Protein AF-A0A7Y5RTY5-F1 (afdb_monomer_lite)

Structure (mmCIF, N/CA/C/O backbone):
data_AF-A0A7Y5RTY5-F1
#
_entry.id   AF-A0A7Y5RTY5-F1
#
loop_
_atom_site.group_PDB
_atom_site.id
_atom_site.type_symbol
_atom_site.label_atom_id
_atom_site.label_alt_id
_atom_site.label_comp_id
_atom_site.label_asym_id
_atom_site.label_entity_id
_atom_site.label_seq_id
_atom_site.pdbx_PDB_ins_code
_atom_site.Cartn_x
_atom_site.Cartn_y
_atom_site.Cartn_z
_atom_site.occupancy
_atom_site.B_iso_or_equiv
_atom_site.auth_seq_id
_atom_site.auth_comp_id
_atom_site.auth_asym_id
_atom_site.auth_atom_id
_atom_site.pdbx_PDB_model_num
ATOM 1 N N . MET A 1 1 ? 2.318 -27.420 -26.477 1.00 44.78 1 MET A N 1
ATOM 2 C CA . MET A 1 1 ? 2.911 -27.226 -25.139 1.00 44.78 1 MET A CA 1
ATOM 3 C C . MET A 1 1 ? 2.394 -25.884 -24.658 1.00 44.78 1 MET A C 1
ATOM 5 O O . MET A 1 1 ? 2.564 -24.924 -25.398 1.00 44.78 1 MET A O 1
ATOM 9 N N . PHE A 1 2 ? 1.644 -25.824 -23.556 1.00 55.25 2 PHE A N 1
ATOM 10 C CA . PHE A 1 2 ? 1.207 -24.534 -23.017 1.00 55.25 2 PHE A CA 1
ATOM 11 C C . PHE A 1 2 ? 2.446 -23.795 -22.511 1.00 55.25 2 PHE A C 1
ATOM 13 O O . PHE A 1 2 ? 3.231 -24.351 -21.746 1.00 55.25 2 PHE A O 1
ATOM 20 N N . THR A 1 3 ? 2.670 -22.588 -23.017 1.00 72.44 3 THR A N 1
ATOM 21 C CA . THR A 1 3 ? 3.812 -21.767 -22.627 1.00 72.44 3 THR A CA 1
ATOM 22 C C . THR A 1 3 ? 3.501 -21.125 -21.278 1.00 72.44 3 THR A C 1
ATOM 24 O O . THR A 1 3 ? 2.657 -20.235 -21.211 1.00 72.44 3 THR A O 1
ATOM 27 N N . HIS A 1 4 ? 4.145 -21.585 -20.205 1.00 89.00 4 HIS A N 1
ATOM 28 C CA . HIS A 1 4 ? 3.947 -21.044 -18.859 1.00 89.00 4 HIS A CA 1
ATOM 29 C C . HIS A 1 4 ? 5.049 -20.031 -18.536 1.00 89.00 4 HIS A C 1
ATOM 31 O O . HIS A 1 4 ? 6.220 -20.386 -18.436 1.00 89.00 4 HIS A O 1
ATOM 37 N N . TYR A 1 5 ? 4.666 -18.763 -18.393 1.00 97.06 5 TYR A N 1
ATOM 38 C CA . TYR A 1 5 ? 5.545 -17.681 -17.952 1.00 97.06 5 TYR A CA 1
ATOM 39 C C . TYR A 1 5 ? 4.865 -16.900 -16.829 1.00 97.06 5 TYR A C 1
ATOM 41 O O . TYR A 1 5 ? 3.690 -16.541 -16.954 1.00 97.06 5 TYR A O 1
ATOM 49 N N . ALA A 1 6 ? 5.603 -16.628 -15.756 1.00 97.94 6 ALA A N 1
ATOM 50 C CA . ALA A 1 6 ? 5.190 -15.714 -14.699 1.00 97.94 6 ALA A CA 1
ATOM 51 C C . ALA A 1 6 ? 6.071 -14.460 -14.720 1.00 97.94 6 ALA A C 1
ATOM 53 O O . ALA A 1 6 ? 7.298 -14.563 -14.721 1.00 97.94 6 ALA A O 1
ATOM 54 N N . GLU A 1 7 ? 5.459 -13.275 -14.697 1.00 98.44 7 GLU A N 1
ATOM 55 C CA . GLU A 1 7 ? 6.220 -12.031 -14.551 1.00 98.44 7 GLU A CA 1
ATOM 56 C C . GLU A 1 7 ? 6.544 -11.811 -13.074 1.00 98.44 7 GLU A C 1
ATOM 58 O O . GLU A 1 7 ? 5.652 -11.576 -12.257 1.00 98.44 7 GLU A O 1
ATOM 63 N N . LEU A 1 8 ? 7.831 -11.880 -12.737 1.00 98.50 8 LEU A N 1
ATOM 64 C CA . LEU A 1 8 ? 8.312 -11.789 -11.362 1.00 98.50 8 LEU A CA 1
ATOM 65 C C . LEU A 1 8 ? 8.709 -10.366 -10.945 1.00 98.50 8 LEU A C 1
ATOM 67 O O . LEU A 1 8 ? 8.989 -10.138 -9.772 1.00 98.50 8 LEU A O 1
ATOM 71 N N . GLN A 1 9 ? 8.750 -9.396 -11.858 1.00 97.75 9 GLN A N 1
ATOM 72 C CA . GLN A 1 9 ? 9.232 -8.048 -11.568 1.00 97.75 9 GLN A CA 1
ATOM 73 C C . GLN A 1 9 ? 8.266 -7.003 -12.119 1.00 97.75 9 GLN A C 1
ATOM 75 O O . GLN A 1 9 ? 8.409 -6.541 -13.251 1.00 97.75 9 GLN A O 1
ATOM 80 N N . CYS A 1 10 ? 7.305 -6.587 -11.294 1.00 98.00 10 CYS A N 1
ATOM 81 C CA . CYS A 1 10 ? 6.310 -5.591 -11.668 1.00 98.00 10 CYS A CA 1
ATOM 82 C C . CYS A 1 10 ? 6.234 -4.439 -10.664 1.00 98.00 10 CYS A C 1
ATOM 84 O O . CYS A 1 10 ? 6.094 -4.641 -9.459 1.00 98.00 10 CYS A O 1
ATOM 86 N N . THR A 1 11 ? 6.286 -3.214 -11.182 1.00 98.00 11 THR A N 1
ATOM 87 C CA . THR A 1 11 ? 6.199 -1.967 -10.416 1.00 98.00 11 THR A CA 1
ATOM 88 C C . THR A 1 11 ? 4.844 -1.309 -10.658 1.00 98.00 11 THR A C 1
ATOM 90 O O . THR A 1 11 ? 4.515 -0.963 -11.796 1.00 98.00 11 THR A O 1
ATOM 93 N N . THR A 1 12 ? 4.068 -1.092 -9.598 1.00 98.56 12 THR A N 1
ATOM 94 C CA . THR A 1 12 ? 2.788 -0.376 -9.653 1.00 98.56 12 THR A CA 1
ATOM 95 C C . THR A 1 12 ? 2.991 1.119 -9.401 1.00 98.56 12 THR A C 1
ATOM 97 O O . THR A 1 12 ? 4.086 1.588 -9.074 1.00 98.56 12 THR A O 1
ATOM 100 N N . ASN A 1 13 ? 1.925 1.907 -9.535 1.00 97.12 13 ASN A N 1
ATOM 101 C CA . ASN A 1 13 ? 1.945 3.324 -9.181 1.00 97.12 13 ASN A CA 1
ATOM 102 C C . ASN A 1 13 ? 2.075 3.597 -7.667 1.00 97.12 13 ASN A C 1
ATOM 104 O O . ASN A 1 13 ? 2.242 4.759 -7.302 1.00 97.12 13 ASN A O 1
ATOM 108 N N . TYR A 1 14 ? 2.093 2.571 -6.805 1.00 96.06 14 TYR A N 1
ATOM 109 C CA . TYR A 1 14 ? 2.450 2.695 -5.384 1.00 96.06 14 TYR A CA 1
ATOM 110 C C . TYR A 1 14 ? 3.956 2.817 -5.148 1.00 96.06 14 TYR A C 1
ATOM 112 O O . TYR A 1 14 ? 4.378 3.371 -4.132 1.00 96.06 14 TYR A O 1
ATOM 120 N N . SER A 1 15 ? 4.771 2.435 -6.131 1.00 94.44 15 SER A N 1
ATOM 121 C CA . SER A 1 15 ? 6.098 3.023 -6.299 1.00 94.44 15 SER A CA 1
ATOM 122 C C . SER A 1 15 ? 5.932 4.410 -6.925 1.00 94.44 15 SER A C 1
ATOM 124 O O . SER A 1 15 ? 5.949 4.563 -8.154 1.00 94.44 15 SER A O 1
ATOM 126 N N . TYR A 1 16 ? 5.700 5.421 -6.082 1.00 93.19 16 TYR A N 1
ATOM 127 C CA . TYR A 1 16 ? 5.293 6.759 -6.521 1.00 93.19 16 TYR A CA 1
ATOM 128 C C . TYR A 1 16 ? 6.204 7.328 -7.613 1.00 93.19 16 TYR A C 1
ATOM 130 O O . TYR A 1 16 ? 7.428 7.344 -7.492 1.00 93.19 16 TYR A O 1
ATOM 138 N N . LEU A 1 17 ? 5.582 7.810 -8.696 1.00 93.12 17 LEU A N 1
ATOM 139 C CA . LEU A 1 17 ? 6.254 8.356 -9.885 1.00 93.12 17 LEU A CA 1
ATOM 140 C C . LEU A 1 17 ? 7.250 7.387 -10.566 1.00 93.12 17 LEU A C 1
ATOM 142 O O . LEU A 1 17 ? 8.129 7.817 -11.324 1.00 93.12 17 LEU A O 1
ATOM 146 N N . ARG A 1 18 ? 7.143 6.077 -10.307 1.00 93.88 18 ARG A N 1
ATOM 147 C CA . ARG A 1 18 ? 7.971 5.041 -10.942 1.00 93.88 18 ARG A CA 1
ATOM 148 C C . ARG A 1 18 ? 7.166 4.037 -11.747 1.00 93.88 18 ARG A C 1
ATOM 150 O O . ARG A 1 18 ? 7.628 3.687 -12.830 1.00 93.88 18 ARG A O 1
ATOM 157 N N . GLY A 1 19 ? 6.032 3.559 -11.241 1.00 95.94 19 GLY A N 1
ATOM 158 C CA . GLY A 1 19 ? 5.096 2.742 -12.014 1.00 95.94 19 GLY A CA 1
ATOM 159 C C . GLY A 1 19 ? 3.992 3.601 -12.622 1.00 95.94 19 GLY A C 1
ATOM 160 O O . GLY A 1 19 ? 3.439 4.482 -11.966 1.00 95.94 19 GLY A O 1
ATOM 161 N N . ALA A 1 20 ? 3.666 3.348 -13.885 1.00 97.75 20 ALA A N 1
ATOM 162 C CA . ALA A 1 20 ? 2.645 4.071 -14.635 1.00 97.75 20 ALA A CA 1
ATOM 163 C C . ALA A 1 20 ? 1.325 3.296 -14.744 1.00 97.75 20 ALA A C 1
ATOM 165 O O . ALA A 1 20 ? 0.531 3.555 -15.645 1.00 97.75 20 ALA A O 1
ATOM 166 N N . SER A 1 21 ? 1.076 2.309 -13.887 1.00 98.38 21 SER A N 1
ATOM 167 C CA . SER A 1 21 ? -0.180 1.554 -13.895 1.00 98.38 21 SER A CA 1
ATOM 168 C C . SER A 1 21 ? -0.661 1.250 -12.494 1.00 98.38 21 SER A C 1
ATOM 170 O O . SER A 1 21 ? 0.141 1.022 -11.587 1.00 98.38 21 SER A O 1
ATOM 172 N N . HIS A 1 22 ? -1.978 1.250 -12.344 1.00 98.44 22 HIS A N 1
ATOM 173 C CA . HIS A 1 22 ? -2.614 0.778 -11.128 1.00 98.44 22 HIS A CA 1
ATOM 174 C C . HIS A 1 22 ? -2.388 -0.735 -10.964 1.00 98.44 22 HIS A C 1
ATOM 176 O O . HIS A 1 22 ? -2.290 -1.444 -11.976 1.00 98.44 22 HIS A O 1
ATOM 182 N N . PRO A 1 23 ? -2.324 -1.244 -9.721 1.00 98.31 23 PRO A N 1
ATOM 183 C CA . PRO A 1 23 ? -2.245 -2.679 -9.457 1.00 98.31 23 PRO A CA 1
ATOM 184 C C . PRO A 1 23 ? -3.307 -3.492 -10.220 1.00 98.31 23 PRO A C 1
ATOM 186 O O . PRO A 1 23 ? -3.001 -4.509 -10.839 1.00 98.31 23 PRO A O 1
ATOM 189 N N . GLU A 1 24 ? -4.539 -2.989 -10.266 1.00 98.19 24 GLU A N 1
ATOM 190 C CA . GLU A 1 24 ? -5.687 -3.621 -10.914 1.00 98.19 24 GLU A CA 1
ATOM 191 C C . GLU A 1 24 ? -5.531 -3.697 -12.440 1.00 98.19 24 GLU A C 1
ATOM 193 O O . GLU A 1 24 ? -5.947 -4.677 -13.056 1.00 98.19 24 GLU A O 1
ATOM 198 N N . GLU A 1 25 ? -4.925 -2.684 -13.072 1.00 98.50 25 GLU A N 1
ATOM 199 C CA . GLU A 1 25 ? -4.656 -2.696 -14.519 1.00 98.50 25 GLU A CA 1
ATOM 200 C C . GLU A 1 25 ? -3.629 -3.771 -14.882 1.00 98.50 25 GLU A C 1
ATOM 202 O O . GLU A 1 25 ? -3.790 -4.473 -15.879 1.00 98.50 25 GLU A O 1
ATOM 207 N N . LEU A 1 26 ? -2.580 -3.907 -14.064 1.00 98.81 26 LEU A N 1
ATOM 208 C CA . LEU A 1 26 ? -1.523 -4.897 -14.264 1.00 98.81 26 LEU A CA 1
ATOM 209 C C . LEU A 1 26 ? -2.067 -6.317 -14.128 1.00 98.81 26 LEU A C 1
ATOM 211 O O . LEU A 1 26 ? -1.818 -7.154 -14.990 1.00 98.81 26 LEU A O 1
ATOM 215 N N . VAL A 1 27 ? -2.866 -6.570 -13.093 1.00 98.81 27 VAL A N 1
ATOM 216 C CA . VAL A 1 27 ? -3.494 -7.876 -12.878 1.00 98.81 27 VAL A CA 1
ATOM 217 C C . VAL A 1 27 ? -4.456 -8.232 -14.011 1.00 98.81 27 VAL A C 1
ATOM 219 O O . VAL A 1 27 ? -4.363 -9.325 -14.570 1.00 98.81 27 VAL A O 1
ATOM 222 N N . LYS A 1 28 ? -5.341 -7.306 -14.407 1.00 98.56 28 LYS A N 1
ATOM 223 C CA . LYS A 1 28 ? -6.285 -7.534 -15.514 1.00 98.56 28 LYS A CA 1
ATOM 224 C C . LYS A 1 28 ? -5.556 -7.840 -16.818 1.00 98.56 28 LYS A C 1
ATOM 226 O O . LYS A 1 28 ? -5.930 -8.776 -17.518 1.00 98.56 28 LYS A O 1
ATOM 231 N N . GLN A 1 29 ? -4.501 -7.090 -17.125 1.00 98.62 29 GLN A N 1
ATOM 232 C CA . GLN A 1 29 ? -3.696 -7.326 -18.318 1.00 98.62 29 GLN A CA 1
ATOM 233 C C . GLN A 1 29 ? -2.956 -8.668 -18.253 1.00 98.62 29 GLN A C 1
ATOM 235 O O . GLN A 1 29 ? -2.940 -9.397 -19.240 1.00 98.62 29 GLN A O 1
ATOM 240 N N . ALA A 1 30 ? -2.365 -9.022 -17.110 1.00 98.50 30 ALA A N 1
ATOM 241 C CA . ALA A 1 30 ? -1.678 -10.300 -16.932 1.00 98.50 30 ALA A CA 1
ATOM 242 C C . ALA A 1 30 ? -2.627 -11.492 -17.140 1.00 98.50 30 ALA A C 1
ATOM 244 O O . ALA A 1 30 ? -2.275 -12.441 -17.841 1.00 98.50 30 ALA A O 1
ATOM 245 N N . ALA A 1 31 ? -3.851 -11.407 -16.609 1.00 98.00 31 ALA A N 1
ATOM 246 C CA . ALA A 1 31 ? -4.890 -12.409 -16.830 1.00 98.00 31 ALA A CA 1
ATOM 247 C C . ALA A 1 31 ? -5.310 -12.490 -18.310 1.00 98.00 31 ALA A C 1
ATOM 249 O O . ALA A 1 31 ? -5.402 -13.582 -18.864 1.00 98.00 31 ALA A O 1
ATOM 250 N N . GLN A 1 32 ? -5.496 -11.347 -18.983 1.00 97.56 32 GLN A N 1
ATOM 251 C CA . GLN A 1 32 ? -5.824 -11.299 -20.417 1.00 97.56 32 GLN A CA 1
ATOM 252 C C . GLN A 1 32 ? -4.727 -11.896 -21.308 1.00 97.56 32 GLN A C 1
ATOM 254 O O . GLN A 1 32 ? -5.033 -12.505 -22.330 1.00 97.56 32 GLN A O 1
ATOM 259 N N . LEU A 1 33 ? -3.459 -11.736 -20.926 1.00 97.19 33 LEU A N 1
ATOM 260 C CA . LEU A 1 33 ? -2.312 -12.327 -21.622 1.00 97.19 33 LEU A CA 1
ATOM 261 C C . LEU A 1 33 ? -2.115 -13.819 -21.305 1.00 97.19 33 LEU A C 1
ATOM 263 O O . LEU A 1 33 ? -1.238 -14.446 -21.898 1.00 97.19 33 LEU A O 1
ATOM 267 N N . GLY A 1 34 ? -2.894 -14.387 -20.378 1.00 95.94 34 GLY A N 1
ATOM 268 C CA . GLY A 1 34 ? -2.775 -15.785 -19.964 1.00 95.94 34 GLY A CA 1
ATOM 269 C C . GLY A 1 34 ? -1.476 -16.093 -19.216 1.00 95.94 34 GLY A C 1
ATOM 270 O O . GLY A 1 34 ? -0.946 -17.196 -19.349 1.00 95.94 34 GLY A O 1
ATOM 271 N N . LEU A 1 35 ? -0.933 -15.126 -18.466 1.00 97.81 35 LEU A N 1
ATOM 272 C CA . LEU A 1 35 ? 0.264 -15.353 -17.654 1.00 97.81 35 LEU A CA 1
ATOM 273 C C . LEU A 1 35 ? -0.005 -16.374 -16.545 1.00 97.81 35 LEU A C 1
ATOM 275 O O . LEU A 1 35 ? -1.096 -16.425 -15.980 1.00 97.81 35 LEU A O 1
ATOM 279 N N . TYR A 1 36 ? 1.015 -17.163 -16.204 1.00 97.56 36 TYR A N 1
ATOM 280 C CA . TYR A 1 36 ? 0.923 -18.176 -15.150 1.00 97.56 36 TYR A CA 1
ATOM 281 C C . TYR A 1 36 ? 0.720 -17.542 -13.767 1.00 97.56 36 TYR A C 1
ATOM 283 O O . TYR A 1 36 ? -0.073 -18.022 -12.959 1.00 97.56 36 TYR A O 1
ATOM 291 N N . ALA A 1 37 ? 1.431 -16.445 -13.510 1.00 98.25 37 ALA A N 1
ATOM 292 C CA . ALA A 1 37 ? 1.297 -15.629 -12.313 1.00 98.25 37 ALA A CA 1
ATOM 293 C C . ALA A 1 37 ? 1.862 -14.223 -12.552 1.00 98.25 37 ALA A C 1
ATOM 295 O O . ALA A 1 37 ? 2.575 -13.974 -13.531 1.00 98.25 37 ALA A O 1
ATOM 296 N N . LEU A 1 38 ? 1.568 -13.317 -11.624 1.00 98.69 38 LEU A N 1
ATOM 297 C CA . LEU A 1 38 ? 2.147 -11.978 -11.561 1.00 98.69 38 LEU A CA 1
ATOM 298 C C . LEU A 1 38 ? 2.717 -11.738 -10.162 1.00 98.69 38 LEU A C 1
ATOM 300 O O . LEU A 1 38 ? 2.055 -12.032 -9.172 1.00 98.69 38 LEU A O 1
ATOM 304 N N . ALA A 1 39 ? 3.911 -11.165 -10.063 1.00 98.69 39 ALA A N 1
ATOM 305 C CA . ALA A 1 39 ? 4.446 -10.669 -8.803 1.00 98.69 39 ALA A CA 1
ATOM 306 C C . ALA A 1 39 ? 4.406 -9.145 -8.751 1.00 98.69 39 ALA A C 1
ATOM 308 O O . ALA A 1 39 ? 4.862 -8.481 -9.680 1.00 98.69 39 ALA A O 1
ATOM 309 N N . ILE A 1 40 ? 3.923 -8.586 -7.642 1.00 98.62 40 ILE A N 1
ATOM 310 C CA . ILE A 1 40 ? 4.069 -7.156 -7.359 1.00 98.62 40 ILE A CA 1
ATOM 311 C C . ILE A 1 40 ? 5.335 -6.959 -6.538 1.00 98.62 40 ILE A C 1
ATOM 313 O O . ILE A 1 40 ? 5.490 -7.567 -5.484 1.00 98.62 40 ILE A O 1
ATOM 317 N N . THR A 1 41 ? 6.241 -6.120 -7.033 1.00 98.06 41 THR A N 1
ATOM 318 C CA . THR A 1 41 ? 7.552 -5.845 -6.436 1.00 98.06 41 THR A CA 1
ATOM 319 C C . THR A 1 41 ? 7.795 -4.340 -6.377 1.00 98.06 41 THR A C 1
ATOM 321 O O . THR A 1 41 ? 8.745 -3.822 -6.972 1.00 98.06 41 THR A O 1
ATOM 324 N N . ASP A 1 42 ? 6.902 -3.624 -5.696 1.00 97.75 42 ASP A N 1
ATOM 325 C CA . ASP A 1 42 ? 7.048 -2.186 -5.494 1.00 97.75 42 ASP A CA 1
ATOM 326 C C . ASP A 1 42 ? 8.311 -1.846 -4.677 1.00 97.75 42 ASP A C 1
ATOM 328 O O . ASP A 1 42 ? 8.799 -2.643 -3.873 1.00 97.75 42 ASP A O 1
ATOM 332 N N . GLU A 1 43 ? 8.880 -0.663 -4.919 1.00 94.88 43 GLU A N 1
ATOM 333 C CA . GLU A 1 43 ? 10.153 -0.221 -4.341 1.00 94.88 43 GLU A CA 1
ATOM 334 C C . GLU A 1 43 ? 9.992 0.121 -2.858 1.00 94.88 43 GLU A C 1
ATOM 336 O O . GLU A 1 43 ? 9.378 1.126 -2.495 1.00 94.88 43 GLU A O 1
ATOM 341 N N . ASN A 1 44 ? 10.577 -0.715 -1.997 1.00 94.62 44 ASN A N 1
ATOM 342 C CA . ASN A 1 44 ? 10.579 -0.574 -0.542 1.00 94.62 44 ASN A CA 1
ATOM 343 C C . ASN A 1 44 ? 9.175 -0.337 0.051 1.00 94.62 44 ASN A C 1
ATOM 345 O O . ASN A 1 44 ? 9.008 0.461 0.977 1.00 94.62 44 ASN A O 1
ATOM 349 N N . THR A 1 45 ? 8.133 -0.969 -0.489 1.00 95.44 45 THR A N 1
ATOM 350 C CA . THR A 1 45 ? 6.757 -0.824 0.008 1.00 95.44 45 THR A CA 1
ATOM 351 C C . THR A 1 45 ? 5.912 -2.038 -0.351 1.00 95.44 45 THR A C 1
ATOM 353 O O . THR A 1 45 ? 6.160 -2.705 -1.350 1.00 95.44 45 THR A O 1
ATOM 356 N N . LEU A 1 46 ? 4.891 -2.291 0.463 1.00 97.19 46 LEU A N 1
ATOM 357 C CA . LEU A 1 46 ? 3.800 -3.223 0.189 1.00 97.19 46 LEU A CA 1
ATOM 358 C C . LEU A 1 46 ? 2.478 -2.459 -0.011 1.00 97.19 46 LEU A C 1
ATOM 360 O O . LEU A 1 46 ? 1.401 -2.985 0.245 1.00 97.19 46 LEU A O 1
ATOM 364 N N . GLY A 1 47 ? 2.535 -1.194 -0.440 1.00 95.12 47 GLY A N 1
ATOM 365 C CA . GLY A 1 47 ? 1.350 -0.343 -0.569 1.00 95.12 47 GLY A CA 1
ATOM 366 C C . GLY A 1 47 ? 0.369 -0.796 -1.656 1.00 95.12 47 GLY A C 1
ATOM 367 O O . GLY A 1 47 ? -0.833 -0.724 -1.449 1.00 95.12 47 GLY A O 1
ATOM 368 N N . GLY A 1 48 ? 0.862 -1.292 -2.797 1.00 95.75 48 GLY A N 1
ATOM 369 C CA . GLY A 1 48 ? 0.012 -1.670 -3.936 1.00 95.75 48 GLY A CA 1
ATOM 370 C C . GLY A 1 48 ? -0.551 -3.093 -3.888 1.00 95.75 48 GLY A C 1
ATOM 371 O O . GLY A 1 48 ? -1.341 -3.470 -4.754 1.00 95.75 48 GLY A O 1
ATOM 372 N N . VAL A 1 49 ? -0.142 -3.908 -2.908 1.00 97.94 49 VAL A N 1
ATOM 373 C CA . VAL A 1 49 ? -0.370 -5.363 -2.946 1.00 97.94 49 VAL A CA 1
ATOM 374 C C . VAL A 1 49 ? -1.809 -5.761 -2.631 1.00 97.94 49 VAL A C 1
ATOM 376 O O . VAL A 1 49 ? -2.285 -6.744 -3.186 1.00 97.94 49 VAL A O 1
ATOM 379 N N . VAL A 1 50 ? -2.525 -4.997 -1.799 1.00 97.44 50 VAL A N 1
ATOM 380 C CA . VAL A 1 50 ? -3.918 -5.311 -1.431 1.00 97.44 50 VAL A CA 1
ATOM 381 C C . VAL A 1 50 ? -4.842 -5.159 -2.632 1.00 97.44 50 VAL A C 1
ATOM 383 O O . VAL A 1 50 ? -5.611 -6.059 -2.954 1.00 97.44 50 VAL A O 1
ATOM 386 N N . ARG A 1 51 ? -4.699 -4.056 -3.367 1.00 97.44 51 ARG A N 1
ATOM 387 C CA . ARG A 1 51 ? -5.469 -3.801 -4.589 1.00 97.44 51 ARG A CA 1
ATOM 388 C C . ARG A 1 51 ? -5.154 -4.802 -5.691 1.00 97.44 51 ARG A C 1
ATOM 390 O O . ARG A 1 51 ? -6.063 -5.266 -6.376 1.00 97.44 51 ARG A O 1
ATOM 397 N N . ALA A 1 52 ? -3.880 -5.182 -5.829 1.00 98.44 52 ALA A N 1
ATOM 398 C CA . ALA A 1 52 ? -3.497 -6.278 -6.713 1.00 98.44 52 ALA A CA 1
ATOM 399 C C . ALA A 1 52 ? -4.172 -7.590 -6.298 1.00 98.44 52 ALA A C 1
ATOM 401 O O . ALA A 1 52 ? -4.695 -8.296 -7.151 1.00 98.44 52 ALA A O 1
ATOM 402 N N . HIS A 1 53 ? -4.178 -7.907 -5.001 1.00 98.31 53 HIS A N 1
ATOM 403 C CA . HIS A 1 53 ? -4.752 -9.138 -4.458 1.00 98.31 53 HIS A CA 1
ATOM 404 C C . HIS A 1 53 ? -6.251 -9.235 -4.711 1.00 98.31 53 HIS A C 1
ATOM 406 O O . HIS A 1 53 ? -6.702 -10.238 -5.259 1.00 98.31 53 HIS A O 1
ATOM 412 N N . SER A 1 54 ? -7.009 -8.177 -4.415 1.00 97.19 54 SER A N 1
ATOM 413 C CA . SER A 1 54 ? -8.444 -8.130 -4.710 1.00 97.19 54 SER A CA 1
ATOM 414 C C . SER A 1 54 ? -8.716 -8.345 -6.202 1.00 97.19 54 SER A C 1
ATOM 416 O O . SER A 1 54 ? -9.486 -9.230 -6.567 1.00 97.19 54 SER A O 1
ATOM 418 N N . ALA A 1 55 ? -8.003 -7.629 -7.081 1.00 98.25 55 ALA A N 1
ATOM 419 C CA . ALA A 1 55 ? -8.147 -7.809 -8.526 1.00 98.25 55 ALA A CA 1
ATOM 420 C C . ALA A 1 55 ? -7.722 -9.211 -9.005 1.00 98.25 55 ALA A C 1
ATOM 422 O O . ALA A 1 55 ? -8.273 -9.724 -9.978 1.00 98.25 55 ALA A O 1
ATOM 423 N N . ALA A 1 56 ? -6.733 -9.828 -8.354 1.00 98.19 56 ALA A N 1
ATOM 424 C CA . ALA A 1 56 ? -6.207 -11.137 -8.735 1.00 98.19 56 ALA A CA 1
ATOM 425 C C . ALA A 1 56 ? -7.182 -12.251 -8.364 1.00 98.19 56 ALA A C 1
ATOM 427 O O . ALA A 1 56 ? -7.371 -13.174 -9.155 1.00 98.19 56 ALA A O 1
ATOM 428 N N . LYS A 1 57 ? -7.863 -12.117 -7.219 1.00 96.69 57 LYS A N 1
ATOM 429 C CA . LYS A 1 57 ? -8.969 -12.997 -6.826 1.00 96.69 57 LYS A CA 1
ATOM 430 C C . LYS A 1 57 ? -10.108 -12.938 -7.835 1.00 96.69 57 LYS A C 1
ATOM 432 O O . LYS A 1 57 ? -10.534 -13.989 -8.305 1.00 96.69 57 LYS A O 1
ATOM 437 N N . ASP A 1 58 ? -10.527 -11.736 -8.227 1.00 96.94 58 ASP A N 1
ATOM 438 C CA . ASP A 1 58 ? -11.593 -11.552 -9.220 1.00 96.94 58 ASP A CA 1
ATOM 439 C C . ASP A 1 58 ? -11.221 -12.143 -10.589 1.00 96.94 58 ASP A C 1
ATOM 441 O O . ASP A 1 58 ? -12.066 -12.701 -11.288 1.00 96.94 58 ASP A O 1
ATOM 445 N N . ALA A 1 59 ? -9.948 -12.035 -10.977 1.00 97.38 59 ALA A N 1
ATOM 446 C CA . ALA A 1 59 ? -9.441 -12.539 -12.250 1.00 97.38 59 ALA A CA 1
ATOM 447 C C . ALA A 1 59 ? -9.028 -14.025 -12.225 1.00 97.38 59 ALA A C 1
ATOM 449 O O . ALA A 1 59 ? -8.708 -14.575 -13.279 1.00 97.38 59 ALA A O 1
ATOM 450 N N . GLY A 1 60 ? -8.984 -14.671 -11.054 1.00 96.81 60 GLY A N 1
ATOM 451 C CA . GLY A 1 60 ? -8.446 -16.027 -10.894 1.00 96.81 60 GLY A CA 1
ATOM 452 C C . GLY A 1 60 ? -6.946 -16.151 -11.206 1.00 96.81 60 GLY A C 1
ATOM 453 O O . GLY A 1 60 ? -6.483 -17.234 -11.561 1.00 96.81 60 GLY A O 1
ATOM 454 N N . LEU A 1 61 ? -6.183 -15.057 -11.106 1.00 97.81 61 LEU A N 1
ATOM 455 C CA . LEU A 1 61 ? -4.745 -15.024 -11.384 1.00 97.81 61 LEU A CA 1
ATOM 456 C C . LEU A 1 61 ? -3.949 -15.283 -10.101 1.00 97.81 61 LEU A C 1
ATOM 458 O O . LEU A 1 61 ? -4.203 -14.664 -9.069 1.00 97.81 61 LEU A O 1
ATOM 462 N N . LYS A 1 62 ? -2.924 -16.139 -10.164 1.00 97.94 62 LYS A N 1
ATOM 463 C CA . LYS A 1 62 ? -2.002 -16.307 -9.036 1.00 97.94 62 LYS A CA 1
ATOM 464 C C . LYS A 1 62 ? -1.141 -15.053 -8.863 1.00 97.94 62 LYS A C 1
ATOM 466 O O . LYS A 1 62 ? -0.426 -14.648 -9.780 1.00 97.94 62 LYS A O 1
ATOM 471 N N . LEU A 1 63 ? -1.187 -14.470 -7.668 1.00 98.56 63 LEU A N 1
ATOM 472 C CA . LEU A 1 63 ? -0.404 -13.296 -7.298 1.00 98.56 63 LEU A CA 1
ATOM 473 C C . LEU A 1 63 ? 0.719 -13.682 -6.332 1.00 98.56 63 LEU A C 1
ATOM 475 O O . LEU A 1 63 ? 0.474 -14.352 -5.331 1.00 98.56 63 LEU A O 1
ATOM 479 N N . LEU A 1 64 ? 1.941 -13.232 -6.604 1.00 98.62 64 LEU A N 1
ATOM 480 C CA . LEU A 1 64 ? 3.051 -13.292 -5.659 1.00 98.62 64 LEU A CA 1
ATOM 481 C C . LEU A 1 64 ? 3.190 -11.943 -4.956 1.00 98.62 64 LEU A C 1
ATOM 483 O O . LEU A 1 64 ? 3.296 -10.896 -5.600 1.00 98.62 64 LEU A O 1
ATOM 487 N N . ILE A 1 65 ? 3.251 -11.984 -3.628 1.00 98.38 65 ILE A N 1
ATOM 488 C CA . ILE A 1 65 ? 3.482 -10.799 -2.804 1.00 98.38 65 ILE A CA 1
ATOM 489 C C . ILE A 1 65 ? 4.985 -10.633 -2.589 1.00 98.38 65 ILE A C 1
ATOM 491 O O . ILE A 1 65 ? 5.638 -11.496 -1.994 1.00 98.38 65 ILE A O 1
ATOM 495 N N . GLY A 1 66 ? 5.530 -9.520 -3.070 1.00 98.00 66 GLY A N 1
ATOM 496 C CA . GLY A 1 66 ? 6.940 -9.200 -2.932 1.00 98.00 66 GLY A CA 1
ATOM 497 C C . GLY A 1 66 ? 7.214 -7.705 -2.840 1.00 98.00 66 GLY A C 1
ATOM 498 O O . GLY A 1 66 ? 6.308 -6.875 -2.802 1.00 98.00 66 GLY A O 1
ATOM 499 N N . ALA A 1 67 ? 8.496 -7.366 -2.785 1.00 98.31 67 ALA A N 1
ATOM 500 C CA . ALA A 1 67 ? 8.976 -5.991 -2.839 1.00 98.31 67 ALA A CA 1
ATOM 501 C C . ALA A 1 67 ? 10.364 -5.945 -3.479 1.00 98.31 67 ALA A C 1
ATOM 503 O O . ALA A 1 67 ? 11.156 -6.879 -3.344 1.00 98.31 67 ALA A O 1
ATOM 504 N N . ARG A 1 68 ? 10.674 -4.834 -4.146 1.00 97.69 68 ARG A N 1
ATOM 505 C CA . ARG A 1 68 ? 12.041 -4.512 -4.555 1.00 97.69 68 ARG A CA 1
ATOM 506 C C . ARG A 1 68 ? 12.721 -3.765 -3.419 1.00 97.69 68 ARG A C 1
ATOM 508 O O . ARG A 1 68 ? 12.325 -2.645 -3.104 1.00 97.69 68 ARG A O 1
ATOM 515 N N . ILE A 1 69 ? 13.760 -4.356 -2.846 1.00 96.50 69 ILE A N 1
ATOM 516 C CA . ILE A 1 69 ? 14.612 -3.710 -1.853 1.00 96.50 69 ILE A CA 1
ATOM 517 C C . ILE A 1 69 ? 15.825 -3.098 -2.547 1.00 96.50 69 ILE A C 1
ATOM 519 O O . ILE A 1 69 ? 16.507 -3.772 -3.318 1.00 96.50 69 ILE A O 1
ATOM 523 N N . THR A 1 70 ? 16.093 -1.822 -2.271 1.00 91.75 70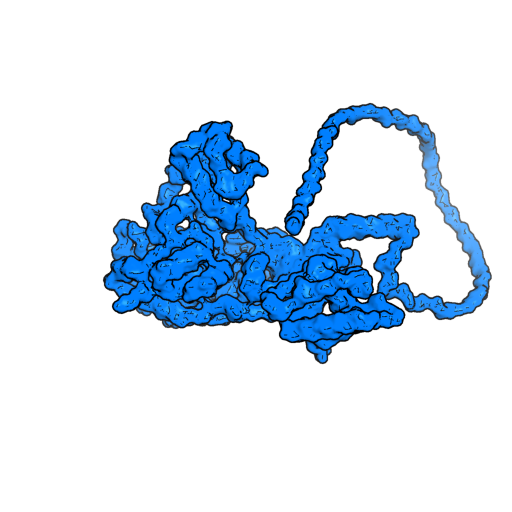 THR A N 1
ATOM 524 C CA . THR A 1 70 ? 17.225 -1.073 -2.844 1.00 91.75 70 THR A CA 1
ATOM 525 C C . THR A 1 70 ? 18.251 -0.767 -1.745 1.00 91.75 70 THR A C 1
ATOM 527 O O . THR A 1 70 ? 18.198 0.315 -1.145 1.00 91.75 70 THR A O 1
ATOM 530 N N . PRO A 1 71 ? 19.144 -1.713 -1.402 1.00 90.62 71 PRO A N 1
ATOM 531 C CA . PRO A 1 71 ? 20.084 -1.511 -0.312 1.00 90.62 71 PRO A CA 1
ATOM 532 C C . PRO A 1 71 ? 21.146 -0.455 -0.657 1.00 90.62 71 PRO A C 1
ATOM 534 O O . PRO A 1 71 ? 21.543 -0.279 -1.811 1.00 90.62 71 PRO A O 1
ATOM 537 N N . VAL A 1 72 ? 21.645 0.247 0.360 1.00 88.62 72 VAL A N 1
ATOM 538 C CA . VAL A 1 72 ? 22.627 1.338 0.212 1.00 88.62 72 VAL A CA 1
ATOM 539 C C . VAL A 1 72 ? 24.032 0.846 -0.158 1.00 88.62 72 VAL A C 1
ATOM 541 O O . VAL A 1 72 ? 24.871 1.615 -0.624 1.00 88.62 72 VAL A O 1
ATOM 544 N N . ASP A 1 73 ? 24.297 -0.446 -0.008 1.00 89.25 73 ASP A N 1
ATOM 545 C CA . ASP A 1 73 ? 25.604 -1.111 -0.079 1.00 89.25 73 ASP A CA 1
ATOM 546 C C . ASP A 1 73 ? 25.609 -2.349 -1.001 1.00 89.25 73 ASP A C 1
ATOM 548 O O . ASP A 1 73 ? 26.623 -3.029 -1.107 1.00 89.25 73 ASP A O 1
ATOM 552 N N . GLY A 1 74 ? 24.520 -2.603 -1.738 1.00 89.38 74 GLY A N 1
ATOM 553 C CA . GLY A 1 74 ? 24.440 -3.698 -2.710 1.00 89.38 74 GLY A CA 1
ATOM 554 C C . GLY A 1 74 ? 23.576 -3.398 -3.942 1.00 89.38 74 GLY A C 1
ATOM 555 O O . GLY A 1 74 ? 23.097 -2.268 -4.102 1.00 89.38 74 GLY A O 1
ATOM 556 N N . PRO A 1 75 ? 23.400 -4.397 -4.830 1.00 92.00 75 PRO A N 1
ATOM 557 C CA . PRO A 1 75 ? 22.420 -4.348 -5.915 1.00 92.00 75 PRO A CA 1
ATOM 558 C C . PRO A 1 75 ? 20.982 -4.432 -5.383 1.00 92.00 75 PRO A C 1
ATOM 560 O O . PRO A 1 75 ? 20.751 -4.902 -4.270 1.00 92.00 75 PRO A O 1
ATOM 563 N N . ASP A 1 76 ? 20.009 -4.039 -6.210 1.00 94.25 76 ASP A N 1
ATOM 564 C CA . ASP A 1 76 ? 18.590 -4.264 -5.910 1.00 94.25 76 ASP A CA 1
ATOM 565 C C . ASP A 1 76 ? 18.305 -5.763 -5.741 1.00 94.25 76 ASP A C 1
ATOM 567 O O . ASP A 1 76 ? 18.819 -6.598 -6.497 1.00 94.25 76 ASP A O 1
ATOM 571 N N . VAL A 1 77 ? 17.421 -6.092 -4.801 1.00 97.44 77 VAL A N 1
ATOM 572 C CA . VAL A 1 77 ? 16.962 -7.460 -4.543 1.00 97.44 77 VAL A CA 1
ATOM 573 C C . VAL A 1 77 ? 15.439 -7.488 -4.546 1.00 97.44 77 VAL A C 1
ATOM 575 O O . VAL A 1 77 ? 14.797 -6.788 -3.766 1.00 97.44 77 VAL A O 1
ATOM 578 N N . LEU A 1 78 ? 14.844 -8.296 -5.418 1.00 98.44 78 LEU A N 1
ATOM 579 C CA . LEU A 1 78 ? 13.417 -8.603 -5.381 1.00 98.44 78 LEU A CA 1
ATOM 580 C C . LEU A 1 78 ? 13.207 -9.734 -4.377 1.00 98.44 78 LEU A C 1
ATOM 582 O O . LEU A 1 78 ? 13.827 -10.788 -4.510 1.00 98.44 78 LEU A O 1
ATOM 586 N N . LEU A 1 79 ? 12.360 -9.515 -3.376 1.00 98.75 79 LEU A N 1
ATOM 587 C CA . LEU A 1 79 ? 12.048 -10.497 -2.340 1.00 98.75 79 LEU A CA 1
ATOM 588 C C . LEU A 1 79 ? 10.593 -10.938 -2.460 1.00 98.75 79 LEU A C 1
ATOM 590 O O . LEU A 1 79 ? 9.714 -10.090 -2.600 1.00 98.75 79 LEU A O 1
ATOM 594 N N . TYR A 1 80 ? 10.342 -12.242 -2.348 1.00 98.75 80 TYR A N 1
ATOM 595 C CA . TYR A 1 80 ? 9.003 -12.834 -2.431 1.00 98.75 80 TYR A CA 1
ATOM 596 C C . TYR A 1 80 ? 8.678 -13.624 -1.170 1.00 98.75 80 TYR A C 1
ATOM 598 O O . TYR A 1 80 ? 9.484 -14.436 -0.702 1.00 98.75 80 TYR A O 1
ATOM 606 N N . ALA A 1 81 ? 7.474 -13.411 -0.644 1.00 98.25 81 ALA A N 1
ATOM 607 C CA . ALA A 1 81 ? 6.959 -14.165 0.486 1.00 98.25 81 ALA A CA 1
ATOM 608 C C . ALA A 1 81 ? 6.518 -15.566 0.043 1.00 98.25 81 ALA A C 1
ATOM 610 O O . ALA A 1 81 ? 5.603 -15.715 -0.766 1.00 98.25 81 ALA A O 1
ATOM 611 N N . THR A 1 82 ? 7.140 -16.607 0.600 1.00 98.31 82 THR A N 1
ATOM 612 C CA . THR A 1 82 ? 6.740 -17.993 0.310 1.00 98.31 82 THR A CA 1
ATOM 613 C C . THR A 1 82 ? 5.601 -18.481 1.194 1.00 98.31 82 THR A C 1
ATOM 615 O O . THR A 1 82 ? 4.798 -19.304 0.759 1.00 98.31 82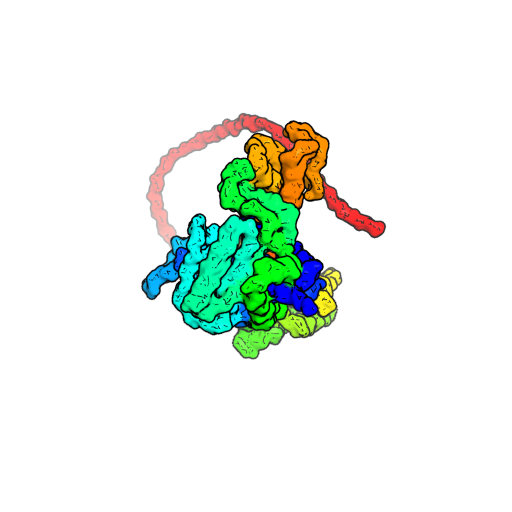 THR A O 1
ATOM 618 N N . ASN A 1 83 ? 5.517 -17.951 2.414 1.00 97.94 83 ASN A N 1
ATOM 619 C CA . ASN A 1 83 ? 4.525 -18.273 3.431 1.00 97.94 83 ASN A CA 1
ATOM 620 C C . ASN A 1 83 ? 4.256 -17.047 4.332 1.00 97.94 83 ASN A C 1
ATOM 622 O O . ASN A 1 83 ? 4.921 -16.010 4.219 1.00 97.94 83 ASN A O 1
ATOM 626 N N . ARG A 1 84 ? 3.305 -17.175 5.265 1.00 96.56 84 ARG A N 1
ATOM 627 C CA . ARG A 1 84 ? 2.920 -16.110 6.205 1.00 96.56 84 ARG A CA 1
ATOM 628 C C . ARG A 1 84 ? 4.070 -15.566 7.063 1.00 96.56 84 ARG A C 1
ATOM 630 O O . ARG A 1 84 ? 4.096 -14.362 7.334 1.00 96.56 84 ARG A O 1
ATOM 637 N N . ALA A 1 85 ? 5.000 -16.416 7.502 1.00 97.06 85 ALA A N 1
ATOM 638 C CA . ALA A 1 85 ? 6.145 -15.990 8.308 1.00 97.06 85 ALA A CA 1
ATOM 639 C C . ALA A 1 85 ? 7.143 -15.184 7.463 1.00 97.06 85 ALA A C 1
ATOM 641 O O . ALA A 1 85 ? 7.577 -14.112 7.881 1.00 97.06 85 ALA A O 1
ATOM 642 N N . ALA A 1 86 ? 7.432 -15.647 6.244 1.00 98.12 86 ALA A N 1
ATOM 643 C CA . ALA A 1 86 ? 8.266 -14.940 5.275 1.00 98.12 86 ALA A CA 1
ATOM 644 C C . ALA A 1 86 ? 7.687 -13.552 4.944 1.00 98.12 86 ALA A C 1
ATOM 646 O O . ALA A 1 86 ? 8.410 -12.558 4.965 1.00 98.12 86 ALA A O 1
ATOM 647 N N . TYR A 1 87 ? 6.367 -13.454 4.734 1.00 98.38 87 TYR A N 1
ATOM 648 C CA . TYR A 1 87 ? 5.687 -12.165 4.568 1.00 98.38 87 TYR A CA 1
ATOM 649 C C . TYR A 1 87 ? 5.910 -11.234 5.768 1.00 98.38 87 TYR A C 1
ATOM 651 O O . TYR A 1 87 ? 6.276 -10.074 5.589 1.00 98.38 87 TYR A O 1
ATOM 659 N N . GLY A 1 88 ? 5.746 -11.748 6.993 1.00 97.38 88 GLY A N 1
ATOM 660 C CA . GLY A 1 88 ? 5.984 -10.972 8.211 1.00 97.38 88 GLY A CA 1
ATOM 661 C C . GLY A 1 88 ? 7.418 -10.437 8.294 1.00 97.38 88 GLY A C 1
ATOM 662 O O . GLY A 1 88 ? 7.620 -9.273 8.638 1.00 97.38 88 GLY A O 1
ATOM 663 N N . ARG A 1 89 ? 8.413 -11.246 7.902 1.00 97.81 89 ARG A N 1
ATOM 664 C CA . ARG A 1 89 ? 9.821 -10.822 7.819 1.00 97.81 89 ARG A CA 1
ATOM 665 C C . ARG A 1 89 ? 10.042 -9.743 6.763 1.00 97.81 89 ARG A C 1
ATOM 667 O O . ARG A 1 89 ? 10.741 -8.777 7.051 1.00 97.81 89 ARG A O 1
ATOM 674 N N . LEU A 1 90 ? 9.424 -9.863 5.586 1.00 98.38 90 LEU A N 1
ATOM 675 C CA . LEU A 1 90 ? 9.497 -8.845 4.534 1.00 98.38 90 LEU A CA 1
ATOM 676 C C . LEU A 1 90 ? 8.886 -7.513 4.991 1.00 98.38 90 LEU A C 1
ATOM 678 O O . LEU A 1 90 ? 9.503 -6.458 4.843 1.00 98.38 90 LEU A O 1
ATOM 682 N N . ALA A 1 91 ? 7.696 -7.552 5.592 1.00 97.25 91 ALA A N 1
ATOM 683 C CA . ALA A 1 91 ? 7.029 -6.359 6.104 1.00 97.25 91 ALA A CA 1
ATOM 684 C C . ALA A 1 91 ? 7.822 -5.704 7.254 1.00 97.25 91 ALA A C 1
ATOM 686 O O . ALA A 1 91 ? 7.972 -4.476 7.301 1.00 97.25 91 ALA A O 1
ATOM 687 N N . ARG A 1 92 ? 8.425 -6.519 8.130 1.00 96.12 92 ARG A N 1
ATOM 688 C CA . ARG A 1 92 ? 9.337 -6.066 9.186 1.00 96.12 92 ARG A CA 1
ATOM 689 C C . ARG A 1 92 ? 10.617 -5.447 8.623 1.00 96.12 92 ARG A C 1
ATOM 691 O O . ARG A 1 92 ? 11.009 -4.385 9.096 1.00 96.12 92 ARG A O 1
ATOM 698 N N . LEU A 1 93 ? 11.237 -6.055 7.612 1.00 96.19 93 LEU A N 1
ATOM 699 C CA . LEU A 1 93 ? 12.418 -5.515 6.934 1.00 96.19 93 LEU A CA 1
ATOM 700 C C . LEU A 1 93 ? 12.133 -4.110 6.386 1.00 96.19 93 LEU A C 1
ATOM 702 O O . LEU A 1 93 ? 12.857 -3.165 6.687 1.00 96.19 93 LEU A O 1
ATOM 706 N N . ILE A 1 94 ? 11.027 -3.942 5.658 1.00 95.62 94 ILE A N 1
ATOM 707 C CA . ILE A 1 94 ? 10.618 -2.631 5.131 1.00 95.62 94 ILE A CA 1
ATOM 708 C C . ILE A 1 94 ? 10.343 -1.648 6.278 1.00 95.62 94 ILE A C 1
ATOM 710 O O . ILE A 1 94 ? 10.763 -0.493 6.212 1.00 95.62 94 ILE A O 1
ATOM 714 N N . THR A 1 95 ? 9.690 -2.105 7.352 1.00 93.50 95 THR A N 1
ATOM 715 C CA . THR A 1 95 ? 9.466 -1.297 8.561 1.00 93.50 95 THR A CA 1
ATOM 716 C C . THR A 1 95 ? 10.778 -0.798 9.154 1.00 93.50 95 THR A C 1
ATOM 718 O O . THR A 1 95 ? 10.870 0.385 9.464 1.00 93.50 95 THR A O 1
ATOM 721 N N . ILE A 1 96 ? 11.801 -1.651 9.287 1.00 91.12 96 ILE A N 1
ATOM 722 C CA . ILE A 1 96 ? 13.127 -1.265 9.798 1.00 91.12 96 ILE A CA 1
ATOM 723 C C . ILE A 1 96 ? 13.704 -0.141 8.945 1.00 91.12 96 ILE A C 1
ATOM 725 O O . ILE A 1 96 ? 14.048 0.911 9.485 1.00 91.12 96 ILE A O 1
ATOM 729 N N . GLY A 1 97 ? 13.691 -0.316 7.622 1.00 90.19 97 GLY A N 1
ATOM 730 C CA . GLY A 1 97 ? 14.222 0.682 6.702 1.00 90.19 97 GLY A CA 1
ATOM 731 C C . GLY A 1 97 ? 13.482 2.020 6.731 1.00 90.19 97 GLY A C 1
ATOM 732 O O . GLY A 1 97 ? 14.070 3.040 6.376 1.00 90.19 97 GLY A O 1
ATOM 733 N N . LYS A 1 98 ? 12.208 2.037 7.150 1.00 87.19 98 LYS A N 1
ATOM 734 C CA . LYS A 1 98 ? 11.369 3.247 7.275 1.00 87.19 98 LYS A CA 1
ATOM 735 C C . LYS A 1 98 ? 11.325 3.843 8.680 1.00 87.19 98 LYS A C 1
ATOM 737 O O . LYS A 1 98 ? 10.981 5.013 8.845 1.00 87.19 98 LYS A O 1
ATOM 742 N N . SER A 1 99 ? 11.618 3.044 9.701 1.00 76.00 99 SER A N 1
ATOM 743 C CA . SER A 1 99 ? 11.382 3.407 11.101 1.00 76.00 99 SER A CA 1
ATOM 744 C C . SER A 1 99 ? 12.647 3.837 11.832 1.00 76.00 99 SER A C 1
ATOM 746 O O . SER A 1 99 ? 12.525 4.617 12.775 1.00 76.00 99 SER A O 1
ATOM 748 N N . ASN A 1 100 ? 13.835 3.403 11.390 1.00 56.31 100 ASN A N 1
ATOM 749 C CA . ASN A 1 100 ? 15.102 3.682 12.063 1.00 56.31 100 ASN A CA 1
ATOM 750 C C . ASN A 1 100 ? 16.208 4.023 11.064 1.00 56.31 100 ASN A C 1
ATOM 752 O O . ASN A 1 100 ? 16.405 3.308 10.084 1.00 56.31 100 ASN A O 1
ATOM 756 N N . ALA A 1 101 ? 16.984 5.073 11.358 1.00 44.62 101 ALA A N 1
ATOM 757 C CA . ALA A 1 101 ? 18.350 5.149 10.864 1.00 44.62 101 ALA A CA 1
ATOM 758 C C . ALA A 1 101 ? 19.052 3.816 11.158 1.00 44.62 101 ALA A C 1
ATOM 760 O O . ALA A 1 101 ? 18.808 3.202 12.199 1.00 44.62 101 ALA A O 1
ATOM 761 N N . ILE A 1 102 ? 19.900 3.393 10.219 1.00 41.25 102 ILE A N 1
ATOM 762 C CA . ILE A 1 102 ? 21.023 2.468 10.416 1.00 41.25 102 ILE A CA 1
ATOM 763 C C . ILE A 1 102 ? 21.388 2.432 11.902 1.00 41.25 102 ILE A C 1
ATOM 765 O O . ILE A 1 102 ? 21.636 3.500 12.462 1.00 41.25 102 ILE A O 1
ATOM 769 N N . GLN A 1 103 ? 21.369 1.249 12.529 1.00 35.28 103 GLN A N 1
ATOM 770 C CA . GLN A 1 103 ? 21.716 1.073 13.944 1.00 35.28 103 GLN A CA 1
ATOM 771 C C . GLN A 1 103 ? 22.830 2.053 14.359 1.00 35.28 103 GLN A C 1
ATOM 773 O O . GLN A 1 103 ? 23.951 1.927 13.854 1.00 35.28 103 GLN A O 1
ATOM 778 N N . PRO A 1 104 ? 22.583 3.020 15.263 1.00 34.16 104 PRO A N 1
ATOM 779 C CA . PRO A 1 104 ? 23.696 3.648 15.945 1.00 34.16 104 PRO A CA 1
ATOM 780 C C . PRO A 1 104 ? 24.400 2.561 16.782 1.00 34.16 104 PRO A C 1
ATOM 782 O O . PRO A 1 104 ? 23.758 1.576 17.172 1.00 34.16 104 PRO A O 1
ATOM 785 N N . PRO A 1 105 ? 25.713 2.687 17.053 1.00 31.38 105 PRO A N 1
ATOM 786 C CA . PRO A 1 105 ? 26.458 1.722 17.861 1.00 31.38 105 PRO A CA 1
ATOM 787 C C . PRO A 1 105 ? 25.698 1.373 19.150 1.00 31.38 105 PRO A C 1
ATOM 789 O O . PRO A 1 105 ? 25.050 2.243 19.728 1.00 31.38 105 PRO A O 1
ATOM 792 N N . ARG A 1 106 ? 25.780 0.104 19.587 1.00 35.03 106 ARG A N 1
ATOM 793 C CA . ARG A 1 106 ? 24.979 -0.572 20.643 1.00 35.03 106 ARG A CA 1
ATOM 794 C C . ARG A 1 106 ? 25.015 0.051 22.063 1.00 35.03 106 ARG A C 1
ATOM 796 O O . ARG A 1 106 ? 24.820 -0.668 23.038 1.00 35.03 106 ARG A O 1
ATOM 803 N N . THR A 1 107 ? 25.262 1.346 22.230 1.00 34.06 107 THR A N 1
ATOM 804 C CA . THR A 1 107 ? 25.523 1.982 23.529 1.00 34.06 107 THR A CA 1
ATOM 805 C C . THR A 1 107 ? 24.661 3.202 23.863 1.00 34.06 107 THR A C 1
ATOM 807 O O . THR A 1 107 ? 24.765 3.685 24.987 1.00 34.06 107 THR A O 1
ATOM 810 N N . THR A 1 108 ? 23.757 3.676 22.996 1.00 38.12 108 THR A N 1
ATOM 811 C CA . THR A 1 108 ? 22.867 4.807 23.340 1.00 38.12 108 THR A CA 1
ATOM 812 C C . THR A 1 108 ? 21.441 4.641 22.818 1.00 38.12 108 THR A C 1
ATOM 814 O O . THR A 1 108 ? 21.229 4.196 21.694 1.00 38.12 108 THR A O 1
ATOM 817 N N . ALA A 1 109 ? 20.455 5.024 23.637 1.00 38.09 109 ALA A N 1
ATOM 818 C CA . ALA A 1 109 ? 19.054 5.099 23.230 1.00 38.09 109 ALA A CA 1
ATOM 819 C C . ALA A 1 109 ? 18.887 6.078 22.045 1.00 38.09 109 ALA A C 1
ATOM 821 O O . ALA A 1 109 ? 19.490 7.153 22.082 1.00 38.09 109 ALA A O 1
ATOM 822 N N . PRO A 1 110 ? 18.090 5.739 21.013 1.00 42.97 110 PRO A N 1
ATOM 823 C CA . PRO A 1 110 ? 17.930 6.583 19.831 1.00 42.97 110 PRO A CA 1
ATOM 824 C C . PRO A 1 110 ? 17.294 7.930 20.191 1.00 42.97 110 PRO A C 1
ATOM 826 O O . PRO A 1 110 ? 16.296 7.998 20.914 1.00 42.97 110 PRO A O 1
ATOM 829 N N . SER A 1 111 ? 17.883 9.008 19.680 1.00 43.75 111 SER A N 1
ATOM 830 C CA . SER A 1 111 ? 17.406 10.378 19.851 1.00 43.75 111 SER A CA 1
ATOM 831 C C . SER A 1 111 ? 16.412 10.753 18.744 1.00 43.75 111 SER A C 1
ATOM 833 O O . SER A 1 111 ? 16.337 10.116 17.693 1.00 43.75 111 SER A O 1
ATOM 835 N N . SER A 1 112 ? 15.641 11.827 18.932 1.00 47.09 112 SER A N 1
ATOM 836 C CA . SER A 1 112 ? 14.749 12.369 17.893 1.00 47.09 112 SER A CA 1
ATOM 837 C C . SER A 1 112 ? 15.481 12.825 16.620 1.00 47.09 112 SER A C 1
ATOM 839 O O . SER A 1 112 ? 14.829 12.984 15.588 1.00 47.09 112 SER A O 1
ATOM 841 N N . ALA A 1 113 ? 16.806 13.002 16.679 1.00 44.16 113 ALA A N 1
ATOM 842 C CA . ALA A 1 113 ? 17.657 13.353 15.545 1.00 44.16 113 ALA A CA 1
ATOM 843 C C . ALA A 1 113 ? 18.018 12.149 14.648 1.00 44.16 113 ALA A C 1
ATOM 845 O O . ALA A 1 113 ? 18.444 12.355 13.516 1.00 44.16 113 ALA A O 1
ATOM 846 N N . ASP A 1 114 ? 17.781 10.911 15.101 1.00 47.84 114 ASP A N 1
ATOM 847 C CA . ASP A 1 114 ? 18.096 9.671 14.367 1.00 47.84 114 ASP A CA 1
ATOM 848 C C . ASP A 1 114 ? 16.930 9.182 13.479 1.00 47.84 114 ASP A C 1
ATOM 850 O O . ASP A 1 114 ? 16.914 8.048 12.993 1.00 47.84 114 ASP A O 1
ATOM 854 N N . ARG A 1 115 ? 15.900 10.017 13.274 1.00 53.59 115 ARG A N 1
ATOM 855 C CA . ARG A 1 115 ? 14.713 9.658 12.484 1.00 53.59 115 ARG A CA 1
ATOM 856 C C . ARG A 1 115 ? 14.965 9.874 10.990 1.00 53.59 115 ARG A C 1
ATOM 858 O O . ARG A 1 115 ? 15.292 10.973 10.551 1.00 53.59 115 ARG A O 1
ATOM 865 N N . ILE A 1 116 ? 14.756 8.816 10.210 1.00 57.53 116 ILE A N 1
ATOM 866 C CA . ILE A 1 116 ? 14.702 8.863 8.746 1.00 57.53 116 ILE A CA 1
ATOM 867 C C . ILE A 1 116 ? 13.523 9.755 8.314 1.00 57.53 116 ILE A C 1
ATOM 869 O O . ILE A 1 116 ? 12.433 9.674 8.884 1.00 57.53 116 ILE A O 1
ATOM 873 N N . GLU A 1 117 ? 13.752 10.636 7.333 1.00 57.28 117 GLU A N 1
ATOM 874 C CA . GLU A 1 117 ? 12.716 11.534 6.811 1.00 57.28 117 GLU A CA 1
ATOM 875 C C . GLU A 1 117 ? 11.557 10.719 6.220 1.00 57.28 117 GLU A C 1
ATOM 877 O O . GLU A 1 117 ? 11.768 9.692 5.567 1.00 57.28 117 GLU A O 1
ATOM 882 N N . LYS A 1 118 ? 10.319 11.176 6.441 1.00 60.78 118 LYS A N 1
ATOM 883 C CA . LYS A 1 118 ? 9.113 10.491 5.965 1.00 60.78 118 LYS A CA 1
ATOM 884 C C . LYS A 1 118 ? 9.218 10.165 4.470 1.00 60.78 118 LYS A C 1
ATOM 886 O O . LYS A 1 118 ? 9.519 11.038 3.661 1.00 60.78 118 LYS A O 1
ATOM 891 N N . GLY A 1 119 ? 8.906 8.922 4.103 1.00 61.34 119 GLY A N 1
ATOM 892 C CA . GLY A 1 119 ? 8.956 8.461 2.715 1.00 61.34 119 GLY A CA 1
ATOM 893 C C . GLY A 1 119 ? 10.346 8.048 2.225 1.00 61.34 119 GLY A C 1
ATOM 894 O O . GLY A 1 119 ? 10.466 7.644 1.071 1.00 61.34 119 GLY A O 1
ATOM 895 N N . THR A 1 120 ? 11.380 8.099 3.072 1.00 74.25 120 THR A N 1
ATOM 896 C CA . THR A 1 120 ? 12.687 7.505 2.761 1.00 74.25 120 THR A CA 1
ATOM 897 C C . THR A 1 120 ? 12.825 6.129 3.415 1.00 74.25 120 THR A C 1
ATOM 899 O O . THR A 1 120 ? 12.303 5.881 4.500 1.00 74.25 120 THR A O 1
ATOM 902 N N . CYS A 1 121 ? 13.482 5.205 2.714 1.00 85.62 121 CYS A N 1
ATOM 903 C CA . CYS A 1 121 ? 13.774 3.861 3.199 1.00 85.62 121 CYS A CA 1
ATOM 904 C C . CYS A 1 121 ? 15.273 3.615 3.038 1.00 85.62 121 CYS A C 1
ATOM 906 O O . CYS A 1 121 ? 15.809 3.815 1.946 1.00 85.62 121 CYS A O 1
ATOM 908 N N . ARG A 1 122 ? 15.962 3.235 4.115 1.00 88.88 122 ARG A N 1
ATOM 909 C CA . ARG A 1 122 ? 17.393 2.911 4.084 1.00 88.88 122 ARG A CA 1
ATOM 910 C C . ARG A 1 122 ? 17.603 1.522 4.650 1.00 88.88 122 ARG A C 1
ATOM 912 O O . ARG A 1 122 ? 17.320 1.289 5.816 1.00 88.88 122 ARG A O 1
ATOM 919 N N . LEU A 1 123 ? 18.109 0.628 3.814 1.00 91.12 123 LEU A N 1
ATOM 920 C CA . LEU A 1 123 ? 18.405 -0.756 4.159 1.00 91.12 123 LEU A CA 1
ATOM 921 C C . LEU A 1 123 ? 19.817 -1.092 3.698 1.00 91.12 123 LEU A C 1
ATOM 923 O O . LEU A 1 123 ? 20.275 -0.558 2.689 1.00 91.12 123 LEU A O 1
ATOM 927 N N . SER A 1 124 ? 20.491 -1.958 4.437 1.00 93.19 124 SER A N 1
ATOM 928 C CA . SER A 1 124 ? 21.752 -2.586 4.046 1.00 93.19 124 SER A CA 1
ATOM 929 C C . SER A 1 124 ? 21.522 -4.009 3.537 1.00 93.19 124 SER A C 1
ATOM 931 O O . SER A 1 124 ? 20.449 -4.592 3.720 1.00 93.19 124 SER A O 1
ATOM 933 N N . VAL A 1 125 ? 22.541 -4.599 2.917 1.00 94.69 125 VAL A N 1
ATOM 934 C CA . VAL A 1 125 ? 22.551 -6.028 2.588 1.00 94.69 125 VAL A CA 1
ATOM 935 C C . VAL A 1 125 ? 22.424 -6.881 3.853 1.00 94.69 125 VAL A C 1
ATOM 937 O O . VAL A 1 125 ? 21.697 -7.874 3.838 1.00 94.69 125 VAL A O 1
ATOM 940 N N . ASP A 1 126 ? 23.050 -6.476 4.958 1.00 95.56 126 ASP A N 1
ATOM 941 C CA . ASP A 1 126 ? 22.966 -7.191 6.237 1.00 95.56 126 ASP A CA 1
ATOM 942 C C . ASP A 1 126 ? 21.536 -7.210 6.794 1.00 95.56 126 ASP A C 1
ATOM 944 O O . ASP A 1 126 ? 21.091 -8.233 7.318 1.00 95.56 126 ASP A O 1
ATOM 948 N N . ASP A 1 127 ? 20.773 -6.125 6.617 1.00 95.25 127 ASP A N 1
ATOM 949 C CA . ASP A 1 127 ? 19.359 -6.091 7.005 1.00 95.25 127 ASP A CA 1
ATOM 950 C C . ASP A 1 127 ? 18.542 -7.126 6.215 1.00 95.25 127 ASP A C 1
ATOM 952 O O . ASP A 1 127 ? 17.709 -7.830 6.798 1.00 95.25 127 ASP A O 1
ATOM 956 N N . ILE A 1 128 ? 18.801 -7.254 4.904 1.00 97.44 128 ILE A N 1
ATOM 957 C CA . ILE A 1 128 ? 18.167 -8.263 4.039 1.00 97.44 128 ILE A CA 1
ATOM 958 C C . ILE A 1 128 ? 18.532 -9.671 4.523 1.00 97.44 128 ILE A C 1
ATOM 960 O O . ILE A 1 128 ? 17.652 -10.518 4.677 1.00 97.44 128 ILE A O 1
ATOM 964 N N . VAL A 1 129 ? 19.817 -9.922 4.789 1.00 98.00 129 VAL A N 1
ATOM 965 C CA . VAL A 1 129 ? 20.322 -11.216 5.275 1.00 98.00 129 VAL A CA 1
ATOM 966 C C . VAL A 1 129 ? 19.662 -11.602 6.599 1.00 98.00 129 VAL A C 1
ATOM 968 O O . VAL A 1 129 ? 19.180 -12.729 6.733 1.00 98.00 129 VAL A O 1
ATOM 971 N N . ALA A 1 130 ? 19.554 -10.664 7.542 1.00 97.00 130 ALA A N 1
ATOM 972 C CA . ALA A 1 130 ? 18.946 -10.888 8.853 1.00 97.00 130 ALA A CA 1
ATOM 973 C C . ALA A 1 130 ? 17.451 -11.259 8.795 1.00 97.00 130 ALA A C 1
ATOM 975 O O . ALA A 1 130 ? 16.921 -11.822 9.751 1.00 97.00 130 ALA A O 1
ATOM 976 N N . HIS A 1 131 ? 16.770 -10.960 7.684 1.00 97.38 131 HIS A N 1
ATOM 977 C CA . HIS A 1 131 ? 15.343 -11.237 7.481 1.00 97.38 131 HIS A CA 1
ATOM 978 C C . HIS A 1 131 ? 15.085 -12.233 6.341 1.00 97.38 131 HIS A C 1
ATOM 980 O O . HIS A 1 131 ? 13.954 -12.345 5.876 1.00 97.38 131 HIS A O 1
ATOM 986 N N . SER A 1 132 ? 16.115 -12.957 5.896 1.00 97.81 132 SER A N 1
ATOM 987 C CA . SER A 1 132 ? 16.090 -13.785 4.682 1.00 97.81 132 SER A CA 1
ATOM 988 C C . SER A 1 132 ? 15.325 -15.106 4.798 1.00 97.81 132 SER A C 1
ATOM 990 O O . SER A 1 132 ? 15.004 -15.703 3.768 1.00 97.81 132 SER A O 1
ATOM 992 N N . ASP A 1 133 ? 15.042 -15.584 6.011 1.00 97.88 133 ASP A N 1
ATOM 993 C CA . ASP A 1 133 ? 14.418 -16.890 6.248 1.00 97.88 133 ASP A CA 1
ATOM 994 C C . ASP A 1 133 ? 13.107 -17.059 5.467 1.00 97.88 133 ASP A C 1
ATOM 996 O O . ASP A 1 133 ? 12.207 -16.217 5.524 1.00 97.88 133 ASP A O 1
ATOM 1000 N N . ASP A 1 134 ? 13.006 -18.182 4.754 1.00 96.94 134 ASP A N 1
ATOM 1001 C CA . ASP A 1 134 ? 11.894 -18.579 3.882 1.00 96.94 134 ASP A CA 1
ATOM 1002 C C . ASP A 1 134 ? 11.585 -17.648 2.696 1.00 96.94 134 ASP A C 1
ATOM 1004 O O . ASP A 1 134 ? 10.787 -18.016 1.840 1.00 96.94 134 ASP A O 1
ATOM 1008 N N . LEU A 1 135 ? 12.216 -16.482 2.562 1.00 98.62 135 LEU A N 1
ATOM 1009 C CA . LEU A 1 135 ? 12.030 -15.610 1.396 1.00 98.62 135 LEU A CA 1
ATOM 1010 C C . LEU A 1 135 ? 12.703 -16.190 0.142 1.00 98.62 135 LEU A C 1
ATOM 1012 O O . LEU A 1 135 ? 13.725 -16.862 0.223 1.00 98.62 135 LEU A O 1
ATOM 1016 N N . ILE A 1 136 ? 12.182 -15.906 -1.047 1.00 98.75 136 ILE A N 1
ATOM 1017 C CA . ILE A 1 136 ? 12.939 -16.114 -2.295 1.00 98.75 136 ILE A CA 1
ATOM 1018 C C . ILE A 1 136 ? 13.499 -14.770 -2.749 1.00 98.75 136 ILE A C 1
ATOM 1020 O O . ILE A 1 136 ? 12.813 -13.758 -2.617 1.00 98.75 136 ILE A O 1
ATOM 1024 N N . ALA A 1 137 ? 14.730 -14.763 -3.264 1.00 98.56 137 ALA A N 1
ATOM 1025 C CA . ALA A 1 137 ? 15.423 -13.556 -3.697 1.00 98.56 137 ALA A CA 1
ATOM 1026 C C . ALA A 1 137 ? 15.855 -13.629 -5.165 1.00 98.56 137 ALA A C 1
ATOM 1028 O O . ALA A 1 137 ? 16.492 -14.592 -5.592 1.00 98.56 137 ALA A O 1
ATOM 1029 N N . LEU A 1 138 ? 15.563 -12.570 -5.917 1.00 98.25 138 LEU A N 1
ATOM 1030 C CA . LEU A 1 138 ? 16.091 -12.315 -7.256 1.00 98.25 138 LEU A CA 1
ATOM 1031 C C . LEU A 1 138 ? 16.973 -11.066 -7.191 1.00 98.25 138 LEU A C 1
ATOM 1033 O O . LEU A 1 138 ? 16.476 -9.958 -6.995 1.00 98.25 138 LEU A O 1
ATOM 1037 N N . VAL A 1 139 ? 18.284 -11.224 -7.352 1.00 96.75 139 VAL A N 1
ATOM 1038 C CA . VAL A 1 139 ? 19.213 -10.085 -7.403 1.00 96.75 139 VAL A CA 1
ATOM 1039 C C . VAL A 1 139 ? 19.174 -9.477 -8.798 1.00 96.75 139 VAL A C 1
ATOM 1041 O O . VAL A 1 139 ? 19.185 -10.207 -9.786 1.00 96.75 139 VAL A O 1
ATOM 1044 N N . SER A 1 140 ? 19.164 -8.146 -8.886 1.00 93.44 140 SER A N 1
ATOM 1045 C CA . SER A 1 140 ? 19.228 -7.391 -10.141 1.00 93.44 140 SER A CA 1
ATOM 1046 C C . SER A 1 140 ? 20.567 -6.639 -10.246 1.00 93.44 140 SER A C 1
ATOM 1048 O O . SER A 1 140 ? 20.652 -5.477 -9.834 1.00 93.44 140 SER A O 1
ATOM 1050 N N . PRO A 1 141 ? 21.620 -7.252 -10.832 1.00 87.50 141 PRO A N 1
ATOM 1051 C CA . PRO A 1 141 ? 22.970 -6.676 -10.900 1.00 87.50 141 PRO A CA 1
ATOM 1052 C C . PRO A 1 141 ? 23.070 -5.376 -11.706 1.00 87.50 141 PRO A C 1
ATOM 1054 O O . PRO A 1 141 ? 23.969 -4.571 -11.471 1.00 87.50 141 PRO A O 1
ATOM 1057 N N . PHE A 1 142 ? 22.144 -5.156 -12.641 1.00 83.00 142 PHE A N 1
ATOM 1058 C CA . PHE A 1 142 ? 22.060 -3.953 -13.475 1.00 83.00 142 PHE A CA 1
ATOM 1059 C C . PHE A 1 142 ? 20.986 -2.974 -12.967 1.00 83.00 142 PHE A C 1
ATOM 1061 O O . PHE A 1 142 ? 20.181 -2.465 -13.751 1.00 83.00 142 PHE A O 1
ATOM 1068 N N . SER A 1 143 ? 20.917 -2.776 -11.645 1.00 67.56 143 SER A N 1
ATOM 1069 C CA . SER A 1 143 ? 19.923 -1.904 -11.005 1.00 67.56 143 SER A CA 1
ATOM 1070 C C . SER A 1 143 ? 19.936 -0.473 -11.558 1.00 67.56 143 SER A C 1
ATOM 1072 O O . SER A 1 143 ? 20.968 0.087 -11.913 1.00 67.56 143 SER A O 1
ATOM 1074 N N . ARG A 1 144 ? 18.746 0.135 -11.576 1.00 60.53 144 ARG A N 1
ATOM 1075 C CA . ARG A 1 144 ? 18.468 1.481 -12.088 1.00 60.53 144 ARG A CA 1
ATOM 1076 C C . ARG A 1 144 ? 18.931 2.615 -11.174 1.00 60.53 144 ARG A C 1
ATOM 1078 O O . ARG A 1 144 ? 19.008 3.751 -11.631 1.00 60.53 144 ARG A O 1
ATOM 1085 N N . THR A 1 145 ? 19.119 2.356 -9.882 1.00 50.53 145 THR A N 1
ATOM 1086 C CA . THR A 1 145 ? 19.316 3.411 -8.870 1.00 50.53 145 THR A CA 1
ATOM 1087 C C . THR A 1 145 ? 20.783 3.774 -8.670 1.00 50.53 145 THR A C 1
ATOM 1089 O O . THR A 1 145 ? 21.081 4.853 -8.157 1.00 50.53 145 THR A O 1
ATOM 1092 N N . ARG A 1 146 ? 21.707 2.910 -9.104 1.00 46.44 146 ARG A N 1
ATOM 1093 C CA . ARG A 1 146 ? 23.148 3.094 -8.935 1.00 46.44 146 ARG A CA 1
ATOM 1094 C C . ARG A 1 146 ? 23.857 2.961 -10.277 1.00 46.44 146 ARG A C 1
ATOM 1096 O O . ARG A 1 146 ? 24.255 1.873 -10.664 1.00 46.44 146 ARG A O 1
ATOM 1103 N N . SER A 1 147 ? 24.099 4.119 -10.889 1.00 39.25 147 SER A N 1
ATOM 1104 C CA . SER A 1 147 ? 25.095 4.342 -11.941 1.00 39.25 147 SER A CA 1
ATOM 1105 C C . SER A 1 147 ? 24.767 3.792 -13.333 1.00 39.25 147 SER A C 1
ATOM 1107 O O . SER A 1 147 ? 24.258 2.692 -13.506 1.00 39.25 147 SER A O 1
ATOM 1109 N N . GLU A 1 148 ? 25.174 4.566 -14.338 1.00 50.12 148 GLU A N 1
ATOM 1110 C CA . GLU A 1 148 ? 25.284 4.258 -15.772 1.00 50.12 148 GLU A CA 1
ATOM 1111 C C . GLU A 1 148 ? 26.298 3.123 -16.058 1.00 50.12 148 GLU A C 1
ATOM 1113 O O . GLU A 1 148 ? 26.924 3.071 -17.116 1.00 50.12 148 GLU A O 1
ATOM 1118 N N . SER A 1 149 ? 26.508 2.218 -15.097 1.00 60.03 149 SER A N 1
ATOM 1119 C CA . SER A 1 149 ? 27.453 1.120 -15.208 1.00 60.03 149 SER A CA 1
ATOM 1120 C C . SER A 1 149 ? 26.953 0.125 -16.243 1.00 60.03 149 SER A C 1
ATOM 1122 O O . SER A 1 149 ? 25.918 -0.522 -16.080 1.00 60.03 149 SER A O 1
ATOM 1124 N N . THR A 1 150 ? 27.742 -0.043 -17.298 1.00 69.44 150 THR A N 1
ATOM 1125 C CA . THR A 1 150 ? 27.578 -1.125 -18.272 1.00 69.44 150 THR A CA 1
ATOM 1126 C C . THR A 1 150 ? 27.983 -2.484 -17.704 1.00 69.44 150 THR A C 1
ATOM 1128 O O . THR A 1 150 ? 27.748 -3.496 -18.353 1.00 69.44 150 THR A O 1
ATOM 1131 N N . GLN A 1 151 ? 28.564 -2.520 -16.499 1.00 79.50 151 GLN A N 1
ATOM 1132 C CA . GLN A 1 151 ? 29.003 -3.733 -15.812 1.00 79.50 151 GLN A CA 1
ATOM 1133 C C . GLN A 1 151 ? 28.018 -4.144 -14.708 1.00 79.50 151 GLN A C 1
ATOM 1135 O O . GLN A 1 151 ? 27.506 -3.266 -13.999 1.00 79.50 151 GLN A O 1
ATOM 1140 N N . PRO A 1 152 ? 27.768 -5.455 -14.525 1.00 85.94 152 PRO A N 1
ATOM 1141 C CA . PRO A 1 152 ? 26.905 -5.947 -13.461 1.00 85.94 152 PRO A CA 1
ATOM 1142 C C . PRO A 1 152 ? 27.546 -5.699 -12.093 1.00 85.94 152 PRO A C 1
ATOM 1144 O O . PRO A 1 152 ? 28.733 -5.952 -11.887 1.00 85.94 152 PRO A O 1
ATOM 1147 N N . SER A 1 153 ? 26.744 -5.248 -11.131 1.00 88.38 153 SER A N 1
ATOM 1148 C CA . SER A 1 153 ? 27.176 -5.178 -9.734 1.00 88.38 153 SER A CA 1
ATOM 1149 C C . SER A 1 153 ? 27.490 -6.585 -9.208 1.00 88.38 153 SER A C 1
ATOM 1151 O O . SER A 1 153 ? 26.726 -7.515 -9.486 1.00 88.38 153 SER A O 1
ATOM 1153 N N . PRO A 1 154 ? 28.570 -6.768 -8.429 1.00 90.50 154 PRO A N 1
ATOM 1154 C CA . PRO A 1 154 ? 28.873 -8.061 -7.831 1.00 90.50 154 PRO A CA 1
ATOM 1155 C C . PRO A 1 154 ? 27.760 -8.475 -6.864 1.00 90.50 154 PRO A C 1
ATOM 1157 O O . PRO A 1 154 ? 27.115 -7.630 -6.240 1.00 90.50 154 PRO A O 1
ATOM 1160 N N . ILE A 1 155 ? 27.552 -9.784 -6.718 1.00 94.25 155 ILE A N 1
ATOM 1161 C CA . ILE A 1 155 ? 26.593 -10.331 -5.756 1.00 94.25 155 ILE A CA 1
ATOM 1162 C C . ILE A 1 155 ? 27.307 -10.468 -4.406 1.00 94.25 155 ILE A C 1
ATOM 1164 O O . ILE A 1 155 ? 28.294 -11.202 -4.325 1.00 94.25 155 ILE A O 1
ATOM 1168 N N . PRO A 1 156 ? 26.839 -9.792 -3.340 1.00 95.06 156 PRO A N 1
ATOM 1169 C CA . PRO A 1 156 ? 27.400 -9.955 -2.005 1.00 95.06 156 PRO A CA 1
ATOM 1170 C C . PRO A 1 156 ? 27.408 -11.432 -1.567 1.00 95.06 156 PRO A C 1
ATOM 1172 O O . PRO A 1 156 ? 26.348 -12.065 -1.588 1.00 95.06 156 PRO A O 1
ATOM 1175 N N . PRO A 1 157 ? 28.549 -11.990 -1.111 1.00 96.19 157 PRO A N 1
ATOM 1176 C CA . PRO A 1 157 ? 28.625 -13.381 -0.649 1.00 96.19 157 PRO A CA 1
ATOM 1177 C C . PRO A 1 157 ? 27.616 -13.709 0.458 1.00 96.19 157 PRO A C 1
ATOM 1179 O O . PRO A 1 157 ? 27.015 -14.780 0.449 1.00 96.19 157 PRO A O 1
ATOM 1182 N N . ALA A 1 158 ? 27.349 -12.747 1.347 1.00 96.75 158 ALA A N 1
ATOM 1183 C CA . ALA A 1 158 ? 26.364 -12.894 2.414 1.00 96.75 158 ALA A CA 1
ATOM 1184 C C . ALA A 1 158 ? 24.946 -13.190 1.886 1.00 96.75 158 ALA A C 1
ATOM 1186 O O . ALA A 1 158 ? 24.228 -13.980 2.494 1.00 96.75 158 ALA A O 1
ATOM 1187 N N . LEU A 1 159 ? 24.549 -12.636 0.729 1.00 97.06 159 LEU A N 1
ATOM 1188 C CA . LEU A 1 159 ? 23.265 -12.974 0.100 1.00 97.06 159 LEU A CA 1
ATOM 1189 C C . LEU A 1 159 ? 23.262 -14.405 -0.445 1.00 97.06 159 LEU A C 1
ATOM 1191 O O . LEU A 1 159 ? 22.254 -15.097 -0.320 1.00 97.06 159 LEU A O 1
ATOM 1195 N N . ILE A 1 160 ? 24.376 -14.858 -1.026 1.00 97.00 160 ILE A N 1
ATOM 1196 C CA . ILE A 1 160 ? 24.514 -16.227 -1.549 1.00 97.00 160 ILE A CA 1
ATOM 1197 C C . ILE A 1 160 ? 24.354 -17.243 -0.418 1.00 97.00 160 ILE A C 1
ATOM 1199 O O . ILE A 1 160 ? 23.627 -18.227 -0.567 1.00 97.00 160 ILE A O 1
ATOM 1203 N N . ASP A 1 161 ? 24.989 -16.986 0.724 1.00 97.19 161 ASP A N 1
ATOM 1204 C CA . ASP A 1 161 ? 24.893 -17.862 1.887 1.00 97.19 161 ASP A CA 1
ATOM 1205 C C . ASP A 1 161 ? 23.500 -17.833 2.524 1.00 97.19 161 ASP A C 1
ATOM 1207 O O . ASP A 1 161 ? 22.926 -18.894 2.783 1.00 97.19 161 ASP A O 1
ATOM 1211 N N . ALA A 1 162 ? 22.922 -16.645 2.711 1.00 97.88 162 ALA A N 1
ATOM 1212 C CA . ALA A 1 162 ? 21.614 -16.471 3.341 1.00 97.88 162 ALA A CA 1
ATOM 1213 C C . ALA A 1 162 ? 20.455 -17.057 2.516 1.00 97.88 162 ALA A C 1
ATOM 1215 O O . ALA A 1 162 ? 19.503 -17.610 3.068 1.00 97.88 162 ALA A O 1
ATOM 1216 N N . PHE A 1 163 ? 20.539 -16.978 1.186 1.00 98.19 163 PHE A N 1
ATOM 1217 C CA . PHE A 1 163 ? 19.513 -17.455 0.255 1.00 98.19 163 PHE A CA 1
ATOM 1218 C C . PHE A 1 163 ? 19.941 -18.718 -0.498 1.00 98.19 163 PHE A C 1
ATOM 1220 O O . PHE A 1 163 ? 19.517 -18.948 -1.630 1.00 98.19 163 PHE A O 1
ATOM 1227 N N . ARG A 1 164 ? 20.771 -19.578 0.098 1.00 95.38 164 ARG A N 1
ATOM 1228 C CA . ARG A 1 164 ? 21.210 -20.821 -0.551 1.00 95.38 164 ARG A CA 1
ATOM 1229 C C . ARG A 1 164 ? 20.011 -21.663 -1.022 1.00 95.38 164 ARG A C 1
ATOM 1231 O O . ARG A 1 164 ? 19.128 -21.999 -0.237 1.00 95.38 164 ARG A O 1
ATOM 1238 N N . GLY A 1 165 ? 19.961 -21.978 -2.321 1.00 95.81 165 GLY A N 1
ATOM 1239 C CA . GLY A 1 165 ? 18.830 -22.683 -2.957 1.00 95.81 165 GLY A CA 1
ATOM 1240 C C . GLY A 1 165 ? 17.539 -21.854 -3.115 1.00 95.81 165 GLY A C 1
ATOM 1241 O O . GLY A 1 165 ? 16.494 -22.391 -3.488 1.00 95.81 165 GLY A O 1
ATOM 1242 N N . ARG A 1 166 ? 17.590 -20.555 -2.804 1.00 97.81 166 ARG A N 1
ATOM 1243 C CA . ARG A 1 166 ? 16.503 -19.558 -2.873 1.00 97.81 166 ARG A CA 1
ATOM 1244 C C . ARG A 1 166 ? 16.940 -18.252 -3.558 1.00 97.81 166 ARG A C 1
ATOM 1246 O O . ARG A 1 166 ? 16.176 -17.290 -3.549 1.00 97.81 166 ARG A O 1
ATOM 1253 N N . LEU A 1 167 ? 18.152 -18.212 -4.116 1.00 98.44 167 LEU A N 1
ATOM 1254 C CA . LEU A 1 167 ? 18.737 -17.050 -4.775 1.00 98.44 167 LEU A CA 1
ATOM 1255 C C . LEU A 1 167 ? 18.809 -17.266 -6.282 1.00 98.44 167 LEU A C 1
ATOM 1257 O O . LEU A 1 167 ? 19.328 -18.281 -6.746 1.00 98.44 167 LEU A O 1
ATOM 1261 N N . TYR A 1 168 ? 18.348 -16.268 -7.021 1.00 98.56 168 TYR A N 1
ATOM 1262 C CA . TYR A 1 168 ? 18.344 -16.231 -8.474 1.00 98.56 168 TYR A CA 1
ATOM 1263 C C . TYR A 1 168 ? 18.927 -14.902 -8.948 1.00 98.56 168 TYR A C 1
ATOM 1265 O O . TYR A 1 168 ? 18.946 -13.908 -8.215 1.00 98.56 168 TYR A O 1
ATOM 1273 N N . ILE A 1 169 ? 19.363 -14.866 -10.200 1.00 97.88 169 ILE A N 1
ATOM 1274 C CA . ILE A 1 169 ? 19.766 -13.634 -10.875 1.00 97.88 169 ILE A CA 1
ATOM 1275 C C . ILE A 1 169 ? 18.646 -13.229 -11.836 1.00 97.88 169 ILE A C 1
ATOM 1277 O O . ILE A 1 169 ? 18.270 -13.999 -12.722 1.00 97.88 169 ILE A O 1
ATOM 1281 N N . ALA A 1 170 ? 18.111 -12.020 -11.670 1.00 96.38 170 ALA A N 1
ATOM 1282 C CA . ALA A 1 170 ? 17.115 -11.464 -12.573 1.00 96.38 170 ALA A CA 1
ATOM 1283 C C . ALA A 1 170 ? 17.750 -11.178 -13.941 1.00 96.38 170 ALA A C 1
ATOM 1285 O O . ALA A 1 170 ? 18.719 -10.419 -14.053 1.00 96.38 170 ALA A O 1
ATOM 1286 N N . ALA A 1 171 ? 17.192 -11.783 -14.986 1.00 95.06 171 ALA A N 1
ATOM 1287 C CA . ALA A 1 171 ? 17.604 -11.586 -16.363 1.00 95.06 171 ALA A CA 1
ATOM 1288 C C . ALA A 1 171 ? 16.519 -10.822 -17.117 1.00 95.06 171 ALA A C 1
ATOM 1290 O O . ALA A 1 171 ? 15.436 -11.346 -17.363 1.00 95.06 171 ALA A O 1
ATOM 1291 N N . THR A 1 172 ? 16.827 -9.586 -17.508 1.00 91.81 172 THR A N 1
ATOM 1292 C CA . THR A 1 172 ? 15.902 -8.705 -18.230 1.00 91.81 172 THR A CA 1
ATOM 1293 C C . THR A 1 172 ? 16.399 -8.442 -19.647 1.00 91.81 172 THR A C 1
ATOM 1295 O O . THR A 1 172 ? 17.585 -8.186 -19.858 1.00 91.81 172 THR A O 1
ATOM 1298 N N . ARG A 1 173 ? 15.477 -8.453 -20.616 1.00 89.19 173 ARG A N 1
ATOM 1299 C CA . ARG A 1 173 ? 15.723 -8.157 -22.039 1.00 89.19 173 ARG A CA 1
ATOM 1300 C C . ARG A 1 173 ? 14.997 -6.875 -22.458 1.00 89.19 173 ARG A C 1
ATOM 1302 O O . ARG A 1 173 ? 13.875 -6.934 -22.960 1.00 89.19 173 ARG A O 1
ATOM 1309 N N . PRO A 1 174 ? 15.597 -5.698 -22.209 1.00 84.44 174 PRO A N 1
ATOM 1310 C CA . PRO A 1 174 ? 14.937 -4.422 -22.429 1.00 84.44 174 PRO A CA 1
ATOM 1311 C C . PRO A 1 174 ? 14.830 -3.988 -23.901 1.00 84.44 174 PRO A C 1
ATOM 1313 O O . PRO A 1 174 ? 14.346 -2.882 -24.140 1.00 84.44 174 PRO A O 1
ATOM 1316 N N . TYR A 1 175 ? 15.293 -4.809 -24.851 1.00 86.94 175 TYR A N 1
ATOM 1317 C CA . TYR A 1 175 ? 15.530 -4.465 -26.257 1.00 86.94 175 TYR A CA 1
ATOM 1318 C C . TYR A 1 175 ? 16.462 -3.254 -26.406 1.00 86.94 175 TYR A C 1
ATOM 1320 O O . TYR A 1 175 ? 16.202 -2.326 -27.176 1.00 86.94 175 TYR A O 1
ATOM 1328 N N . GLY A 1 176 ? 17.534 -3.238 -25.615 1.00 84.12 176 GLY A N 1
ATOM 1329 C CA . GLY A 1 176 ? 18.636 -2.299 -25.769 1.00 84.12 176 GLY A CA 1
ATOM 1330 C C . GLY A 1 176 ? 19.682 -2.795 -26.777 1.00 84.12 176 GLY A C 1
ATOM 1331 O O . GLY A 1 176 ? 19.713 -3.984 -27.106 1.00 84.12 176 GLY A O 1
ATOM 1332 N N . PRO A 1 177 ? 20.574 -1.906 -27.247 1.00 83.06 177 PRO A N 1
ATOM 1333 C CA . PRO A 1 177 ? 21.672 -2.284 -28.142 1.00 83.06 177 PRO A CA 1
ATOM 1334 C C . PRO A 1 177 ? 22.642 -3.293 -27.499 1.00 83.06 177 PRO A C 1
ATOM 1336 O O . PRO A 1 177 ? 23.204 -4.134 -28.197 1.00 83.06 177 PRO A O 1
ATOM 1339 N N . ASP A 1 178 ? 22.774 -3.266 -26.169 1.00 84.88 178 ASP A N 1
ATOM 1340 C CA . ASP A 1 178 ? 23.740 -4.076 -25.416 1.00 84.88 178 ASP A CA 1
ATOM 1341 C C . ASP A 1 178 ? 23.134 -5.336 -24.776 1.00 84.88 178 ASP A C 1
ATOM 1343 O O . ASP A 1 178 ? 23.784 -6.002 -23.970 1.00 84.88 178 ASP A O 1
ATOM 1347 N N . ASP A 1 179 ? 21.892 -5.699 -25.111 1.00 86.62 179 ASP A N 1
ATOM 1348 C CA . ASP A 1 179 ? 21.173 -6.815 -24.476 1.00 86.62 179 ASP A CA 1
ATOM 1349 C C . ASP A 1 179 ? 21.936 -8.140 -24.554 1.00 86.62 179 ASP A C 1
ATOM 1351 O O . ASP A 1 179 ? 21.987 -8.894 -23.581 1.00 86.62 179 ASP A O 1
ATOM 1355 N N . ALA A 1 180 ? 22.560 -8.420 -25.701 1.00 88.19 180 ALA A N 1
ATOM 1356 C CA . ALA A 1 180 ? 23.347 -9.632 -25.886 1.00 88.19 180 ALA A CA 1
ATOM 1357 C C . ALA A 1 180 ? 24.598 -9.647 -24.994 1.00 88.19 180 ALA A C 1
ATOM 1359 O O . ALA A 1 180 ? 24.959 -10.701 -24.477 1.00 88.19 180 ALA A O 1
ATOM 1360 N N . ALA A 1 181 ? 25.254 -8.497 -24.800 1.00 89.69 181 ALA A N 1
ATOM 1361 C CA . ALA A 1 181 ? 26.397 -8.382 -23.896 1.00 89.69 181 ALA A CA 1
ATOM 1362 C C . ALA A 1 181 ? 25.957 -8.545 -22.439 1.00 89.69 181 ALA A C 1
ATOM 1364 O O . ALA A 1 181 ? 26.474 -9.413 -21.744 1.00 89.69 181 ALA A O 1
ATOM 1365 N N . ARG A 1 182 ? 24.906 -7.829 -22.027 1.00 89.31 182 ARG A N 1
ATOM 1366 C CA . ARG A 1 182 ? 24.351 -7.922 -20.672 1.00 89.31 182 ARG A CA 1
ATOM 1367 C C . ARG A 1 182 ? 23.917 -9.340 -20.315 1.00 89.31 182 ARG A C 1
ATOM 1369 O O . ARG A 1 182 ? 24.209 -9.800 -19.219 1.00 89.31 182 ARG A O 1
ATOM 1376 N N . LEU A 1 183 ? 23.250 -10.056 -21.225 1.00 89.81 183 LEU A N 1
ATOM 1377 C CA . LEU A 1 183 ? 22.878 -11.454 -20.988 1.00 89.81 183 LEU A CA 1
ATOM 1378 C C . LEU A 1 183 ? 24.095 -12.374 -20.853 1.00 89.81 183 LEU A C 1
ATOM 1380 O O . LEU A 1 183 ? 24.070 -13.270 -20.010 1.00 89.81 183 LEU A O 1
ATOM 1384 N N . ARG A 1 184 ? 25.156 -12.161 -21.645 1.00 91.81 184 ARG A N 1
ATOM 1385 C CA . ARG A 1 184 ? 26.412 -12.906 -21.475 1.00 91.81 184 ARG A CA 1
ATOM 1386 C C . ARG A 1 184 ? 27.032 -12.631 -20.110 1.00 91.81 184 ARG A C 1
ATOM 1388 O O . ARG A 1 184 ? 27.413 -13.580 -19.439 1.00 91.81 184 ARG A O 1
ATOM 1395 N N . ASP A 1 185 ? 27.059 -11.379 -19.666 1.00 92.56 185 ASP A N 1
ATOM 1396 C CA . ASP A 1 185 ? 27.620 -11.016 -18.362 1.00 92.56 185 ASP A CA 1
ATOM 1397 C C . ASP A 1 185 ? 26.811 -11.623 -17.207 1.00 92.56 185 ASP A C 1
ATOM 1399 O O . ASP A 1 185 ? 27.386 -12.182 -16.272 1.00 92.56 185 ASP A O 1
ATOM 1403 N N . LEU A 1 186 ? 25.474 -11.605 -17.298 1.00 93.12 186 LEU A N 1
ATOM 1404 C CA . LEU A 1 186 ? 24.610 -12.307 -16.342 1.00 93.12 186 LEU A CA 1
ATOM 1405 C C . LEU A 1 186 ? 24.860 -13.813 -16.352 1.00 93.12 186 LEU A C 1
ATOM 1407 O O . LEU A 1 186 ? 24.834 -14.435 -15.293 1.00 93.12 186 LEU A O 1
ATOM 1411 N N . ARG A 1 187 ? 25.113 -14.406 -17.525 1.00 93.56 187 ARG A N 1
ATOM 1412 C CA . ARG A 1 187 ? 25.432 -15.829 -17.633 1.00 93.56 187 ARG A CA 1
ATOM 1413 C C . ARG A 1 187 ? 26.777 -16.157 -16.991 1.00 93.56 187 ARG A C 1
ATOM 1415 O O . ARG A 1 187 ? 26.845 -17.103 -16.217 1.00 93.56 187 ARG A O 1
ATOM 1422 N N . CYS A 1 188 ? 27.805 -15.352 -17.239 1.00 94.62 188 CYS A N 1
ATOM 1423 C CA . CYS A 1 188 ? 29.105 -15.493 -16.588 1.00 94.62 188 CYS A CA 1
ATOM 1424 C C . CYS A 1 188 ? 28.980 -15.386 -15.061 1.00 94.62 188 CYS A C 1
ATOM 1426 O O . CYS A 1 188 ? 29.548 -16.202 -14.339 1.00 94.62 188 CYS A O 1
ATOM 1428 N N . LEU A 1 189 ? 28.199 -14.421 -14.567 1.00 94.31 189 LEU A N 1
ATOM 1429 C CA . LEU A 1 189 ? 27.942 -14.241 -13.136 1.00 94.31 189 LEU A CA 1
ATOM 1430 C C . LEU A 1 189 ? 27.173 -15.431 -12.535 1.00 94.31 189 LEU A C 1
ATOM 1432 O O . LEU A 1 189 ? 27.516 -15.912 -11.455 1.00 94.31 189 LEU A O 1
ATOM 1436 N N . ALA A 1 190 ? 26.165 -15.931 -13.253 1.00 95.44 190 ALA A N 1
ATOM 1437 C CA . ALA A 1 190 ? 25.402 -17.121 -12.890 1.00 95.44 190 ALA A CA 1
ATOM 1438 C C . ALA A 1 190 ? 26.297 -18.362 -12.793 1.00 95.44 190 ALA A C 1
ATOM 1440 O O . ALA A 1 190 ? 26.256 -19.064 -11.785 1.00 95.44 190 ALA A O 1
ATOM 1441 N N . ASP A 1 191 ? 27.149 -18.602 -13.792 1.00 95.62 191 ASP A N 1
ATOM 1442 C CA . ASP A 1 191 ? 28.049 -19.756 -13.831 1.00 95.62 191 ASP A CA 1
ATOM 1443 C C . ASP A 1 191 ? 29.134 -19.664 -12.737 1.00 95.62 191 ASP A C 1
ATOM 1445 O O . ASP A 1 191 ? 29.416 -20.658 -12.063 1.00 95.62 191 ASP A O 1
ATOM 1449 N N . ALA A 1 192 ? 29.681 -18.467 -12.483 1.00 95.88 192 ALA A N 1
ATOM 1450 C CA . ALA A 1 192 ? 30.688 -18.233 -11.443 1.00 95.88 192 ALA A CA 1
ATOM 1451 C C . ALA A 1 192 ? 30.176 -18.547 -10.027 1.00 95.88 192 ALA A C 1
ATOM 1453 O O . ALA A 1 192 ? 30.907 -19.112 -9.212 1.00 95.88 192 ALA A O 1
ATOM 1454 N N . HIS A 1 193 ? 28.913 -18.218 -9.739 1.00 95.69 193 HIS A N 1
ATOM 1455 C CA . HIS A 1 193 ? 28.294 -18.441 -8.428 1.00 95.69 193 HIS A CA 1
ATOM 1456 C C . HIS A 1 193 ? 27.370 -19.666 -8.375 1.00 95.69 193 HIS A C 1
ATOM 1458 O O . HIS A 1 193 ? 26.816 -19.962 -7.316 1.00 95.69 193 HIS A O 1
ATOM 1464 N N . ARG A 1 194 ? 27.219 -20.395 -9.491 1.00 95.88 194 ARG A N 1
ATOM 1465 C CA . ARG A 1 194 ? 26.280 -21.520 -9.662 1.00 95.88 194 ARG A CA 1
ATOM 1466 C C . ARG A 1 194 ? 24.838 -21.147 -9.298 1.00 95.88 194 ARG A C 1
ATOM 1468 O O . ARG A 1 194 ? 24.140 -21.912 -8.634 1.00 95.88 194 ARG A O 1
ATOM 1475 N N . LEU A 1 195 ? 24.408 -19.961 -9.721 1.00 97.31 195 LEU A N 1
ATOM 1476 C CA . LEU A 1 195 ? 23.065 -19.442 -9.474 1.00 97.31 195 LEU A CA 1
ATOM 1477 C C . LEU A 1 195 ? 22.186 -19.577 -10.726 1.00 97.31 195 LEU A C 1
ATOM 1479 O O . LEU A 1 195 ? 22.656 -19.306 -11.830 1.00 97.31 195 LEU A O 1
ATOM 1483 N N . PRO A 1 196 ? 20.908 -19.961 -10.585 1.00 97.50 196 PRO A N 1
ATOM 1484 C CA . PRO A 1 196 ? 19.960 -19.938 -11.692 1.00 97.50 196 PRO A CA 1
ATOM 1485 C C . PRO A 1 196 ? 19.633 -18.501 -12.126 1.00 97.50 196 PRO A C 1
ATOM 1487 O O . PRO A 1 196 ? 19.579 -17.570 -11.318 1.00 97.50 196 PRO A O 1
ATOM 1490 N N . LEU A 1 197 ? 19.366 -18.331 -13.421 1.00 97.50 197 LEU A N 1
ATOM 1491 C CA . LEU A 1 197 ? 18.778 -17.109 -13.968 1.00 97.50 197 LEU A CA 1
ATOM 1492 C C . LEU A 1 197 ? 17.255 -17.231 -13.949 1.00 97.50 197 LEU A C 1
ATOM 1494 O O . LEU A 1 197 ? 16.734 -18.320 -14.168 1.00 97.50 197 LEU A O 1
ATOM 1498 N N . ALA A 1 198 ? 16.554 -16.122 -13.742 1.00 98.00 198 ALA A N 1
ATOM 1499 C CA . ALA A 1 198 ? 15.101 -16.042 -13.857 1.00 98.00 198 ALA A CA 1
ATOM 1500 C C . ALA A 1 198 ? 14.722 -14.892 -14.796 1.00 98.00 198 ALA A C 1
ATOM 1502 O O . ALA A 1 198 ? 15.192 -13.765 -14.627 1.00 98.00 198 ALA A O 1
ATOM 1503 N N . ALA A 1 199 ? 13.900 -15.181 -15.804 1.00 97.38 199 ALA A N 1
ATOM 1504 C CA . ALA A 1 199 ? 13.494 -14.210 -16.812 1.00 97.38 199 ALA A CA 1
ATOM 1505 C C . ALA A 1 199 ? 12.485 -13.199 -16.244 1.00 97.38 199 ALA A C 1
ATOM 1507 O O . ALA A 1 199 ? 11.439 -13.569 -15.713 1.00 97.38 199 ALA A O 1
ATOM 1508 N N . THR A 1 200 ? 12.765 -11.911 -16.412 1.00 96.62 200 THR A N 1
ATOM 1509 C CA . THR A 1 200 ? 11.879 -10.807 -16.014 1.00 96.62 200 THR A CA 1
ATOM 1510 C C . THR A 1 200 ? 11.784 -9.773 -17.130 1.00 96.62 200 THR A C 1
ATOM 1512 O O . THR A 1 200 ? 12.667 -9.702 -17.993 1.00 96.62 200 THR A O 1
ATOM 1515 N N . ASN A 1 201 ? 10.746 -8.934 -17.122 1.00 95.31 201 ASN A N 1
ATOM 1516 C CA . ASN A 1 201 ? 10.655 -7.807 -18.055 1.00 95.31 201 ASN A CA 1
ATOM 1517 C C . ASN A 1 201 ? 10.786 -6.423 -17.388 1.00 95.31 201 ASN A C 1
ATOM 1519 O O . ASN A 1 201 ? 10.709 -5.406 -18.081 1.00 95.31 201 ASN A O 1
ATOM 1523 N N . ASP A 1 202 ? 11.033 -6.366 -16.071 1.00 94.81 202 ASP A N 1
ATOM 1524 C CA . ASP A 1 202 ? 11.130 -5.111 -15.302 1.00 94.81 202 ASP A CA 1
ATOM 1525 C C . ASP A 1 202 ? 9.909 -4.212 -15.561 1.00 94.81 202 ASP A C 1
ATOM 1527 O O . ASP A 1 202 ? 10.025 -3.070 -15.985 1.00 94.81 202 ASP A O 1
ATOM 1531 N N . VAL A 1 203 ? 8.703 -4.746 -15.404 1.00 97.75 203 VAL A N 1
ATOM 1532 C CA . VAL A 1 203 ? 7.472 -4.087 -15.848 1.00 97.75 203 VAL A CA 1
ATOM 1533 C C . VAL A 1 203 ? 7.203 -2.807 -15.053 1.00 97.75 203 VAL A C 1
ATOM 1535 O O . VAL A 1 203 ? 7.201 -2.802 -13.822 1.00 97.75 203 VAL A O 1
ATOM 1538 N N . HIS A 1 204 ? 6.922 -1.715 -15.771 1.00 97.50 204 HIS A N 1
ATOM 1539 C CA . HIS A 1 204 ? 6.529 -0.416 -15.205 1.00 97.50 204 HIS A CA 1
ATOM 1540 C C . HIS A 1 204 ? 5.121 0.017 -15.604 1.00 97.50 204 HIS A C 1
ATOM 1542 O O . HIS A 1 204 ? 4.606 1.008 -15.085 1.00 97.50 204 HIS A O 1
ATOM 1548 N N . TYR A 1 205 ? 4.509 -0.671 -16.559 1.00 98.19 205 TYR A N 1
ATOM 1549 C CA . TYR A 1 205 ? 3.176 -0.359 -17.038 1.00 98.19 205 TYR A CA 1
ATOM 1550 C C . TYR A 1 205 ? 2.514 -1.589 -17.653 1.00 98.19 205 TYR A C 1
ATOM 1552 O O . TYR A 1 205 ? 3.192 -2.496 -18.103 1.00 98.19 205 TYR A O 1
ATOM 1560 N N . HIS A 1 206 ? 1.186 -1.643 -17.700 1.00 98.56 206 HIS A N 1
ATOM 1561 C CA . HIS A 1 206 ? 0.497 -2.831 -18.215 1.00 98.56 206 HIS A CA 1
ATOM 1562 C C . HIS A 1 206 ? 0.632 -2.995 -19.738 1.00 98.56 206 HIS A C 1
ATOM 1564 O O . HIS A 1 206 ? 0.789 -4.114 -20.207 1.00 98.56 206 HIS A O 1
ATOM 1570 N N . ALA A 1 207 ? 0.645 -1.906 -20.518 1.00 97.62 207 ALA A N 1
ATOM 1571 C CA . ALA A 1 207 ? 0.637 -1.968 -21.985 1.00 97.62 207 ALA A CA 1
ATOM 1572 C C . ALA A 1 207 ? 1.550 -0.912 -22.643 1.00 97.62 207 ALA A C 1
ATOM 1574 O O . ALA A 1 207 ? 1.757 0.156 -22.056 1.00 97.62 207 ALA A O 1
ATOM 1575 N N . PRO A 1 208 ? 2.029 -1.123 -23.890 1.00 97.06 208 PRO A N 1
ATOM 1576 C CA . PRO A 1 208 ? 2.951 -0.202 -24.569 1.00 97.06 208 PRO A CA 1
ATOM 1577 C C . PRO A 1 208 ? 2.439 1.243 -24.645 1.00 97.06 208 PRO A C 1
ATOM 1579 O O . PRO A 1 208 ? 3.193 2.195 -24.454 1.00 97.06 208 PRO A O 1
ATOM 1582 N N . ALA A 1 209 ? 1.130 1.428 -24.849 1.00 96.44 209 ALA A N 1
ATOM 1583 C CA . ALA A 1 209 ? 0.502 2.748 -24.938 1.00 96.44 209 ALA A CA 1
ATOM 1584 C C . ALA A 1 209 ? 0.643 3.589 -23.652 1.00 96.44 209 ALA A C 1
ATOM 1586 O O . ALA A 1 209 ? 0.549 4.819 -23.698 1.00 96.44 209 ALA A O 1
ATOM 1587 N N . ARG A 1 210 ? 0.891 2.948 -22.501 1.00 97.44 210 ARG A N 1
ATOM 1588 C CA . ARG A 1 210 ? 1.090 3.614 -21.208 1.00 97.44 210 ARG A CA 1
ATOM 1589 C C . ARG A 1 210 ? 2.492 4.226 -21.066 1.00 97.44 210 ARG A C 1
ATOM 1591 O O . ARG A 1 210 ? 2.706 5.044 -20.171 1.00 97.44 210 ARG A O 1
ATOM 1598 N N . ARG A 1 211 ? 3.408 3.952 -22.005 1.00 95.94 211 ARG A N 1
ATOM 1599 C CA . ARG A 1 211 ? 4.757 4.539 -22.074 1.00 95.94 211 ARG A CA 1
ATOM 1600 C C . ARG A 1 211 ? 4.771 6.065 -21.942 1.00 95.94 211 ARG A C 1
ATOM 1602 O O . ARG A 1 211 ? 5.584 6.598 -21.197 1.00 95.94 211 ARG A O 1
ATOM 1609 N N . GLN A 1 212 ? 3.834 6.757 -22.591 1.00 96.38 212 GLN A N 1
ATOM 1610 C CA . GLN A 1 212 ? 3.746 8.224 -22.532 1.00 96.38 212 GLN A CA 1
ATOM 1611 C C . GLN A 1 212 ? 3.515 8.738 -21.102 1.00 96.38 212 GLN A C 1
ATOM 1613 O O . GLN A 1 212 ? 4.062 9.766 -20.710 1.00 96.38 212 GLN A O 1
ATOM 1618 N N . MET A 1 213 ? 2.727 8.008 -20.303 1.00 97.69 213 MET A N 1
ATOM 1619 C CA . MET A 1 213 ? 2.522 8.342 -18.894 1.00 97.69 213 MET A CA 1
ATOM 1620 C C . MET A 1 213 ? 3.784 8.063 -18.080 1.00 97.69 213 MET A C 1
ATOM 1622 O O . MET A 1 213 ? 4.157 8.879 -17.248 1.00 97.69 213 MET A O 1
ATOM 1626 N N . GLN A 1 214 ? 4.489 6.964 -18.356 1.00 97.56 214 GLN A N 1
ATOM 1627 C CA . GLN A 1 214 ? 5.770 6.671 -17.707 1.00 97.56 214 GLN A CA 1
ATOM 1628 C C . GLN A 1 214 ? 6.804 7.787 -17.920 1.00 97.56 214 GLN A C 1
ATOM 1630 O O . GLN A 1 214 ? 7.533 8.137 -16.988 1.00 97.56 214 GLN A O 1
ATOM 1635 N N . ASP A 1 215 ? 6.864 8.353 -19.126 1.00 97.56 215 ASP A N 1
ATOM 1636 C CA . ASP A 1 215 ? 7.757 9.475 -19.425 1.00 97.56 215 ASP A CA 1
ATOM 1637 C C . ASP A 1 215 ? 7.361 10.733 -18.666 1.00 97.56 215 ASP A C 1
ATOM 1639 O O . ASP A 1 215 ? 8.202 11.338 -18.006 1.00 97.56 215 ASP A O 1
ATOM 1643 N N . ALA A 1 216 ? 6.071 11.073 -18.658 1.00 97.62 216 ALA A N 1
ATOM 1644 C CA . ALA A 1 216 ? 5.580 12.197 -17.873 1.00 97.62 216 ALA A CA 1
ATOM 1645 C C . ALA A 1 216 ? 5.841 12.016 -16.364 1.00 97.62 216 ALA A C 1
ATOM 1647 O O . ALA A 1 216 ? 6.316 12.950 -15.728 1.00 97.62 216 ALA A O 1
ATOM 1648 N N . LEU A 1 217 ? 5.620 10.826 -15.789 1.00 97.44 217 LEU A N 1
ATOM 1649 C CA . LEU A 1 217 ? 5.956 10.538 -14.384 1.00 97.44 217 LEU A CA 1
ATOM 1650 C C . LEU A 1 217 ? 7.451 10.697 -14.104 1.00 97.44 217 LEU A C 1
ATOM 1652 O O . LEU A 1 217 ? 7.830 11.257 -13.077 1.00 97.44 217 LEU A O 1
ATOM 1656 N N . THR A 1 218 ? 8.296 10.237 -15.028 1.00 96.00 218 THR A N 1
ATOM 1657 C CA . THR A 1 218 ? 9.747 10.402 -14.926 1.00 96.00 218 THR A CA 1
ATOM 1658 C C . THR A 1 218 ? 10.121 11.882 -14.939 1.00 96.00 218 THR A C 1
ATOM 1660 O O . THR A 1 218 ? 10.803 12.333 -14.031 1.00 96.00 218 THR A O 1
ATOM 1663 N N . CYS A 1 219 ? 9.602 12.668 -15.879 1.00 96.81 219 CYS A N 1
ATOM 1664 C CA . CYS A 1 219 ? 9.799 14.118 -15.925 1.00 96.81 219 CYS A CA 1
ATOM 1665 C C . CYS A 1 219 ? 9.310 14.836 -14.656 1.00 96.81 219 CYS A C 1
ATOM 1667 O O . CYS A 1 219 ? 9.991 15.728 -14.155 1.00 96.81 219 CYS A O 1
ATOM 1669 N N . ILE A 1 220 ? 8.172 14.424 -14.085 1.00 95.81 220 ILE A N 1
ATOM 1670 C CA . ILE A 1 220 ? 7.659 14.970 -12.816 1.00 95.81 220 ILE A CA 1
ATOM 1671 C C . ILE A 1 220 ? 8.627 14.664 -11.665 1.00 95.81 220 ILE A C 1
ATOM 1673 O O . ILE A 1 220 ? 8.942 15.556 -10.876 1.00 95.81 220 ILE A O 1
ATOM 1677 N N . ARG A 1 221 ? 9.123 13.423 -11.581 1.00 94.06 221 ARG A N 1
ATOM 1678 C CA . ARG A 1 221 ? 10.083 12.988 -10.555 1.00 94.06 221 ARG A CA 1
ATOM 1679 C C . ARG A 1 221 ? 11.411 13.736 -10.662 1.00 94.06 221 ARG A C 1
ATOM 1681 O O . ARG A 1 221 ? 11.905 14.247 -9.661 1.00 94.06 221 ARG A O 1
ATOM 1688 N N . GLU A 1 222 ? 11.954 13.818 -11.873 1.00 93.88 222 GLU A N 1
ATOM 1689 C CA . GLU A 1 222 ? 13.247 14.444 -12.185 1.00 93.88 222 GLU A CA 1
ATOM 1690 C C . GLU A 1 222 ? 13.153 15.976 -12.314 1.00 93.88 222 GLU A C 1
ATOM 1692 O O . GLU A 1 222 ? 14.168 16.651 -12.468 1.00 93.88 222 GLU A O 1
ATOM 1697 N N . ARG A 1 223 ? 11.937 16.535 -12.223 1.00 94.81 223 ARG A N 1
ATOM 1698 C CA . ARG A 1 223 ? 11.632 17.972 -12.302 1.00 94.81 223 ARG A CA 1
ATOM 1699 C C . ARG A 1 223 ? 12.153 18.636 -13.583 1.00 94.81 223 ARG A C 1
ATOM 1701 O O . ARG A 1 223 ? 12.690 19.739 -13.527 1.00 94.81 223 ARG A O 1
ATOM 1708 N N . CYS A 1 224 ? 11.962 17.990 -14.729 1.00 95.38 224 CYS A N 1
ATOM 1709 C CA . CYS A 1 224 ? 12.360 18.510 -16.040 1.00 95.38 224 CYS A CA 1
ATOM 1710 C C . CYS A 1 224 ? 11.235 18.391 -17.075 1.00 95.38 224 CYS A C 1
ATOM 1712 O O . CYS A 1 224 ? 10.265 17.656 -16.871 1.00 95.38 224 CYS A O 1
ATOM 1714 N N . ALA A 1 225 ? 11.354 19.111 -18.192 1.00 97.00 225 ALA A N 1
ATOM 1715 C CA . ALA A 1 225 ? 10.458 18.924 -19.329 1.00 97.00 225 ALA A CA 1
ATOM 1716 C C . ALA A 1 225 ? 10.845 17.678 -20.150 1.00 97.00 225 ALA A C 1
ATOM 1718 O O . ALA A 1 225 ? 11.999 17.247 -20.150 1.00 97.00 225 ALA A O 1
ATOM 1719 N N . ILE A 1 226 ? 9.902 17.120 -20.919 1.00 96.06 226 ILE A N 1
ATOM 1720 C CA . ILE A 1 226 ? 10.154 15.972 -21.815 1.00 96.06 226 ILE A CA 1
ATOM 1721 C C . ILE A 1 226 ? 11.298 16.266 -22.795 1.00 96.06 226 ILE A C 1
ATOM 1723 O O . ILE A 1 226 ? 12.130 15.396 -23.039 1.00 96.06 226 ILE A O 1
ATOM 1727 N N . SER A 1 227 ? 11.388 17.496 -23.309 1.00 95.31 227 SER A N 1
ATOM 1728 C CA . SER A 1 227 ? 12.464 17.929 -24.213 1.00 95.31 227 SER A CA 1
ATOM 1729 C C . SER A 1 227 ? 13.859 17.914 -23.577 1.00 95.31 227 SER A C 1
ATOM 1731 O O . SER A 1 227 ? 14.852 17.917 -24.294 1.00 95.31 227 SER A O 1
ATOM 1733 N N . GLU A 1 228 ? 13.943 17.894 -22.246 1.00 96.25 228 GLU A N 1
ATOM 1734 C CA . GLU A 1 228 ? 15.186 17.965 -21.466 1.00 96.25 228 GLU A CA 1
ATOM 1735 C C . GLU A 1 228 ? 15.538 16.622 -20.805 1.00 96.25 228 GLU A C 1
ATOM 1737 O O . GLU A 1 228 ? 16.592 16.476 -20.180 1.00 96.25 228 GLU A O 1
ATOM 1742 N N . ALA A 1 229 ? 14.643 15.635 -20.893 1.00 93.31 229 ALA A N 1
ATOM 1743 C CA . ALA A 1 229 ? 14.738 14.413 -20.110 1.00 93.31 229 ALA A CA 1
ATOM 1744 C C . ALA A 1 229 ? 15.928 13.532 -20.526 1.00 93.31 229 ALA A C 1
ATOM 1746 O O . ALA A 1 229 ? 16.599 12.982 -19.650 1.00 93.31 229 ALA A O 1
ATOM 1747 N N . GLY A 1 230 ? 16.234 13.446 -21.827 1.00 91.31 230 GLY A N 1
ATOM 1748 C CA . GLY A 1 230 ? 17.357 12.661 -22.355 1.00 91.31 230 GLY A CA 1
ATOM 1749 C C . GLY A 1 230 ? 17.312 11.194 -21.906 1.00 91.31 230 GLY A C 1
ATOM 1750 O O . GLY A 1 230 ? 16.249 10.573 -21.898 1.00 91.31 230 GLY A O 1
ATOM 1751 N N . TYR A 1 231 ? 18.453 10.657 -21.462 1.00 88.56 231 TYR A N 1
ATOM 1752 C CA . TYR A 1 231 ? 18.598 9.270 -20.987 1.00 88.56 231 TYR A CA 1
ATOM 1753 C C . TYR A 1 231 ? 17.892 8.956 -19.657 1.00 88.56 231 TYR A C 1
ATOM 1755 O O . TYR A 1 231 ? 17.943 7.823 -19.185 1.00 88.56 231 TYR A O 1
ATOM 1763 N N . ARG A 1 232 ? 17.200 9.929 -19.046 1.00 89.62 232 ARG A N 1
ATOM 1764 C CA . ARG A 1 232 ? 16.355 9.668 -17.868 1.00 89.62 232 ARG A CA 1
ATOM 1765 C C . ARG A 1 232 ? 15.123 8.831 -18.225 1.00 89.62 232 ARG A C 1
ATOM 1767 O O . ARG A 1 232 ? 14.582 8.142 -17.361 1.00 89.62 232 ARG A O 1
ATOM 1774 N N . LEU A 1 233 ? 14.665 8.910 -19.477 1.00 92.94 233 LEU A N 1
ATOM 1775 C CA . LEU A 1 233 ? 13.552 8.121 -20.002 1.00 92.94 233 LEU A CA 1
ATOM 1776 C C . LEU A 1 233 ? 14.031 6.716 -20.393 1.00 92.94 233 LEU A C 1
ATOM 1778 O O . LEU A 1 233 ? 15.189 6.525 -20.754 1.00 92.94 233 LEU A O 1
ATOM 1782 N N . PHE A 1 234 ? 13.140 5.720 -20.384 1.00 91.25 234 PHE A N 1
ATOM 1783 C CA . PHE A 1 234 ? 13.481 4.437 -21.006 1.00 91.25 234 PHE A CA 1
ATOM 1784 C C . PHE A 1 234 ? 13.741 4.600 -22.515 1.00 91.25 234 PHE A C 1
ATOM 1786 O O . PHE A 1 234 ? 13.164 5.455 -23.186 1.00 91.25 234 PHE A O 1
ATOM 1793 N N . ALA A 1 235 ? 14.573 3.734 -23.084 1.00 90.12 235 ALA A N 1
ATOM 1794 C CA . ALA A 1 235 ? 14.911 3.824 -24.505 1.00 90.12 235 ALA A CA 1
ATOM 1795 C C . ALA A 1 235 ? 13.708 3.555 -25.435 1.00 90.12 235 ALA A C 1
ATOM 1797 O O . ALA A 1 235 ? 13.662 4.048 -26.557 1.00 90.12 235 ALA A O 1
ATOM 1798 N N . ASN A 1 236 ? 12.732 2.764 -24.979 1.00 92.69 236 ASN A N 1
ATOM 1799 C CA . ASN A 1 236 ? 11.625 2.251 -25.786 1.00 92.69 236 ASN A CA 1
ATOM 1800 C C . ASN A 1 236 ? 10.393 1.925 -24.906 1.00 92.69 236 ASN A C 1
ATOM 1802 O O . ASN A 1 236 ? 10.387 2.186 -23.699 1.00 92.69 236 ASN A O 1
ATOM 1806 N N . ALA A 1 237 ? 9.336 1.372 -25.511 1.00 94.88 237 ALA A N 1
ATOM 1807 C CA . ALA A 1 237 ? 8.077 1.008 -24.846 1.00 94.88 237 ALA A CA 1
ATOM 1808 C C . ALA A 1 237 ? 8.040 -0.438 -24.298 1.00 94.88 237 ALA A C 1
ATOM 1810 O O . ALA A 1 237 ? 6.966 -0.988 -24.056 1.00 94.88 237 ALA A O 1
ATOM 1811 N N . GLU A 1 238 ? 9.196 -1.066 -24.078 1.00 95.19 238 GLU A N 1
ATOM 1812 C CA . GLU A 1 238 ? 9.297 -2.512 -23.832 1.00 95.19 238 GLU A CA 1
ATOM 1813 C C . GLU A 1 238 ? 9.120 -2.936 -22.371 1.00 95.19 238 GLU A C 1
ATOM 1815 O O . GLU A 1 238 ? 9.131 -4.127 -22.075 1.00 95.19 238 GLU A O 1
ATOM 1820 N N . ARG A 1 239 ? 8.919 -1.986 -21.448 1.00 95.38 239 ARG A N 1
ATOM 1821 C CA . ARG A 1 239 ? 8.691 -2.233 -20.007 1.00 95.38 239 ARG A CA 1
ATOM 1822 C C . ARG A 1 239 ? 7.207 -2.469 -19.684 1.00 95.38 239 ARG A C 1
ATOM 1824 O O . ARG A 1 239 ? 6.715 -1.981 -18.664 1.00 95.38 239 ARG A O 1
ATOM 1831 N N . HIS A 1 240 ? 6.497 -3.159 -20.579 1.00 97.69 240 HIS A N 1
ATOM 1832 C CA . HIS A 1 240 ? 5.089 -3.539 -20.422 1.00 97.69 240 HIS A CA 1
ATOM 1833 C C . HIS A 1 240 ? 4.916 -5.029 -20.089 1.00 97.69 240 HIS A C 1
ATOM 1835 O O . HIS A 1 240 ? 5.874 -5.785 -20.196 1.00 97.69 240 HIS A O 1
ATOM 1841 N N . LEU A 1 241 ? 3.717 -5.480 -19.707 1.00 98.12 241 LEU A N 1
ATOM 1842 C CA . LEU A 1 241 ? 3.456 -6.921 -19.585 1.00 98.12 241 LEU A CA 1
ATOM 1843 C C . LEU A 1 241 ? 3.462 -7.567 -20.972 1.00 98.12 241 LEU A C 1
ATOM 1845 O O . LEU A 1 241 ? 2.651 -7.204 -21.822 1.00 98.12 241 LEU A O 1
ATOM 1849 N N . LYS A 1 242 ? 4.359 -8.529 -21.187 1.00 97.00 242 LYS A N 1
ATOM 1850 C CA . LYS A 1 242 ? 4.472 -9.274 -22.445 1.00 97.00 242 LYS A CA 1
ATOM 1851 C C . LYS A 1 242 ? 3.761 -10.619 -22.343 1.00 97.00 242 LYS A C 1
ATOM 1853 O O . LYS A 1 242 ? 3.800 -11.227 -21.272 1.00 97.00 242 LYS A O 1
ATOM 1858 N N . PRO A 1 243 ? 3.133 -11.106 -23.423 1.00 96.44 243 PRO A N 1
ATOM 1859 C CA . PRO A 1 243 ? 2.605 -12.461 -23.444 1.00 96.44 243 PRO A CA 1
ATOM 1860 C C . PRO A 1 243 ? 3.724 -13.511 -23.334 1.00 96.44 243 PRO A C 1
ATOM 1862 O O . PRO A 1 243 ? 4.896 -13.261 -23.636 1.00 96.44 243 PRO A O 1
ATOM 1865 N N . ALA A 1 244 ? 3.356 -14.701 -22.855 1.00 96.38 244 ALA A N 1
ATOM 1866 C CA . ALA A 1 244 ? 4.303 -15.761 -22.508 1.00 96.38 244 ALA A CA 1
ATOM 1867 C C . ALA A 1 244 ? 5.133 -16.254 -23.708 1.00 96.38 244 ALA A C 1
ATOM 1869 O O . ALA A 1 244 ? 6.321 -16.542 -23.572 1.00 96.38 244 ALA A O 1
ATOM 1870 N N . ASP A 1 245 ? 4.528 -16.324 -24.893 1.00 95.94 245 ASP A N 1
ATOM 1871 C CA . ASP A 1 245 ? 5.189 -16.717 -26.139 1.00 95.94 245 ASP A CA 1
ATOM 1872 C C . ASP A 1 245 ? 6.289 -15.729 -26.553 1.00 95.94 245 ASP A C 1
ATOM 1874 O O . ASP A 1 245 ? 7.368 -16.145 -26.988 1.00 95.94 245 ASP A O 1
ATOM 1878 N N . GLU A 1 246 ? 6.062 -14.430 -26.357 1.00 95.44 246 GLU A N 1
ATOM 1879 C CA . GLU A 1 246 ? 7.074 -13.409 -26.584 1.00 95.44 246 GLU A CA 1
ATOM 1880 C C . GLU A 1 246 ? 8.241 -13.561 -25.606 1.00 95.44 246 GLU A C 1
ATOM 1882 O O . GLU A 1 246 ? 9.398 -13.537 -26.035 1.00 95.44 246 GLU A O 1
ATOM 1887 N N . MET A 1 247 ? 7.966 -13.775 -24.317 1.00 96.50 247 MET A N 1
ATOM 1888 C CA . MET A 1 247 ? 9.020 -13.981 -23.320 1.00 96.50 247 MET A CA 1
ATOM 1889 C C . MET A 1 247 ? 9.835 -15.246 -23.612 1.00 96.50 247 MET A C 1
ATOM 1891 O O . MET A 1 247 ? 11.066 -15.201 -23.608 1.00 96.50 247 MET A O 1
ATOM 1895 N N . CYS A 1 248 ? 9.194 -16.348 -24.002 1.00 95.56 248 CYS A N 1
ATOM 1896 C CA . CYS A 1 248 ? 9.904 -17.546 -24.452 1.00 95.56 248 CYS A CA 1
ATOM 1897 C C . CYS A 1 248 ? 10.719 -17.320 -25.726 1.00 95.56 248 CYS A C 1
ATOM 1899 O O . CYS A 1 248 ? 11.810 -17.871 -25.862 1.00 95.56 248 CYS A O 1
ATOM 1901 N N . ARG A 1 249 ? 10.237 -16.495 -26.661 1.00 94.69 249 ARG A N 1
ATOM 1902 C CA . ARG A 1 249 ? 11.012 -16.112 -27.848 1.00 94.69 249 ARG A CA 1
ATOM 1903 C C . ARG A 1 249 ? 12.239 -15.284 -27.465 1.00 94.69 249 ARG A C 1
ATOM 1905 O O . ARG A 1 249 ? 13.311 -15.520 -28.016 1.00 94.69 249 ARG A O 1
ATOM 1912 N N . LEU A 1 250 ? 12.094 -14.340 -26.535 1.00 93.00 250 LEU A N 1
ATOM 1913 C CA . LEU A 1 250 ? 13.181 -13.492 -26.038 1.00 93.00 250 LEU A CA 1
ATOM 1914 C C . LEU A 1 250 ? 14.278 -14.299 -25.338 1.00 93.00 250 LEU A C 1
ATOM 1916 O O . LEU A 1 250 ? 15.460 -14.010 -25.525 1.00 93.00 250 LEU A O 1
ATOM 1920 N N . PHE A 1 251 ? 13.886 -15.327 -24.588 1.00 94.06 251 PHE A N 1
ATOM 1921 C CA . PHE A 1 251 ? 14.776 -16.211 -23.836 1.00 94.06 251 PHE A CA 1
ATOM 1922 C C . PHE A 1 251 ? 14.954 -17.586 -24.498 1.00 94.06 251 PHE A C 1
ATOM 1924 O O . PHE A 1 251 ? 15.265 -18.559 -23.819 1.00 94.06 251 PHE A O 1
ATOM 1931 N N . ARG A 1 252 ? 14.799 -17.683 -25.828 1.00 93.25 252 ARG A N 1
ATOM 1932 C CA . ARG A 1 252 ? 14.900 -18.956 -26.569 1.00 93.25 252 ARG A CA 1
ATOM 1933 C C . ARG A 1 252 ? 16.226 -19.684 -26.339 1.00 93.25 252 ARG A C 1
ATOM 1935 O O . ARG A 1 252 ? 16.236 -20.906 -26.258 1.00 93.25 252 ARG A O 1
ATOM 1942 N N . ASP A 1 253 ? 17.315 -18.933 -26.204 1.00 91.44 253 ASP A N 1
ATOM 1943 C CA . ASP A 1 253 ? 18.656 -19.484 -25.967 1.00 91.44 253 ASP A CA 1
ATOM 1944 C C . ASP A 1 253 ? 18.886 -19.862 -24.490 1.00 91.44 253 ASP A C 1
ATOM 1946 O O . ASP A 1 253 ? 19.925 -20.412 -24.131 1.00 91.44 253 ASP A O 1
ATOM 1950 N N . MET A 1 254 ? 17.929 -19.547 -23.610 1.00 93.06 254 MET A N 1
ATOM 1951 C CA . MET A 1 254 ? 18.007 -19.724 -22.159 1.00 93.06 254 MET A CA 1
ATOM 1952 C C . MET A 1 254 ? 16.655 -20.188 -21.576 1.00 93.06 254 MET A C 1
ATOM 1954 O O . MET A 1 254 ? 16.134 -19.541 -20.664 1.00 93.06 254 MET A O 1
ATOM 1958 N N . PRO A 1 255 ? 16.067 -21.302 -22.058 1.00 94.50 255 PRO A N 1
ATOM 1959 C CA . PRO A 1 255 ? 14.728 -21.738 -21.646 1.00 94.50 255 PRO A CA 1
ATOM 1960 C C . PRO A 1 255 ? 14.615 -21.981 -20.134 1.00 94.50 255 PRO A C 1
ATOM 1962 O O . PRO A 1 255 ? 13.603 -21.633 -19.536 1.00 94.50 255 PRO A O 1
ATOM 1965 N N . ALA A 1 256 ? 15.698 -22.432 -19.489 1.00 95.50 256 ALA A N 1
ATOM 1966 C CA . ALA A 1 256 ? 15.758 -22.607 -18.037 1.00 95.50 256 ALA A CA 1
ATOM 1967 C C . ALA A 1 256 ? 15.448 -21.318 -17.245 1.00 95.50 256 ALA A C 1
ATOM 1969 O O . ALA A 1 256 ? 14.969 -21.396 -16.117 1.00 95.50 256 ALA A O 1
ATOM 1970 N N . ALA A 1 257 ? 15.689 -20.132 -17.822 1.00 96.88 257 ALA A N 1
ATOM 1971 C CA . ALA A 1 257 ? 15.337 -18.865 -17.183 1.00 96.88 257 ALA A CA 1
ATOM 1972 C C . ALA A 1 257 ? 13.820 -18.622 -17.155 1.00 96.88 257 ALA A C 1
ATOM 1974 O O . ALA A 1 257 ? 13.326 -17.977 -16.233 1.00 96.88 257 ALA A O 1
ATOM 1975 N N . ILE A 1 258 ? 13.086 -19.141 -18.145 1.00 97.44 258 ILE A N 1
ATOM 1976 C CA . ILE A 1 258 ? 11.619 -19.147 -18.151 1.00 97.44 258 ILE A CA 1
ATOM 1977 C C . ILE A 1 258 ? 11.109 -20.181 -17.147 1.00 97.44 258 ILE A C 1
ATOM 1979 O O . ILE A 1 258 ? 10.255 -19.847 -16.326 1.00 97.44 258 ILE A O 1
ATOM 1983 N N . ASP A 1 259 ? 11.667 -21.394 -17.154 1.00 96.69 259 ASP A N 1
ATOM 1984 C CA . ASP A 1 259 ? 11.257 -22.473 -16.244 1.00 96.69 259 ASP A CA 1
ATOM 1985 C C . ASP A 1 259 ? 11.407 -22.063 -14.770 1.00 96.69 259 ASP A C 1
ATOM 1987 O O . ASP A 1 259 ? 10.509 -22.300 -13.959 1.00 96.69 259 ASP A O 1
ATOM 1991 N N . ALA A 1 260 ? 12.490 -21.347 -14.440 1.00 97.88 260 ALA A N 1
ATOM 1992 C CA . ALA A 1 260 ? 12.713 -20.785 -13.110 1.00 97.88 260 ALA A CA 1
ATOM 1993 C C . ALA A 1 260 ? 11.562 -19.873 -12.649 1.00 97.88 260 ALA A C 1
ATOM 1995 O O . ALA A 1 260 ? 11.237 -19.855 -11.464 1.00 97.88 260 ALA A O 1
ATOM 1996 N N . THR A 1 261 ? 10.894 -19.147 -13.558 1.00 98.19 261 THR A N 1
ATOM 1997 C CA . THR A 1 261 ? 9.762 -18.280 -13.177 1.00 98.19 261 THR A CA 1
ATOM 1998 C C . THR A 1 261 ? 8.574 -19.070 -12.636 1.00 98.19 261 THR A C 1
ATOM 2000 O O . THR A 1 261 ? 7.944 -18.662 -11.655 1.00 98.19 261 THR A O 1
ATOM 2003 N N . THR A 1 262 ? 8.312 -20.234 -13.227 1.00 96.00 262 THR A N 1
ATOM 2004 C CA . THR A 1 262 ? 7.264 -21.165 -12.799 1.00 96.00 262 THR A CA 1
ATOM 2005 C C . THR A 1 262 ? 7.675 -21.862 -11.501 1.00 96.00 262 THR A C 1
ATOM 2007 O O . THR A 1 262 ? 6.886 -21.912 -10.563 1.00 96.00 262 THR A O 1
ATOM 2010 N N . GLU A 1 263 ? 8.936 -22.293 -11.388 1.00 97.12 263 GLU A N 1
ATOM 2011 C CA . GLU A 1 263 ? 9.485 -22.904 -10.167 1.00 97.12 263 GLU A CA 1
ATOM 2012 C C . GLU A 1 263 ? 9.373 -21.973 -8.946 1.00 97.12 263 GLU A C 1
ATOM 2014 O O . GLU A 1 263 ? 8.858 -22.365 -7.896 1.00 97.12 263 GLU A O 1
ATOM 2019 N N . ILE A 1 264 ? 9.799 -20.713 -9.089 1.00 98.44 264 ILE A N 1
ATOM 2020 C CA . ILE A 1 264 ? 9.674 -19.685 -8.045 1.00 98.44 264 ILE A CA 1
ATOM 2021 C C . ILE A 1 264 ? 8.204 -19.468 -7.693 1.00 98.44 264 ILE A C 1
ATOM 2023 O O . ILE A 1 264 ? 7.841 -19.454 -6.516 1.00 98.44 264 ILE A O 1
ATOM 2027 N N . THR A 1 265 ? 7.354 -19.335 -8.713 1.00 97.81 265 THR A N 1
ATOM 2028 C CA . THR A 1 265 ? 5.910 -19.170 -8.535 1.00 97.81 265 THR A CA 1
ATOM 2029 C C . THR A 1 265 ? 5.329 -20.299 -7.705 1.00 97.81 265 THR A C 1
ATOM 2031 O O . THR A 1 265 ? 4.589 -20.042 -6.759 1.00 97.81 265 THR A O 1
ATOM 2034 N N . ASP A 1 266 ? 5.671 -21.547 -8.001 1.00 96.94 266 ASP A N 1
ATOM 2035 C CA . ASP A 1 266 ? 5.154 -22.696 -7.271 1.00 96.94 266 ASP A CA 1
ATOM 2036 C C . ASP A 1 266 ? 5.610 -22.686 -5.814 1.00 96.94 266 ASP A C 1
ATOM 2038 O O . ASP A 1 266 ? 4.806 -22.940 -4.920 1.00 96.94 266 ASP A O 1
ATOM 2042 N N . ARG A 1 267 ? 6.848 -22.289 -5.533 1.00 97.69 267 ARG A N 1
ATOM 2043 C CA . ARG A 1 267 ? 7.353 -22.183 -4.157 1.00 97.69 267 ARG A CA 1
ATOM 2044 C C . ARG A 1 267 ? 6.703 -21.050 -3.356 1.00 97.69 267 ARG A C 1
ATOM 2046 O O . ARG A 1 267 ? 6.643 -21.134 -2.130 1.00 97.69 267 ARG A O 1
ATOM 2053 N N . CYS A 1 268 ? 6.174 -20.027 -4.024 1.00 97.75 268 CYS A N 1
ATOM 2054 C CA . CYS A 1 268 ? 5.427 -18.944 -3.394 1.00 97.75 268 CYS A CA 1
ATOM 2055 C C . CYS A 1 268 ? 3.955 -19.331 -3.174 1.00 97.75 268 CYS A C 1
ATOM 2057 O O . CYS A 1 268 ? 3.140 -19.305 -4.100 1.00 97.75 268 CYS A O 1
ATOM 2059 N N . ARG A 1 269 ? 3.618 -19.722 -1.938 1.00 95.75 269 ARG A N 1
ATOM 2060 C CA . ARG A 1 269 ? 2.267 -20.162 -1.539 1.00 95.75 269 ARG A CA 1
ATOM 2061 C C . ARG A 1 269 ? 1.478 -19.105 -0.768 1.00 95.75 269 ARG A C 1
ATOM 2063 O O . ARG A 1 269 ? 0.266 -19.252 -0.661 1.00 95.75 269 ARG A O 1
ATOM 2070 N N . PHE A 1 270 ? 2.154 -18.084 -0.244 1.00 97.88 270 PHE A N 1
ATOM 2071 C CA . PHE A 1 270 ? 1.531 -17.053 0.576 1.00 97.88 270 PHE A CA 1
ATOM 2072 C C . PHE A 1 270 ? 0.424 -16.298 -0.169 1.00 97.88 270 PHE A C 1
ATOM 2074 O O . PHE A 1 270 ? 0.630 -15.833 -1.290 1.00 97.88 270 PHE A O 1
ATOM 2081 N N . SER A 1 271 ? -0.707 -16.108 0.505 1.00 96.75 271 SER A N 1
ATOM 2082 C CA . SER A 1 271 ? -1.812 -15.245 0.085 1.00 96.75 271 SER A CA 1
ATOM 2083 C C . SER A 1 271 ? -2.136 -14.217 1.170 1.00 96.75 271 SER A C 1
ATOM 2085 O O . SER A 1 271 ? -2.087 -14.534 2.358 1.00 96.75 271 SER A O 1
ATOM 2087 N N . LEU A 1 272 ? -2.552 -12.999 0.789 1.00 95.50 272 LEU A N 1
ATOM 2088 C CA . LEU A 1 272 ? -3.024 -12.014 1.775 1.00 95.50 272 LEU A CA 1
ATOM 2089 C C . LEU A 1 272 ? -4.288 -12.480 2.517 1.00 95.50 272 LEU A C 1
ATOM 2091 O O . LEU A 1 272 ? -4.545 -11.992 3.612 1.00 95.50 272 LEU A O 1
ATOM 2095 N N . ASP A 1 273 ? -5.018 -13.474 1.998 1.00 93.00 273 ASP A N 1
ATOM 2096 C CA . ASP A 1 273 ? -6.139 -14.106 2.713 1.00 93.00 273 ASP A CA 1
ATOM 2097 C C . ASP A 1 273 ? -5.689 -14.832 4.003 1.00 93.00 273 ASP A C 1
ATOM 2099 O O . ASP A 1 273 ? -6.501 -15.122 4.882 1.00 93.00 273 ASP A O 1
ATOM 2103 N N . GLU A 1 274 ? -4.391 -15.125 4.151 1.00 92.50 274 GLU A N 1
ATOM 2104 C CA . GLU A 1 274 ? -3.814 -15.683 5.381 1.00 92.50 274 GLU A CA 1
ATOM 2105 C C . GLU A 1 274 ? -3.608 -14.629 6.481 1.00 92.50 274 GLU A C 1
ATOM 2107 O O . GLU A 1 274 ? -3.300 -14.985 7.623 1.00 92.50 274 GLU A O 1
ATOM 2112 N N . LEU A 1 275 ? -3.763 -13.335 6.175 1.00 89.25 275 LEU A N 1
ATOM 2113 C CA . LEU A 1 275 ? -3.680 -12.252 7.153 1.00 89.25 275 LEU A CA 1
ATOM 2114 C C . LEU A 1 275 ? -4.946 -12.211 8.013 1.00 89.25 275 LEU A C 1
ATOM 2116 O O . LEU A 1 275 ? -5.769 -11.307 7.921 1.00 89.25 275 LEU A O 1
ATOM 2120 N N . ARG A 1 276 ? -5.092 -13.207 8.889 1.00 75.38 276 ARG A N 1
ATOM 2121 C CA . ARG A 1 276 ? -6.145 -13.218 9.904 1.00 75.38 276 ARG A CA 1
ATOM 2122 C C . ARG A 1 276 ? -5.840 -12.157 10.943 1.00 75.38 276 ARG A C 1
ATOM 2124 O O . ARG A 1 276 ? -4.825 -12.219 11.638 1.00 75.38 276 ARG A O 1
ATOM 2131 N N . TYR A 1 277 ? -6.714 -11.169 11.021 1.00 71.88 277 TYR A N 1
ATOM 2132 C CA . TYR A 1 277 ? -6.575 -10.094 11.976 1.00 71.88 277 TYR A CA 1
ATOM 2133 C C . TYR A 1 277 ? -7.002 -10.552 13.372 1.00 71.88 277 TYR A C 1
ATOM 2135 O O . TYR A 1 277 ? -8.112 -11.039 13.574 1.00 71.88 277 TYR A O 1
ATOM 2143 N N . GLU A 1 278 ? -6.105 -10.392 14.341 1.00 77.56 278 GLU A N 1
ATOM 2144 C CA . GLU A 1 278 ? -6.322 -10.803 15.725 1.00 77.56 278 GLU A CA 1
ATOM 2145 C C . GLU A 1 278 ? -6.249 -9.589 16.649 1.00 77.56 278 GLU A C 1
ATOM 2147 O O . GLU A 1 278 ? -5.206 -8.933 16.758 1.00 77.56 278 GLU A O 1
ATOM 2152 N N . TYR A 1 279 ? -7.350 -9.317 17.347 1.00 79.81 279 TYR A N 1
ATOM 2153 C CA . TYR A 1 279 ? -7.428 -8.240 18.331 1.00 79.81 279 TYR A CA 1
ATOM 2154 C C . TYR A 1 279 ? -6.676 -8.602 19.631 1.00 79.81 279 TYR A C 1
ATOM 2156 O O . TYR A 1 279 ? -6.632 -9.780 20.007 1.00 79.81 279 TYR A O 1
ATOM 2164 N N . PRO A 1 280 ? -6.105 -7.621 20.359 1.00 77.75 280 PRO A N 1
ATOM 2165 C CA . PRO A 1 280 ? -5.518 -7.857 21.678 1.00 77.75 280 PRO A CA 1
ATOM 2166 C C . PRO A 1 280 ? -6.519 -8.452 22.677 1.00 77.75 280 PRO A C 1
ATOM 2168 O O . PRO A 1 280 ? -7.656 -7.992 22.790 1.00 77.75 280 PRO A O 1
ATOM 2171 N N . VAL A 1 281 ? -6.073 -9.441 23.453 1.00 72.31 281 VAL A N 1
ATOM 2172 C CA . VAL A 1 281 ? -6.897 -10.142 24.459 1.00 72.31 281 VAL A CA 1
ATOM 2173 C C . VAL A 1 281 ? -6.711 -9.572 25.868 1.00 72.31 281 VAL A C 1
ATOM 2175 O O . VAL A 1 281 ? -7.561 -9.755 26.736 1.00 72.31 281 VAL A O 1
ATOM 2178 N N . GLU A 1 282 ? -5.639 -8.808 26.094 1.00 70.50 282 GLU A N 1
ATOM 2179 C CA . GLU A 1 282 ? -5.221 -8.248 27.389 1.00 70.50 282 GLU A CA 1
ATOM 2180 C C . GLU A 1 282 ? -6.117 -7.092 27.890 1.00 70.50 282 GLU A C 1
ATOM 2182 O O . GLU A 1 282 ? -5.782 -6.365 28.831 1.00 70.50 282 GLU A O 1
ATOM 2187 N N . ILE A 1 283 ? -7.265 -6.886 27.244 1.00 78.62 283 ILE A N 1
ATOM 2188 C CA . ILE A 1 283 ? -8.262 -5.866 27.587 1.00 78.62 283 ILE A CA 1
ATOM 2189 C C . ILE A 1 283 ? -9.224 -6.386 28.665 1.00 78.62 283 ILE A C 1
ATOM 2191 O O . ILE A 1 283 ? -9.816 -5.601 29.411 1.00 78.62 283 ILE A O 1
ATOM 2195 N N . ALA A 1 284 ? -9.347 -7.709 28.800 1.00 82.31 284 ALA A N 1
ATOM 2196 C CA . ALA A 1 284 ? -10.065 -8.333 29.901 1.00 82.31 284 ALA A CA 1
ATOM 2197 C C . ALA A 1 284 ? -9.169 -8.480 31.151 1.00 82.31 284 ALA A C 1
ATOM 2199 O O . ALA A 1 284 ? -7.971 -8.746 31.027 1.00 82.31 284 ALA A O 1
ATOM 2200 N N . PRO A 1 285 ? -9.722 -8.325 32.370 1.00 85.19 285 PRO A N 1
ATOM 2201 C CA . PRO A 1 285 ? -9.031 -8.680 33.605 1.00 85.19 285 PRO A CA 1
ATOM 2202 C C . PRO A 1 285 ? -8.593 -10.149 33.611 1.00 85.19 285 PRO A C 1
ATOM 2204 O O . PRO A 1 285 ? -9.266 -11.007 33.041 1.00 85.19 285 PRO A O 1
ATOM 2207 N N . SER A 1 286 ? -7.497 -10.444 34.316 1.00 81.88 286 SER A N 1
ATOM 2208 C CA . SER A 1 286 ? -7.002 -11.818 34.463 1.00 81.88 286 SER A CA 1
ATOM 2209 C C . SER A 1 286 ? -8.094 -12.746 35.010 1.00 81.88 286 SER A C 1
ATOM 2211 O O . SER A 1 286 ? -8.752 -12.417 35.999 1.00 81.88 286 SER A O 1
ATOM 2213 N N . GLY A 1 287 ? -8.285 -13.895 34.358 1.00 83.19 287 GLY A N 1
ATOM 2214 C CA . GLY A 1 287 ? -9.289 -14.898 34.728 1.00 83.19 287 GLY A CA 1
ATOM 2215 C C . GLY A 1 287 ? -10.675 -14.715 34.098 1.00 83.19 287 GLY A C 1
ATOM 2216 O O . GLY A 1 287 ? -11.536 -15.562 34.319 1.00 83.19 287 GLY A O 1
ATOM 2217 N N . LEU A 1 288 ? -10.905 -13.665 33.300 1.00 89.25 288 LEU A N 1
ATOM 2218 C CA . LEU A 1 288 ? -12.139 -13.489 32.529 1.00 89.25 288 LEU A CA 1
ATOM 2219 C C . LEU A 1 288 ? -11.866 -13.565 31.029 1.00 89.25 288 LEU A C 1
ATOM 2221 O O . LEU A 1 288 ? -10.891 -13.002 30.534 1.00 89.25 288 LEU A O 1
ATOM 2225 N N . THR A 1 289 ? -12.772 -14.209 30.292 1.00 91.50 289 THR A N 1
ATOM 2226 C CA . THR A 1 289 ? -12.777 -14.089 28.832 1.00 91.50 289 THR A CA 1
ATOM 2227 C C . THR A 1 289 ? -13.219 -12.675 28.434 1.00 91.50 289 THR A C 1
ATOM 2229 O O . THR A 1 289 ? -14.013 -12.053 29.157 1.00 91.50 289 THR A O 1
ATOM 2232 N N . PRO A 1 290 ? -12.755 -12.151 27.284 1.00 92.19 290 PRO A N 1
ATOM 2233 C CA . PRO A 1 290 ? -13.257 -10.898 26.728 1.00 92.19 290 PRO A CA 1
ATOM 2234 C C . PRO A 1 290 ? -14.791 -10.838 26.675 1.00 92.19 290 PRO A C 1
ATOM 2236 O O . PRO A 1 290 ? -15.380 -9.846 27.110 1.00 92.19 290 PRO A O 1
ATOM 2239 N N . MET A 1 291 ? -15.449 -11.932 26.281 1.00 94.69 291 MET A N 1
ATOM 2240 C CA . MET A 1 291 ? -16.907 -11.970 26.173 1.00 94.69 291 MET A CA 1
ATOM 2241 C C . MET A 1 291 ? -17.603 -11.915 27.541 1.00 94.69 291 MET A C 1
ATOM 2243 O O . MET A 1 291 ? -18.558 -11.155 27.736 1.00 94.69 291 MET A O 1
ATOM 2247 N N . ALA A 1 292 ? -17.084 -12.640 28.538 1.00 94.31 292 ALA A N 1
ATOM 2248 C CA . ALA A 1 292 ? -17.607 -12.586 29.902 1.00 94.31 292 ALA A CA 1
ATOM 2249 C C . ALA A 1 292 ? -17.444 -11.183 30.508 1.00 94.31 292 ALA A C 1
ATOM 2251 O O . ALA A 1 292 ? -18.362 -10.665 31.149 1.00 94.31 292 ALA A O 1
ATOM 2252 N N . HIS A 1 293 ? -16.298 -10.538 30.275 1.00 95.25 293 HIS A N 1
ATOM 2253 C CA . HIS A 1 293 ? -16.051 -9.180 30.747 1.00 95.25 293 HIS A CA 1
ATOM 2254 C C . HIS A 1 293 ? -16.982 -8.162 30.070 1.00 95.25 293 HIS A C 1
ATOM 2256 O O . HIS A 1 293 ? -17.602 -7.354 30.766 1.00 95.25 293 HIS A O 1
ATOM 2262 N N . LEU A 1 294 ? -17.150 -8.230 28.745 1.00 96.25 294 LEU A N 1
ATOM 2263 C CA . LEU A 1 294 ? -18.084 -7.373 28.009 1.00 96.25 294 LEU A CA 1
ATOM 2264 C C . LEU A 1 294 ? -19.521 -7.540 28.517 1.00 96.25 294 LEU A C 1
ATOM 2266 O O . LEU A 1 294 ? -20.211 -6.549 28.767 1.00 96.25 294 LEU A O 1
ATOM 2270 N N . THR A 1 295 ? -19.950 -8.780 28.747 1.00 97.12 295 THR A N 1
ATOM 2271 C CA . THR A 1 295 ? -21.273 -9.100 29.298 1.00 97.12 295 THR A CA 1
ATOM 2272 C C . THR A 1 295 ? -21.471 -8.461 30.675 1.00 97.12 295 THR A C 1
ATOM 2274 O O . THR A 1 295 ? -22.470 -7.776 30.910 1.00 97.12 295 THR A O 1
ATOM 2277 N N . GLN A 1 296 ? -20.499 -8.603 31.583 1.00 96.19 296 GLN A N 1
ATOM 2278 C CA . GLN A 1 296 ? -20.562 -7.988 32.913 1.00 96.19 296 GLN A CA 1
ATOM 2279 C C . GLN A 1 296 ? -20.650 -6.457 32.844 1.00 96.19 296 GLN A C 1
ATOM 2281 O O . GLN A 1 296 ? -21.468 -5.854 33.545 1.00 96.19 296 GLN A O 1
ATOM 2286 N N . LEU A 1 297 ? -19.833 -5.824 31.995 1.00 96.69 297 LEU A N 1
ATOM 2287 C CA . LEU A 1 297 ? -19.847 -4.373 31.796 1.00 96.69 297 LEU A CA 1
ATOM 2288 C C . LEU A 1 297 ? -21.186 -3.890 31.238 1.00 96.69 297 LEU A C 1
ATOM 2290 O O . LEU A 1 297 ? -21.724 -2.894 31.721 1.00 96.69 297 LEU A O 1
ATOM 2294 N N . THR A 1 298 ? -21.737 -4.616 30.267 1.00 97.56 298 THR A N 1
ATOM 2295 C CA . THR A 1 298 ? -23.012 -4.292 29.622 1.00 97.56 298 THR A CA 1
ATOM 2296 C C . THR A 1 298 ? -24.154 -4.321 30.630 1.00 97.56 298 THR A C 1
ATOM 2298 O O . THR A 1 298 ? -24.867 -3.330 30.782 1.00 97.56 298 THR A O 1
ATOM 2301 N N . TRP A 1 299 ? -24.287 -5.399 31.409 1.00 97.62 299 TRP A N 1
ATOM 2302 C CA . TRP A 1 299 ? -25.346 -5.500 32.419 1.00 97.62 299 TRP A CA 1
ATOM 2303 C C . TRP A 1 299 ? -25.165 -4.537 33.590 1.00 97.62 299 TRP A C 1
ATOM 2305 O O . TRP A 1 299 ? -26.157 -4.073 34.158 1.00 97.62 299 TRP A O 1
ATOM 2315 N N . ARG A 1 300 ? -23.923 -4.205 33.964 1.00 96.19 300 ARG A N 1
ATOM 2316 C CA . ARG A 1 300 ? -23.664 -3.140 34.942 1.00 96.19 300 ARG A CA 1
ATOM 2317 C C . ARG A 1 300 ? -24.133 -1.790 34.400 1.00 96.19 300 ARG A C 1
ATOM 2319 O O . ARG A 1 300 ? -24.891 -1.098 35.073 1.00 96.19 300 ARG A O 1
ATOM 2326 N N . GLY A 1 301 ? -23.754 -1.463 33.167 1.00 95.62 301 GLY A N 1
ATOM 2327 C CA . GLY A 1 301 ? -24.176 -0.246 32.481 1.00 95.62 301 GLY A CA 1
ATOM 2328 C C . GLY A 1 301 ? -25.694 -0.144 32.318 1.00 95.62 301 GLY A C 1
ATOM 2329 O O . GLY A 1 301 ? -26.267 0.916 32.548 1.00 95.62 301 GLY A O 1
ATOM 2330 N N . ALA A 1 302 ? -26.377 -1.250 32.014 1.00 95.75 302 ALA A N 1
ATOM 2331 C CA . ALA A 1 302 ? -27.838 -1.299 31.947 1.00 95.75 302 ALA A CA 1
ATOM 2332 C C . ALA A 1 302 ? -28.501 -0.916 33.283 1.00 95.75 302 ALA A C 1
ATOM 2334 O O . ALA A 1 302 ? -29.445 -0.128 33.287 1.00 95.75 302 ALA A O 1
ATOM 2335 N N . ARG A 1 303 ? -27.978 -1.400 34.420 1.00 95.38 303 ARG A N 1
ATOM 2336 C CA . ARG A 1 303 ? -28.478 -1.030 35.759 1.00 95.38 303 ARG A CA 1
ATOM 2337 C C . ARG A 1 303 ? -28.226 0.440 36.094 1.00 95.38 303 ARG A C 1
ATOM 2339 O O . ARG A 1 303 ? -29.062 1.075 36.723 1.00 95.38 303 ARG A O 1
ATOM 2346 N N . GLU A 1 304 ? -27.089 0.986 35.670 1.00 93.94 304 GLU A N 1
ATOM 2347 C CA . GLU A 1 304 ? -26.752 2.399 35.884 1.00 93.94 304 GLU A CA 1
ATOM 2348 C C . GLU A 1 304 ? -27.619 3.343 35.033 1.00 93.94 304 GLU A C 1
ATOM 2350 O O . GLU A 1 304 ? -28.004 4.418 35.496 1.00 93.94 304 GLU A O 1
ATOM 2355 N N . ARG A 1 305 ? -27.938 2.955 33.791 1.00 92.62 305 ARG A N 1
ATOM 2356 C CA . ARG A 1 305 ? -28.765 3.747 32.864 1.00 92.62 305 ARG A CA 1
ATOM 2357 C C . ARG A 1 305 ? -30.261 3.654 33.165 1.00 92.62 305 ARG A C 1
ATOM 2359 O O . ARG A 1 305 ? -30.971 4.635 32.955 1.00 92.62 305 ARG A O 1
ATOM 2366 N N . PHE A 1 306 ? -30.720 2.507 33.666 1.00 93.25 306 PHE A N 1
ATOM 2367 C CA . PHE A 1 306 ? -32.122 2.226 33.976 1.00 93.25 306 PHE A CA 1
ATOM 2368 C C . PHE A 1 306 ? -32.288 1.858 35.465 1.00 93.25 306 PHE A C 1
ATOM 2370 O O . PHE A 1 306 ? -32.464 0.680 35.788 1.00 93.25 306 PHE A O 1
ATOM 2377 N N . PRO A 1 307 ? -32.230 2.843 36.387 1.00 91.38 307 PRO A N 1
ATOM 2378 C CA . PRO A 1 307 ? -32.282 2.592 37.832 1.00 91.38 307 PRO A CA 1
ATOM 2379 C C . PRO A 1 307 ? -33.612 1.980 38.296 1.00 91.38 307 PRO A C 1
ATOM 2381 O O . PRO A 1 307 ? -33.625 1.228 39.266 1.00 91.38 307 PRO A O 1
ATOM 2384 N N . ASP A 1 308 ? -34.704 2.253 37.577 1.00 90.88 308 ASP A N 1
ATOM 2385 C CA . ASP A 1 308 ? -36.040 1.705 37.849 1.00 90.88 308 ASP A CA 1
ATOM 2386 C C . ASP A 1 308 ? -36.268 0.326 37.191 1.00 90.88 308 ASP A C 1
ATOM 2388 O O . ASP A 1 308 ? -37.366 -0.226 37.246 1.00 90.88 308 ASP A O 1
ATOM 2392 N N . GLY A 1 309 ? -35.228 -0.244 36.571 1.00 91.25 309 GLY A N 1
ATOM 2393 C CA . GLY A 1 309 ? -35.259 -1.525 35.869 1.00 91.25 309 GLY A CA 1
ATOM 2394 C C . GLY A 1 309 ? -35.103 -1.378 34.355 1.00 91.25 309 GLY A C 1
ATOM 2395 O O . GLY A 1 309 ? -35.680 -0.494 33.724 1.00 91.25 309 GLY A O 1
ATOM 2396 N N . THR A 1 310 ? -34.307 -2.263 33.750 1.00 92.94 310 THR A N 1
ATOM 2397 C CA . THR A 1 310 ? -34.099 -2.296 32.295 1.00 92.94 310 THR A CA 1
ATOM 2398 C C . THR A 1 310 ? -35.380 -2.752 31.582 1.00 92.94 310 THR A C 1
ATOM 2400 O O . THR A 1 310 ? -35.833 -3.863 31.869 1.00 92.94 310 THR A O 1
ATOM 2403 N N . PRO A 1 311 ? -35.944 -1.959 30.646 1.00 93.94 311 PRO A N 1
ATOM 2404 C CA . PRO A 1 311 ? -37.139 -2.344 29.895 1.00 93.94 311 PRO A CA 1
ATOM 2405 C C . PRO A 1 311 ? -36.954 -3.659 29.125 1.00 93.94 311 PRO A C 1
ATOM 2407 O O . PRO A 1 311 ? -35.891 -3.887 28.546 1.00 93.94 311 PRO A O 1
ATOM 2410 N N . ASP A 1 312 ? -38.000 -4.484 29.031 1.00 92.62 312 ASP A N 1
ATOM 2411 C CA . ASP A 1 312 ? -37.924 -5.815 28.399 1.00 92.62 312 ASP A CA 1
ATOM 2412 C C . ASP A 1 312 ? -37.476 -5.780 26.935 1.00 92.62 312 ASP A C 1
ATOM 2414 O O . ASP A 1 312 ? -36.793 -6.693 26.472 1.00 92.62 312 ASP A O 1
ATOM 2418 N N . LYS A 1 313 ? -37.842 -4.721 26.204 1.00 91.06 313 LYS A N 1
ATOM 2419 C CA . LYS A 1 313 ? -37.370 -4.480 24.834 1.00 91.06 313 LYS A CA 1
ATOM 2420 C C . LYS A 1 313 ? -35.844 -4.354 24.793 1.00 91.06 313 LYS A C 1
ATOM 2422 O O . LYS A 1 313 ? -35.194 -5.019 23.997 1.00 91.06 313 LYS A O 1
ATOM 2427 N N . VAL A 1 314 ? -35.282 -3.533 25.682 1.00 92.31 314 VAL A N 1
ATOM 2428 C CA . VAL A 1 314 ? -33.835 -3.283 25.763 1.00 92.31 314 VAL A CA 1
ATOM 2429 C C . VAL A 1 314 ? -33.102 -4.521 26.274 1.00 92.31 314 VAL A C 1
ATOM 2431 O O . VAL A 1 314 ? -32.037 -4.842 25.763 1.00 92.31 314 VAL A O 1
ATOM 2434 N N . ARG A 1 315 ? -33.681 -5.255 27.235 1.00 95.00 315 ARG A N 1
ATOM 2435 C CA . ARG A 1 315 ? -33.127 -6.528 27.721 1.00 95.00 315 ARG A CA 1
ATOM 2436 C C . ARG A 1 315 ? -32.952 -7.535 26.580 1.00 95.00 315 ARG A C 1
ATOM 2438 O O . ARG A 1 315 ? -31.844 -8.017 26.378 1.00 95.00 315 ARG A O 1
ATOM 2445 N N . ARG A 1 316 ? -34.021 -7.785 25.813 1.00 93.81 316 ARG A N 1
ATOM 2446 C CA . ARG A 1 316 ? -33.998 -8.695 24.655 1.00 93.81 316 ARG A CA 1
ATOM 2447 C C . ARG A 1 316 ? -33.000 -8.249 23.591 1.00 93.81 316 ARG A C 1
ATOM 2449 O O . ARG A 1 316 ? -32.305 -9.080 23.018 1.00 93.81 316 ARG A O 1
ATOM 2456 N N . GLN A 1 317 ? -32.909 -6.942 23.351 1.00 93.12 317 GLN A N 1
ATOM 2457 C CA . GLN A 1 317 ? -31.929 -6.388 22.425 1.00 93.12 317 GLN A CA 1
ATOM 2458 C C . GLN A 1 317 ? -30.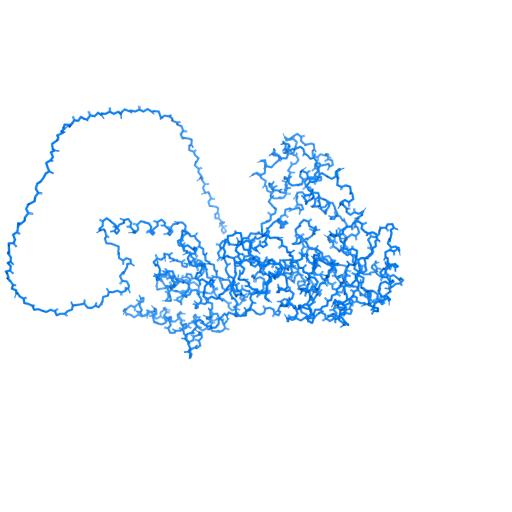491 -6.638 22.908 1.00 93.12 317 GLN A C 1
ATOM 2460 O O . GLN A 1 317 ? -29.685 -7.130 22.133 1.00 93.12 317 GLN A O 1
ATOM 2465 N N . ILE A 1 318 ? -30.172 -6.380 24.182 1.00 95.38 318 ILE A N 1
ATOM 2466 C CA . ILE A 1 318 ? -28.839 -6.657 24.748 1.00 95.38 318 ILE A CA 1
ATOM 2467 C C . ILE A 1 318 ? -28.462 -8.135 24.590 1.00 95.38 318 ILE A C 1
ATOM 2469 O O . ILE A 1 318 ? -27.347 -8.431 24.178 1.00 95.38 318 ILE A O 1
ATOM 2473 N N . GLU A 1 319 ? -29.373 -9.054 24.914 1.00 95.94 319 GLU A N 1
ATOM 2474 C CA . GLU A 1 319 ? -29.133 -10.500 24.800 1.00 95.94 319 GLU A CA 1
ATOM 2475 C C . GLU A 1 319 ? -28.844 -10.911 23.350 1.00 95.94 319 GLU A C 1
ATOM 2477 O O . GLU A 1 319 ? -27.866 -11.612 23.095 1.00 95.94 319 GLU A O 1
ATOM 2482 N N . HIS A 1 320 ? -29.639 -10.410 22.399 1.00 94.06 320 HIS A N 1
ATOM 2483 C CA . HIS A 1 320 ? -29.436 -10.658 20.973 1.00 94.06 320 HIS A CA 1
ATOM 2484 C C . HIS A 1 320 ? -28.105 -10.087 20.456 1.00 94.06 320 HIS A C 1
ATOM 2486 O O . HIS A 1 320 ? -27.362 -10.776 19.757 1.00 94.06 320 HIS A O 1
ATOM 2492 N N . GLU A 1 321 ? -27.781 -8.843 20.820 1.00 94.44 321 GLU A N 1
ATOM 2493 C CA . GLU A 1 321 ? -26.531 -8.190 20.420 1.00 94.44 321 GLU A CA 1
ATOM 2494 C C . GLU A 1 321 ? -25.308 -8.927 20.977 1.00 94.44 321 GLU A C 1
ATOM 2496 O O . GLU A 1 321 ? -24.356 -9.161 20.237 1.00 94.44 321 GLU A O 1
ATOM 2501 N N . LEU A 1 322 ? -25.329 -9.327 22.255 1.00 96.06 322 LEU A N 1
ATOM 2502 C CA . LEU A 1 322 ? -24.233 -10.080 22.874 1.00 96.06 322 LEU A CA 1
ATOM 2503 C C . LEU A 1 322 ? -24.020 -11.437 22.194 1.00 96.06 322 LEU A C 1
ATOM 2505 O O . LEU A 1 322 ? -22.873 -11.799 21.947 1.00 96.06 322 LEU A O 1
ATOM 2509 N N . GLN A 1 323 ? -25.097 -12.147 21.843 1.00 94.62 323 GLN A N 1
ATOM 2510 C CA . GLN A 1 323 ? -24.994 -13.401 21.097 1.00 94.62 323 GLN A CA 1
ATOM 2511 C C . GLN A 1 323 ? -24.326 -13.184 19.731 1.00 94.62 323 GLN A C 1
ATOM 2513 O O . GLN A 1 323 ? -23.411 -13.920 19.371 1.00 94.62 323 GLN A O 1
ATOM 2518 N N . LEU A 1 324 ? -24.740 -12.159 18.977 1.00 91.81 324 LEU A N 1
ATOM 2519 C CA . LEU A 1 324 ? -24.154 -11.891 17.661 1.00 91.81 324 LEU A CA 1
ATOM 2520 C C . LEU A 1 324 ? -22.685 -11.450 17.758 1.00 91.81 324 LEU A C 1
ATOM 2522 O O . LEU A 1 324 ? -21.875 -11.818 16.910 1.00 91.81 324 LEU A O 1
ATOM 2526 N N . ILE A 1 325 ? -22.333 -10.678 18.791 1.00 92.12 325 ILE A N 1
ATOM 2527 C CA . ILE A 1 325 ? -20.948 -10.273 19.065 1.00 92.12 325 ILE A CA 1
ATOM 2528 C C . ILE A 1 325 ? -20.070 -11.497 19.342 1.00 92.12 325 ILE A C 1
ATOM 2530 O O . ILE A 1 325 ? -18.962 -11.553 18.816 1.00 92.12 325 ILE A O 1
ATOM 2534 N N . GLU A 1 326 ? -20.557 -12.462 20.124 1.00 92.56 326 GLU A N 1
ATOM 2535 C CA . GLU A 1 326 ? -19.835 -13.704 20.428 1.00 92.56 326 GLU A CA 1
ATOM 2536 C C . GLU A 1 326 ? -19.681 -14.590 19.183 1.00 92.56 326 GLU A C 1
ATOM 2538 O O . GLU A 1 326 ? -18.580 -15.048 18.882 1.00 92.56 326 GLU A O 1
ATOM 2543 N N . GLU A 1 327 ? -20.753 -14.767 18.403 1.00 90.81 327 GLU A N 1
ATOM 2544 C CA . GLU A 1 327 ? -20.727 -15.539 17.151 1.00 90.81 327 GLU A CA 1
ATOM 2545 C C . GLU A 1 327 ? -19.717 -14.986 16.133 1.00 90.81 327 GLU A C 1
ATOM 2547 O O . GLU A 1 327 ? -19.077 -15.757 15.418 1.00 90.81 327 GLU A O 1
ATOM 2552 N N . LEU A 1 328 ? -19.565 -13.659 16.069 1.00 87.50 328 LEU A N 1
ATOM 2553 C CA . LEU A 1 328 ? -18.642 -12.975 15.156 1.00 87.50 328 LEU A CA 1
ATOM 2554 C C . LEU A 1 328 ? -17.283 -12.637 15.796 1.00 87.50 328 LEU A C 1
ATOM 2556 O O . LEU A 1 328 ? -16.418 -12.076 15.126 1.00 87.50 328 LEU A O 1
ATOM 2560 N N . SER A 1 329 ? -17.081 -12.988 17.070 1.00 88.81 329 SER A N 1
ATOM 2561 C CA . SER A 1 329 ? -15.844 -12.752 17.830 1.00 88.81 329 SER A CA 1
ATOM 2562 C C . SER A 1 329 ? -15.402 -11.274 17.894 1.00 88.81 329 SER A C 1
ATOM 2564 O O . SER A 1 329 ? -14.220 -10.946 17.750 1.00 88.81 329 SER A O 1
ATOM 2566 N N . TYR A 1 330 ? -16.350 -10.348 18.093 1.00 90.00 330 TYR A N 1
ATOM 2567 C CA . TYR A 1 330 ? -16.089 -8.897 18.154 1.00 90.00 330 TYR A CA 1
ATOM 2568 C C . TYR A 1 330 ? -15.940 -8.330 19.572 1.00 90.00 330 TYR A C 1
ATOM 2570 O O . TYR A 1 330 ? -15.774 -7.123 19.758 1.00 90.00 330 TYR A O 1
ATOM 2578 N N . GLU A 1 331 ? -15.956 -9.157 20.608 1.00 91.81 331 GLU A N 1
ATOM 2579 C CA . GLU A 1 331 ? -15.951 -8.706 21.997 1.00 91.81 331 GLU A CA 1
ATOM 2580 C C . GLU A 1 331 ? -14.712 -7.873 22.374 1.00 91.81 331 GLU A C 1
ATOM 2582 O O . GLU A 1 331 ? -14.826 -6.865 23.078 1.00 91.81 331 GLU A O 1
ATOM 2587 N N . ALA A 1 332 ? -13.530 -8.230 21.860 1.00 90.06 332 ALA A N 1
ATOM 2588 C CA . ALA A 1 332 ? -12.290 -7.492 22.105 1.00 90.06 332 ALA A CA 1
ATOM 2589 C C . ALA A 1 332 ? -12.309 -6.101 21.450 1.00 90.06 332 ALA A C 1
ATOM 2591 O O . ALA A 1 332 ? -11.796 -5.132 22.020 1.00 90.06 332 ALA A O 1
ATOM 2592 N N . TYR A 1 333 ? -12.967 -5.974 20.296 1.00 90.19 333 TYR A N 1
ATOM 2593 C CA . TYR A 1 333 ? -13.167 -4.697 19.619 1.00 90.19 333 TYR A CA 1
ATOM 2594 C C . TYR A 1 333 ? -14.035 -3.752 20.464 1.00 90.19 333 TYR A C 1
ATOM 2596 O O . TYR A 1 333 ? -13.616 -2.636 20.782 1.00 90.19 333 TYR A O 1
ATOM 2604 N N . PHE A 1 334 ? -15.188 -4.228 20.950 1.00 92.56 334 PHE A N 1
ATOM 2605 C CA . PHE A 1 334 ? -16.062 -3.451 21.842 1.00 92.56 334 PHE A CA 1
ATOM 2606 C C . PHE A 1 334 ? -15.358 -3.042 23.140 1.00 92.56 334 PHE A C 1
ATOM 2608 O O . PHE A 1 334 ? -15.481 -1.896 23.583 1.00 92.56 334 PHE A O 1
ATOM 2615 N N . LEU A 1 335 ? -14.593 -3.956 23.744 1.00 93.19 335 LEU A N 1
ATOM 2616 C CA . LEU A 1 335 ? -13.814 -3.667 24.947 1.00 93.19 335 LEU A CA 1
ATOM 2617 C C . LEU A 1 335 ? -12.722 -2.617 24.706 1.00 93.19 335 LEU A C 1
ATOM 2619 O O . LEU A 1 335 ? -12.477 -1.788 25.584 1.00 93.19 335 LEU A O 1
ATOM 2623 N N . THR A 1 336 ? -12.099 -2.613 23.526 1.00 92.31 336 THR A N 1
ATOM 2624 C CA . THR A 1 336 ? -11.105 -1.598 23.143 1.00 92.31 336 THR A CA 1
ATOM 2625 C C . THR A 1 336 ? -11.734 -0.217 23.102 1.00 92.31 336 THR A C 1
ATOM 2627 O O . THR A 1 336 ? -11.249 0.707 23.757 1.00 92.31 336 THR A O 1
ATOM 2630 N N . VAL A 1 337 ? -12.853 -0.073 22.387 1.00 92.88 337 VAL A N 1
ATOM 2631 C CA . VAL A 1 337 ? -13.552 1.213 22.294 1.00 92.88 337 VAL A CA 1
ATOM 2632 C C . VAL A 1 337 ? -14.039 1.664 23.671 1.00 92.88 337 VAL A C 1
ATOM 2634 O O . VAL A 1 337 ? -13.872 2.831 24.033 1.00 92.88 337 VAL A O 1
ATOM 2637 N N . TYR A 1 338 ? -14.584 0.744 24.473 1.00 94.12 338 TYR A N 1
ATOM 2638 C CA . TYR A 1 338 ? -14.959 1.025 25.858 1.00 94.12 338 TYR A CA 1
ATOM 2639 C C . TYR A 1 338 ? -13.784 1.579 26.668 1.00 94.12 338 TYR A C 1
ATOM 2641 O O . TYR A 1 338 ? -13.950 2.578 27.368 1.00 94.12 338 TYR A O 1
ATOM 2649 N N . ASP A 1 339 ? -12.598 0.976 26.572 1.00 94.12 339 ASP A N 1
ATOM 2650 C CA . ASP A 1 339 ? -11.425 1.420 27.323 1.00 94.12 339 ASP A CA 1
ATOM 2651 C C . ASP A 1 339 ? -10.947 2.815 26.890 1.00 94.12 339 ASP A C 1
ATOM 2653 O O . ASP A 1 339 ? -10.668 3.666 27.740 1.00 94.12 339 ASP A O 1
ATOM 2657 N N . VAL A 1 340 ? -10.952 3.100 25.584 1.00 94.56 340 VAL A N 1
ATOM 2658 C CA . VAL A 1 340 ? -10.636 4.429 25.034 1.00 94.56 340 VAL A CA 1
ATOM 2659 C C . VAL A 1 340 ? -11.636 5.484 25.534 1.00 94.56 340 VAL A C 1
ATOM 2661 O O . VAL A 1 340 ? -11.241 6.550 26.018 1.00 94.56 340 VAL A O 1
ATOM 2664 N N . VAL A 1 341 ? -12.939 5.184 25.494 1.00 95.38 341 VAL A N 1
ATOM 2665 C CA . VAL A 1 341 ? -14.002 6.077 25.993 1.00 95.38 341 VAL A CA 1
ATOM 2666 C C . VAL A 1 341 ? -13.902 6.272 27.510 1.00 95.38 341 VAL A C 1
ATOM 2668 O O . VAL A 1 341 ? -14.042 7.394 28.010 1.00 95.38 341 VAL A O 1
ATOM 2671 N N . ARG A 1 342 ? -13.617 5.206 28.264 1.00 95.31 342 ARG A N 1
ATOM 2672 C CA . ARG A 1 342 ? -13.389 5.245 29.716 1.00 95.31 342 ARG A CA 1
ATOM 2673 C C . ARG A 1 342 ? -12.209 6.150 30.056 1.00 95.31 342 ARG A C 1
ATOM 2675 O O . ARG A 1 342 ? -12.328 6.980 30.963 1.00 95.31 342 ARG A O 1
ATOM 2682 N N . PHE A 1 343 ? -11.097 6.031 29.329 1.00 96.25 343 PHE A N 1
ATOM 2683 C CA . PHE A 1 343 ? -9.942 6.907 29.497 1.00 96.25 343 PHE A CA 1
ATOM 2684 C C . PHE A 1 343 ? -10.323 8.371 29.252 1.00 96.25 343 PHE A C 1
ATOM 2686 O O . PHE A 1 343 ? -10.120 9.203 30.144 1.00 96.25 343 PHE A O 1
ATOM 2693 N N . ALA A 1 344 ? -10.949 8.672 28.108 1.00 96.06 344 ALA A N 1
ATOM 2694 C CA . ALA A 1 344 ? -11.376 10.025 27.755 1.00 96.06 344 ALA A CA 1
ATOM 2695 C C . ALA A 1 344 ? -12.246 10.644 28.861 1.00 96.06 344 ALA A C 1
ATOM 2697 O O . ALA A 1 344 ? -11.949 11.731 29.364 1.00 96.06 344 ALA A O 1
ATOM 2698 N N . ARG A 1 345 ? -13.248 9.904 29.349 1.00 94.19 345 ARG A N 1
ATOM 2699 C CA . ARG A 1 345 ? -14.112 10.343 30.454 1.00 94.19 345 ARG A CA 1
ATOM 2700 C C . ARG A 1 345 ? -13.361 10.548 31.765 1.00 94.19 345 ARG A C 1
ATOM 2702 O O . ARG A 1 345 ? -13.630 11.528 32.458 1.00 94.19 345 ARG A O 1
ATOM 2709 N N . SER A 1 346 ? -12.395 9.692 32.099 1.00 95.62 346 SER A N 1
ATOM 2710 C CA . SER A 1 346 ? -11.585 9.856 33.318 1.00 95.62 346 SER A CA 1
ATOM 2711 C C . SER A 1 346 ? -10.719 11.124 33.294 1.00 95.62 346 SER A C 1
ATOM 2713 O O . SER A 1 346 ? -10.428 11.704 34.339 1.00 95.62 346 SER A O 1
ATOM 2715 N N . ARG A 1 347 ? -10.368 11.605 32.094 1.00 95.00 347 ARG A N 1
ATOM 2716 C CA . ARG A 1 347 ? -9.677 12.881 31.849 1.00 95.00 347 ARG A CA 1
ATOM 2717 C C . ARG A 1 347 ? -10.623 14.054 31.582 1.00 95.00 347 ARG A C 1
ATOM 2719 O O . ARG A 1 347 ? -10.157 15.154 31.269 1.00 95.00 347 ARG A O 1
ATOM 2726 N N . GLY A 1 348 ? -11.935 13.844 31.702 1.00 93.44 348 GLY A N 1
ATOM 2727 C CA . GLY A 1 348 ? -12.953 14.854 31.420 1.00 93.44 348 GLY A CA 1
ATOM 2728 C C . GLY A 1 348 ? -12.944 15.340 29.969 1.00 93.44 348 GLY A C 1
ATOM 2729 O O . GLY A 1 348 ? -13.228 16.509 29.738 1.00 93.44 348 GLY A O 1
ATOM 2730 N N . ILE A 1 349 ? -12.547 14.486 29.023 1.00 95.50 349 ILE A N 1
ATOM 2731 C CA . ILE A 1 349 ? -12.629 14.739 27.581 1.00 95.50 349 ILE A CA 1
ATOM 2732 C C . ILE A 1 349 ? -14.036 14.349 27.127 1.00 95.50 349 ILE A C 1
ATOM 2734 O O . ILE A 1 349 ? -14.460 13.203 27.317 1.00 95.50 349 ILE A O 1
ATOM 2738 N N . LEU A 1 350 ? -14.767 15.293 26.535 1.00 94.44 350 LEU A N 1
ATOM 2739 C CA . LEU A 1 350 ? -16.063 15.002 25.932 1.00 94.44 350 LEU A CA 1
ATOM 2740 C C . LEU A 1 350 ? -15.881 14.086 24.721 1.00 94.44 350 LEU A C 1
ATOM 2742 O O . LEU A 1 350 ? -15.031 14.327 23.862 1.00 94.44 350 LEU A O 1
ATOM 2746 N N . CYS A 1 351 ? -16.699 13.040 24.669 1.00 94.12 351 CYS A N 1
ATOM 2747 C CA . CYS A 1 351 ? -16.703 12.070 23.587 1.00 94.12 351 CYS A CA 1
ATOM 2748 C C . CYS A 1 351 ? -18.109 11.538 23.315 1.00 94.12 351 CYS A C 1
ATOM 2750 O O . CYS A 1 351 ? -18.950 11.504 24.220 1.00 94.12 351 CYS A O 1
ATOM 2752 N N . GLN A 1 352 ? -18.352 11.138 22.070 1.00 92.19 352 GLN A N 1
ATOM 2753 C CA . GLN A 1 352 ? -19.638 10.631 21.614 1.00 92.19 352 GLN A CA 1
ATOM 2754 C C . GLN A 1 352 ? -19.442 9.651 20.452 1.00 92.19 352 GLN A C 1
ATOM 2756 O O . GLN A 1 352 ? -18.864 10.014 19.433 1.00 92.19 352 GLN A O 1
ATOM 2761 N N . GLY A 1 353 ? -19.956 8.426 20.588 1.00 89.50 353 GLY A N 1
ATOM 2762 C CA . GLY A 1 353 ? -20.055 7.498 19.463 1.00 89.50 353 GLY A CA 1
ATOM 2763 C C . GLY A 1 353 ? -21.041 7.999 18.402 1.00 89.50 353 GLY A C 1
ATOM 2764 O O . GLY A 1 353 ? -22.097 8.550 18.751 1.00 89.50 353 GLY A O 1
ATOM 2765 N N . ARG A 1 354 ? -20.700 7.803 17.125 1.00 85.81 354 ARG A N 1
ATOM 2766 C CA . ARG A 1 354 ? -21.494 8.212 15.954 1.00 85.81 354 ARG A CA 1
ATOM 2767 C C . ARG A 1 354 ? -21.773 7.022 15.023 1.00 85.81 354 ARG A C 1
ATOM 2769 O O . ARG A 1 354 ? -21.348 5.902 15.282 1.00 85.81 354 ARG A O 1
ATOM 2776 N N . GLY A 1 355 ? -22.487 7.280 13.927 1.00 84.56 355 GLY A N 1
ATOM 2777 C CA . GLY A 1 355 ? -22.746 6.274 12.896 1.00 84.56 355 GLY A CA 1
ATOM 2778 C C . GLY A 1 355 ? -23.650 5.139 13.381 1.00 84.56 355 GLY A C 1
ATOM 2779 O O . GLY A 1 355 ? -24.532 5.343 14.218 1.00 84.56 355 GLY A O 1
ATOM 2780 N N . SER A 1 356 ? -23.436 3.943 12.839 1.00 82.81 356 SER A N 1
ATOM 2781 C CA . SER A 1 356 ? -24.238 2.750 13.129 1.00 82.81 356 SER A CA 1
ATOM 2782 C C . SER A 1 356 ? -24.069 2.240 14.565 1.00 82.81 356 SER A C 1
ATOM 2784 O O . SER A 1 356 ? -25.004 1.646 15.098 1.00 82.81 356 SER A O 1
ATOM 2786 N N . ALA A 1 357 ? -22.967 2.574 15.248 1.00 84.38 357 ALA A N 1
ATOM 2787 C CA . ALA A 1 357 ? -22.773 2.259 16.666 1.00 84.38 357 ALA A CA 1
ATOM 2788 C C . ALA A 1 357 ? -23.885 2.837 17.567 1.00 84.38 357 ALA A C 1
ATOM 2790 O O . ALA A 1 357 ? -24.187 2.277 18.622 1.00 84.38 357 ALA A O 1
ATOM 2791 N N . ALA A 1 358 ? -24.542 3.931 17.151 1.00 85.50 358 ALA A N 1
ATOM 2792 C CA . ALA A 1 358 ? -25.698 4.502 17.850 1.00 85.50 358 ALA A CA 1
ATOM 2793 C C . ALA A 1 358 ? -26.889 3.535 17.960 1.00 85.50 358 ALA A C 1
ATOM 2795 O O . ALA A 1 358 ? -27.709 3.705 18.860 1.00 85.50 358 ALA A O 1
ATOM 2796 N N . ASN A 1 359 ? -26.963 2.524 17.088 1.00 86.94 359 ASN A N 1
ATOM 2797 C CA . ASN A 1 359 ? -28.040 1.537 17.059 1.00 86.94 359 ASN A CA 1
ATOM 2798 C C . ASN A 1 359 ? -27.842 0.387 18.056 1.00 86.94 359 ASN A C 1
ATOM 2800 O O . ASN A 1 359 ? -28.747 -0.430 18.201 1.00 86.94 359 ASN A O 1
ATOM 2804 N N . SER A 1 360 ? -26.688 0.309 18.725 1.00 92.00 360 SER A N 1
ATOM 2805 C CA . SER A 1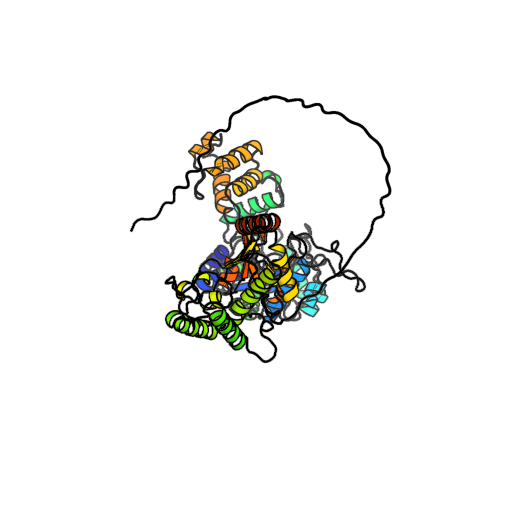 360 ? -26.372 -0.771 19.662 1.00 92.00 360 SER A CA 1
ATOM 2806 C C . SER A 1 360 ? -26.738 -0.416 21.105 1.00 92.00 360 SER A C 1
ATOM 2808 O O . SER A 1 360 ? -26.233 0.557 21.685 1.00 92.00 360 SER A O 1
ATOM 2810 N N . ALA A 1 361 ? -27.572 -1.257 21.717 1.00 93.69 361 ALA A N 1
ATOM 2811 C CA . ALA A 1 361 ? -27.868 -1.221 23.143 1.00 93.69 361 ALA A CA 1
ATOM 2812 C C . ALA A 1 361 ? -26.627 -1.562 23.984 1.00 93.69 361 ALA A C 1
ATOM 2814 O O . ALA A 1 361 ? -26.401 -0.924 25.017 1.00 93.69 361 ALA A O 1
ATOM 2815 N N . VAL A 1 362 ? -25.774 -2.486 23.522 1.00 95.19 362 VAL A N 1
ATOM 2816 C CA . VAL A 1 362 ? -24.483 -2.794 24.160 1.00 95.19 362 VAL A CA 1
ATOM 2817 C C . VAL A 1 362 ? -23.607 -1.539 24.221 1.00 95.19 362 VAL A C 1
ATOM 2819 O O . VAL A 1 362 ? -23.168 -1.159 25.311 1.00 95.19 362 VAL A O 1
ATOM 2822 N N . CYS A 1 363 ? -23.426 -0.827 23.098 1.00 94.50 363 CYS A N 1
ATOM 2823 C CA . CYS A 1 363 ? -22.671 0.432 23.045 1.00 94.50 363 CYS A CA 1
ATOM 2824 C C . CYS A 1 363 ? -23.252 1.515 23.970 1.00 94.50 363 CYS A C 1
ATOM 2826 O O . CYS A 1 363 ? -22.492 2.256 24.605 1.00 94.50 363 CYS A O 1
ATOM 2828 N N . TYR A 1 364 ? -24.579 1.614 24.083 1.00 94.00 364 TYR A N 1
ATOM 2829 C CA . TYR A 1 364 ? -25.234 2.552 25.000 1.00 94.00 364 TYR A CA 1
ATOM 2830 C C . TYR A 1 364 ? -24.935 2.229 26.472 1.00 94.00 364 TYR A C 1
ATOM 2832 O O . TYR A 1 364 ? -24.567 3.122 27.255 1.00 94.00 364 TYR A O 1
ATOM 2840 N N . CYS A 1 365 ? -25.047 0.949 26.838 1.00 95.12 365 CYS A N 1
ATOM 2841 C CA . CYS A 1 365 ? -24.835 0.446 28.191 1.00 95.12 365 CYS A CA 1
ATOM 2842 C C . CYS A 1 365 ? -23.391 0.631 28.659 1.00 95.12 365 CYS A C 1
ATOM 2844 O O . CYS A 1 365 ? -23.171 1.202 29.725 1.00 95.12 365 CYS A O 1
ATOM 2846 N N . ILE A 1 366 ? -22.401 0.246 27.850 1.00 94.88 366 ILE A N 1
ATOM 2847 C CA . ILE A 1 366 ? -20.979 0.460 28.180 1.00 94.88 366 ILE A CA 1
ATOM 2848 C C . ILE A 1 366 ? -20.562 1.937 28.042 1.00 94.88 366 ILE A C 1
ATOM 2850 O O . ILE A 1 366 ? -19.470 2.334 28.443 1.00 94.88 366 ILE A O 1
ATOM 2854 N N . GLY A 1 367 ? -21.450 2.782 27.513 1.00 92.00 367 GLY A N 1
ATOM 2855 C CA . GLY A 1 367 ? -21.284 4.225 27.484 1.00 92.00 367 GLY A CA 1
ATOM 2856 C C . GLY A 1 367 ? -20.524 4.763 26.280 1.00 92.00 367 GLY A C 1
ATOM 2857 O O . GLY A 1 367 ? -20.132 5.923 26.319 1.00 92.00 367 GLY A O 1
ATOM 2858 N N . VAL A 1 368 ? -20.344 3.987 25.217 1.00 93.06 368 VAL A N 1
ATOM 2859 C CA . VAL A 1 368 ? -19.796 4.480 23.942 1.00 93.06 368 VAL A CA 1
ATOM 2860 C C . VAL A 1 368 ? -20.762 5.476 23.294 1.00 93.06 368 VAL A C 1
ATOM 2862 O O . VAL A 1 368 ? -20.341 6.522 22.800 1.00 93.06 368 VAL A O 1
ATOM 2865 N N . THR A 1 369 ? -22.067 5.211 23.370 1.00 91.75 369 THR A N 1
ATOM 2866 C CA . THR A 1 369 ? -23.110 6.091 22.826 1.00 91.75 369 THR A CA 1
ATOM 2867 C C . THR A 1 369 ? -23.988 6.688 23.929 1.00 91.75 369 THR A C 1
ATOM 2869 O O . THR A 1 369 ? -23.923 6.323 25.110 1.00 91.75 369 THR A O 1
ATOM 2872 N N . SER A 1 370 ? -24.803 7.668 23.535 1.00 88.75 370 SER A N 1
ATOM 2873 C CA . SER A 1 370 ? -25.717 8.403 24.425 1.00 88.75 370 SER A CA 1
ATOM 2874 C C . SER A 1 370 ? -27.172 8.339 23.946 1.00 88.75 370 SER A C 1
ATOM 2876 O O . SER A 1 370 ? -28.024 9.014 24.519 1.00 88.75 370 SER A O 1
ATOM 2878 N N . VAL A 1 371 ? -27.457 7.550 22.903 1.00 87.38 371 VAL A N 1
ATOM 2879 C CA . VAL A 1 371 ? -28.796 7.390 22.320 1.00 87.38 371 VAL A CA 1
ATOM 2880 C C . VAL A 1 371 ? -29.520 6.269 23.057 1.00 87.38 371 VAL A C 1
ATOM 2882 O O . VAL A 1 371 ? -29.035 5.146 23.083 1.00 87.38 371 VAL A O 1
ATOM 2885 N N . ASP A 1 372 ? -30.645 6.594 23.692 1.00 89.94 372 ASP A N 1
ATOM 2886 C CA . ASP A 1 372 ? -31.426 5.658 24.506 1.00 89.94 372 ASP A CA 1
ATOM 2887 C C . ASP A 1 372 ? -32.265 4.714 23.612 1.00 89.94 372 ASP A C 1
ATOM 2889 O O . ASP A 1 372 ? -33.229 5.185 22.991 1.00 89.94 372 ASP A O 1
ATOM 2893 N N . PRO A 1 373 ? -31.955 3.400 23.558 1.00 87.50 373 PRO A N 1
ATOM 2894 C CA . PRO A 1 373 ? -32.671 2.437 22.712 1.00 87.50 373 PRO A CA 1
ATOM 2895 C C . PRO A 1 373 ? -34.123 2.197 23.165 1.00 87.50 373 PRO A C 1
ATOM 2897 O O . PRO A 1 373 ? -34.947 1.684 22.405 1.00 87.50 373 PRO A O 1
ATOM 2900 N N . ALA A 1 374 ? -34.492 2.599 24.388 1.00 85.62 374 ALA A N 1
ATOM 2901 C CA . ALA A 1 374 ? -35.883 2.535 24.831 1.00 85.62 374 ALA A CA 1
ATOM 2902 C C . ALA A 1 374 ? -36.766 3.581 24.128 1.00 85.62 374 ALA A C 1
ATOM 2904 O O . ALA A 1 374 ? -37.977 3.394 24.033 1.00 85.62 374 ALA A O 1
ATOM 2905 N N . ARG A 1 375 ? -36.173 4.682 23.642 1.00 85.44 375 ARG A N 1
ATOM 2906 C CA . ARG A 1 375 ? -36.898 5.829 23.064 1.00 85.44 375 ARG A CA 1
ATOM 2907 C C . ARG A 1 375 ? -36.914 5.846 21.543 1.00 85.44 375 ARG A C 1
ATOM 2909 O O . ARG A 1 375 ? -37.677 6.615 20.966 1.00 85.44 375 ARG A O 1
ATOM 2916 N N . VAL A 1 376 ? -36.050 5.063 20.905 1.00 81.94 376 VAL A N 1
ATOM 2917 C CA . VAL A 1 376 ? -35.861 5.073 19.454 1.00 81.94 376 VAL A CA 1
ATOM 2918 C C . VAL A 1 376 ? -35.795 3.634 18.956 1.00 81.94 376 VAL A C 1
ATOM 2920 O O . VAL A 1 376 ? -35.105 2.808 19.546 1.00 81.94 376 VAL A O 1
ATOM 2923 N N . ASP A 1 377 ? -36.511 3.331 17.876 1.00 73.94 377 ASP A N 1
ATOM 2924 C CA . ASP A 1 377 ? -36.368 2.066 17.155 1.00 73.94 377 ASP A CA 1
ATOM 2925 C C . ASP A 1 377 ? -35.187 2.167 16.193 1.00 73.94 377 ASP A C 1
ATOM 2927 O O . ASP A 1 377 ? -35.255 2.837 15.161 1.00 73.94 377 ASP A O 1
ATOM 2931 N N . LEU A 1 378 ? -34.080 1.529 16.561 1.00 73.50 378 LEU A N 1
ATOM 2932 C CA . LEU A 1 378 ? -32.860 1.488 15.768 1.00 73.50 378 LEU A CA 1
ATOM 2933 C C . LEU A 1 378 ? -32.588 0.046 15.338 1.00 73.50 378 LEU A C 1
ATOM 2935 O O . LEU A 1 378 ? -32.689 -0.873 16.144 1.00 73.50 378 LEU A O 1
ATOM 2939 N N . LEU A 1 379 ? -32.249 -0.143 14.062 1.00 79.62 379 LEU A N 1
ATOM 2940 C CA . LEU A 1 379 ? -31.931 -1.457 13.497 1.00 79.62 379 LEU A CA 1
ATOM 2941 C C . LEU A 1 379 ? -30.460 -1.786 13.765 1.00 79.62 379 LEU A C 1
ATOM 2943 O O . LEU A 1 379 ? -29.567 -1.167 13.169 1.00 79.62 379 LEU A O 1
ATOM 2947 N N . PHE A 1 380 ? -30.214 -2.750 14.652 1.00 81.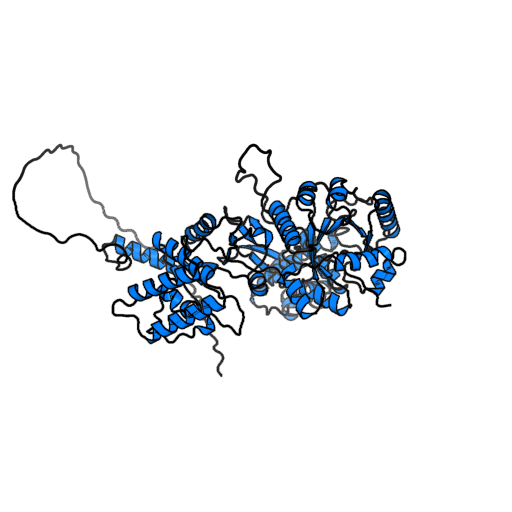00 380 PHE A N 1
ATOM 2948 C CA . PHE A 1 380 ? -28.870 -3.216 14.996 1.00 81.00 380 PHE A CA 1
ATOM 2949 C C . PHE A 1 380 ? -28.191 -3.931 13.821 1.00 81.00 380 PHE A C 1
ATOM 2951 O O . PHE A 1 380 ? -26.987 -3.800 13.630 1.00 81.00 380 PHE A O 1
ATOM 2958 N N . GLU A 1 381 ? -28.958 -4.571 12.940 1.00 80.94 381 GLU A N 1
ATOM 2959 C CA . GLU A 1 381 ? -28.461 -5.294 11.767 1.00 80.94 381 GLU A CA 1
ATOM 2960 C C . GLU A 1 381 ? -27.837 -4.366 10.718 1.00 80.94 381 GLU A C 1
ATOM 2962 O O . GLU A 1 381 ? -27.159 -4.821 9.797 1.00 80.94 381 GLU A O 1
ATOM 2967 N N . ARG A 1 382 ? -28.039 -3.046 10.833 1.00 79.38 382 ARG A N 1
ATOM 2968 C CA . ARG A 1 382 ? -27.294 -2.040 10.055 1.00 79.38 382 ARG A CA 1
ATOM 2969 C C . ARG A 1 382 ? -25.881 -1.806 10.585 1.00 79.38 382 ARG A C 1
ATOM 2971 O O . ARG A 1 382 ? -25.063 -1.247 9.868 1.00 79.38 382 ARG A O 1
ATOM 2978 N N . PHE A 1 383 ? -25.614 -2.197 11.824 1.00 79.81 383 PHE A N 1
ATOM 2979 C CA . PHE A 1 383 ? -24.310 -2.096 12.462 1.00 79.81 383 PHE A CA 1
ATOM 2980 C C . PHE A 1 383 ? -23.533 -3.407 12.340 1.00 79.81 383 PHE A C 1
ATOM 2982 O O . PHE A 1 383 ? -22.437 -3.395 11.796 1.00 79.81 383 PHE A O 1
ATOM 2989 N N . ILE A 1 384 ? -24.121 -4.530 12.762 1.00 78.88 384 ILE A N 1
ATOM 2990 C CA . ILE A 1 384 ? -23.496 -5.857 12.687 1.00 78.88 384 ILE A CA 1
ATOM 2991 C C . ILE A 1 384 ? -24.461 -6.818 11.997 1.00 78.88 384 ILE A C 1
ATOM 2993 O O . ILE A 1 384 ? -25.616 -6.923 12.395 1.00 78.88 384 ILE A O 1
ATOM 2997 N N . SER A 1 385 ? -24.011 -7.518 10.954 1.00 79.00 385 SER A N 1
ATOM 2998 C CA . SER A 1 385 ? -24.833 -8.494 10.231 1.00 79.00 385 SER A CA 1
ATOM 2999 C C . SER A 1 385 ? -24.021 -9.717 9.830 1.00 79.00 385 SER A C 1
ATOM 3001 O O . SER A 1 385 ? -22.924 -9.593 9.290 1.00 79.00 385 SER A O 1
ATOM 3003 N N . ARG A 1 386 ? -24.617 -10.895 10.034 1.00 75.00 386 ARG A N 1
ATOM 3004 C CA . ARG A 1 386 ? -24.044 -12.192 9.657 1.00 75.00 386 ARG A CA 1
ATOM 3005 C C . ARG A 1 386 ? -23.915 -12.358 8.134 1.00 75.00 386 ARG A C 1
ATOM 3007 O O . ARG A 1 386 ? -23.002 -13.024 7.670 1.00 75.00 386 ARG A O 1
ATOM 3014 N N . GLU A 1 387 ? -24.817 -11.745 7.365 1.00 71.31 387 GLU A N 1
ATOM 3015 C CA . GLU A 1 387 ? -24.911 -11.919 5.905 1.00 71.31 387 GLU A CA 1
ATOM 3016 C C . GLU A 1 387 ? -23.923 -11.046 5.127 1.00 71.31 387 GLU A C 1
ATOM 3018 O O . GLU A 1 387 ? -23.495 -11.427 4.042 1.00 71.31 387 GLU A O 1
ATOM 3023 N N . ARG A 1 388 ? -23.557 -9.877 5.672 1.00 67.44 388 ARG A N 1
ATOM 3024 C CA . ARG A 1 388 ? -22.640 -8.950 4.993 1.00 67.44 388 ARG A CA 1
ATOM 3025 C C . ARG A 1 388 ? -21.172 -9.321 5.180 1.00 67.44 388 ARG A C 1
ATOM 3027 O O . ARG A 1 388 ? -20.367 -8.989 4.322 1.00 67.44 388 ARG A O 1
ATOM 3034 N N . ASN A 1 389 ? -20.832 -10.010 6.274 1.00 66.50 389 ASN A N 1
ATOM 3035 C CA . ASN A 1 389 ? -19.448 -10.333 6.649 1.00 66.50 389 ASN A CA 1
ATOM 3036 C C . ASN A 1 389 ? -18.499 -9.111 6.570 1.00 66.50 389 ASN A C 1
ATOM 3038 O O . ASN A 1 389 ? -17.315 -9.240 6.268 1.00 66.50 389 ASN A O 1
ATOM 3042 N N . GLU A 1 390 ? -19.049 -7.917 6.811 1.00 67.38 390 GLU A N 1
ATOM 3043 C CA . GLU A 1 390 ? -18.334 -6.643 6.828 1.00 67.38 390 GLU A CA 1
ATOM 3044 C C . GLU A 1 390 ? -17.894 -6.341 8.269 1.00 67.38 390 GLU A C 1
ATOM 3046 O O . GLU A 1 390 ? -18.717 -6.456 9.187 1.00 67.38 390 GLU A O 1
ATOM 3051 N N . PRO A 1 391 ? -16.634 -5.929 8.495 1.00 71.88 391 PRO A N 1
ATOM 3052 C CA . PRO A 1 391 ? -16.171 -5.527 9.818 1.00 71.88 391 PRO A CA 1
ATOM 3053 C C . PRO A 1 391 ? -16.992 -4.335 10.360 1.00 71.88 391 PRO A C 1
ATOM 3055 O O . PRO A 1 391 ? -17.184 -3.356 9.635 1.00 71.88 391 PRO A O 1
ATOM 3058 N N . PRO A 1 392 ? -17.476 -4.354 11.619 1.00 80.38 392 PRO A N 1
ATOM 3059 C CA . PRO A 1 392 ? -18.144 -3.197 12.207 1.00 80.38 392 PRO A CA 1
ATOM 3060 C C . PRO A 1 392 ? -17.195 -2.011 12.379 1.00 80.38 392 PRO A C 1
ATOM 3062 O O . PRO A 1 392 ? -16.054 -2.174 12.806 1.00 80.38 392 PRO A O 1
ATOM 3065 N N . ASP A 1 393 ? -17.718 -0.807 12.138 1.00 81.75 393 ASP A N 1
ATOM 3066 C CA . ASP A 1 393 ? -17.000 0.460 12.317 1.00 81.75 393 ASP A CA 1
ATOM 3067 C C . ASP A 1 393 ? -17.620 1.255 13.480 1.00 81.75 393 ASP A C 1
ATOM 3069 O O . ASP A 1 393 ? -18.758 1.733 13.403 1.00 81.75 393 ASP A O 1
ATOM 3073 N N . ILE A 1 394 ? -16.897 1.355 14.598 1.00 85.56 394 ILE A N 1
ATOM 3074 C CA . ILE A 1 394 ? -17.266 2.168 15.760 1.00 85.56 394 ILE A CA 1
ATOM 3075 C C . ILE A 1 394 ? -16.450 3.457 15.747 1.00 85.56 394 ILE A C 1
ATOM 3077 O O . ILE A 1 394 ? -15.341 3.545 16.280 1.00 85.56 394 ILE A O 1
ATOM 3081 N N . ASP A 1 395 ? -17.076 4.490 15.200 1.00 88.94 395 ASP A N 1
ATOM 3082 C CA . ASP A 1 395 ? -16.549 5.845 15.195 1.00 88.94 395 ASP A CA 1
ATOM 3083 C C . ASP A 1 395 ? -16.843 6.556 16.520 1.00 88.94 395 ASP A C 1
ATOM 3085 O O . ASP A 1 395 ? -18.005 6.667 16.937 1.00 88.94 395 ASP A O 1
ATOM 3089 N N . VAL A 1 396 ? -15.815 7.133 17.147 1.00 92.50 396 VAL A N 1
ATOM 3090 C CA . VAL A 1 396 ? -15.986 7.983 18.331 1.00 92.50 396 VAL A CA 1
ATOM 3091 C C . VAL A 1 396 ? -15.408 9.371 18.081 1.00 92.50 396 VAL A C 1
ATOM 3093 O O . VAL A 1 396 ? -14.218 9.544 17.816 1.00 92.50 396 VAL A O 1
ATOM 3096 N N . ASP A 1 397 ? -16.262 10.385 18.214 1.00 94.44 397 ASP A N 1
ATOM 3097 C CA . ASP A 1 397 ? -15.862 11.786 18.180 1.00 94.44 397 ASP A CA 1
ATOM 3098 C C . ASP A 1 397 ? -15.372 12.223 19.563 1.00 94.44 397 ASP A C 1
ATOM 3100 O O . ASP A 1 397 ? -16.064 12.032 20.563 1.00 94.44 397 ASP A O 1
ATOM 3104 N N . PHE A 1 398 ? -14.206 12.862 19.621 1.00 95.56 398 PHE A N 1
ATOM 3105 C CA . PHE A 1 398 ? -13.612 13.464 20.816 1.00 95.56 398 PHE A CA 1
ATOM 3106 C C . PHE A 1 398 ? -13.464 14.981 20.644 1.00 95.56 398 PHE A C 1
ATOM 3108 O O . PHE A 1 398 ? -13.515 15.509 19.529 1.00 95.56 398 PHE A O 1
ATOM 3115 N N . GLU A 1 399 ? -13.231 15.709 21.740 1.00 95.44 399 GLU A N 1
ATOM 3116 C CA . GLU A 1 399 ? -12.795 17.109 21.666 1.00 95.44 399 GLU A CA 1
ATOM 3117 C C . GLU A 1 399 ? -11.555 17.244 20.772 1.00 95.44 399 GLU A C 1
ATOM 3119 O O . GLU A 1 399 ? -10.497 16.700 21.083 1.00 95.44 399 GLU A O 1
ATOM 3124 N N . HIS A 1 400 ? -11.671 18.016 19.688 1.00 93.81 400 HIS A N 1
ATOM 3125 C CA . HIS A 1 400 ? -10.604 18.196 18.704 1.00 93.81 400 HIS A CA 1
ATOM 3126 C C . HIS A 1 400 ? -9.259 18.588 19.343 1.00 93.81 400 HIS A C 1
ATOM 3128 O O . HIS A 1 400 ? -8.237 17.977 19.046 1.00 93.81 400 HIS A O 1
ATOM 3134 N N . GLU A 1 401 ? -9.269 19.546 20.274 1.00 93.19 401 GLU A N 1
ATOM 3135 C CA . GLU A 1 401 ? -8.055 20.051 20.943 1.00 93.19 401 GLU A CA 1
ATOM 3136 C C . GLU A 1 401 ? -7.404 19.056 21.910 1.00 93.19 401 GLU A C 1
ATOM 3138 O O . GLU A 1 401 ? -6.235 19.211 22.247 1.00 93.19 401 GLU A O 1
ATOM 3143 N N . ARG A 1 402 ? -8.150 18.047 22.372 1.00 94.62 402 ARG A N 1
ATOM 3144 C CA . ARG A 1 402 ? -7.685 17.061 23.364 1.00 94.62 402 ARG A CA 1
ATOM 3145 C C . ARG A 1 402 ? -7.580 15.649 22.796 1.00 94.62 402 ARG A C 1
ATOM 3147 O O . ARG A 1 402 ? -7.239 14.713 23.514 1.00 94.62 402 ARG A O 1
ATOM 3154 N N . ARG A 1 403 ? -7.843 15.486 21.498 1.00 93.69 403 ARG A N 1
ATOM 3155 C CA . ARG A 1 403 ? -7.788 14.201 20.796 1.00 93.69 403 ARG A CA 1
ATOM 3156 C C . ARG A 1 403 ? -6.401 13.564 20.853 1.00 93.69 403 ARG A C 1
ATOM 3158 O O . ARG A 1 403 ? -6.294 12.343 20.900 1.00 93.69 403 ARG A O 1
ATOM 3165 N N . GLU A 1 404 ? -5.345 14.378 20.883 1.00 94.06 404 GLU A N 1
ATOM 3166 C CA . GLU A 1 404 ? -3.971 13.881 21.007 1.00 94.06 404 GLU A CA 1
ATOM 3167 C C . GLU A 1 404 ? -3.769 13.060 22.285 1.00 94.06 404 GLU A C 1
ATOM 3169 O O . GLU A 1 404 ? -3.129 12.016 22.237 1.00 94.06 404 GLU A O 1
ATOM 3174 N N . GLU A 1 405 ? -4.376 13.460 23.408 1.00 95.62 405 GLU A N 1
ATOM 3175 C CA . GLU A 1 405 ? -4.279 12.714 24.671 1.00 95.62 405 GLU A CA 1
ATOM 3176 C C . GLU A 1 405 ? -4.824 11.284 24.522 1.00 95.62 405 GLU A C 1
ATOM 3178 O O . GLU A 1 405 ? -4.286 10.344 25.104 1.00 95.62 405 GLU A O 1
ATOM 3183 N N . VAL A 1 406 ? -5.884 11.115 23.726 1.00 95.88 406 VAL A N 1
ATOM 3184 C CA . VAL A 1 406 ? -6.519 9.816 23.460 1.00 95.88 406 VAL A CA 1
ATOM 3185 C C . VAL A 1 406 ? -5.661 8.966 22.525 1.00 95.88 406 VAL A C 1
ATOM 3187 O O . VAL A 1 406 ? -5.484 7.774 22.758 1.00 95.88 406 VAL A O 1
ATOM 3190 N N . ILE A 1 407 ? -5.073 9.581 21.500 1.00 94.12 407 ILE A N 1
ATOM 3191 C CA . ILE A 1 407 ? -4.140 8.913 20.586 1.00 94.12 407 ILE A CA 1
ATOM 3192 C C . ILE A 1 407 ? -2.919 8.386 21.344 1.00 94.12 407 ILE A C 1
ATOM 3194 O O . ILE A 1 407 ? -2.558 7.217 21.214 1.00 94.12 407 ILE A O 1
ATOM 3198 N N . GLN A 1 408 ? -2.320 9.226 22.186 1.00 94.50 408 GLN A N 1
ATOM 3199 C CA . GLN A 1 408 ? -1.161 8.836 22.983 1.00 94.50 408 GLN A CA 1
ATOM 3200 C C . GLN A 1 408 ? -1.513 7.787 24.041 1.00 94.50 408 GLN A C 1
ATOM 3202 O O . GLN A 1 408 ? -0.686 6.932 24.347 1.00 94.50 408 GLN A O 1
ATOM 3207 N N . TYR A 1 409 ? -2.749 7.779 24.550 1.00 95.44 409 TYR A N 1
ATOM 3208 C CA . TYR A 1 409 ? -3.231 6.693 25.401 1.00 95.44 409 TYR A CA 1
ATOM 3209 C C . TYR A 1 409 ? -3.221 5.341 24.681 1.00 95.44 409 TYR A C 1
ATOM 3211 O O . TYR A 1 409 ? -2.740 4.367 25.254 1.00 95.44 409 TYR A O 1
ATOM 3219 N N . ILE A 1 410 ? -3.695 5.278 23.432 1.00 93.81 410 ILE A N 1
ATOM 3220 C CA . ILE A 1 410 ? -3.691 4.036 22.642 1.00 93.81 410 ILE A CA 1
ATOM 3221 C C . ILE A 1 410 ? -2.254 3.537 22.458 1.00 93.81 410 ILE A C 1
ATOM 3223 O O . ILE A 1 410 ? -1.969 2.378 22.758 1.00 93.81 410 ILE A O 1
ATOM 3227 N N . TYR A 1 411 ? -1.325 4.411 22.062 1.00 92.00 411 TYR A N 1
ATOM 3228 C CA . TYR A 1 411 ? 0.083 4.030 21.930 1.00 92.00 411 TYR A CA 1
ATOM 3229 C C . TYR A 1 411 ? 0.717 3.595 23.252 1.00 92.00 411 TYR A C 1
ATOM 3231 O O . TYR A 1 411 ? 1.459 2.617 23.270 1.00 92.00 411 TYR A O 1
ATOM 3239 N N . ALA A 1 412 ? 0.417 4.271 24.362 1.00 92.50 412 ALA A N 1
ATOM 3240 C CA . ALA A 1 412 ? 0.924 3.890 25.679 1.00 92.50 412 ALA A CA 1
ATOM 3241 C C . ALA A 1 412 ? 0.336 2.558 26.173 1.00 92.50 412 ALA A C 1
ATOM 3243 O O . ALA A 1 412 ? 1.006 1.814 26.885 1.00 92.50 412 ALA A O 1
ATOM 3244 N N . ARG A 1 413 ? -0.917 2.258 25.814 1.00 90.69 413 ARG A N 1
ATOM 3245 C CA . ARG A 1 413 ? -1.627 1.045 26.233 1.00 90.69 413 ARG A CA 1
ATOM 3246 C C . ARG A 1 413 ? -1.190 -0.183 25.440 1.00 90.69 413 ARG A C 1
ATOM 3248 O O . ARG A 1 413 ? -0.976 -1.231 26.042 1.00 90.69 413 ARG A O 1
ATOM 3255 N N . PHE A 1 414 ? -1.091 -0.061 24.117 1.00 89.50 414 PHE A N 1
ATOM 3256 C CA . PHE A 1 414 ? -0.851 -1.197 23.222 1.00 89.50 414 PHE A CA 1
ATOM 3257 C C . PHE A 1 414 ? 0.592 -1.288 22.720 1.00 89.50 414 PHE A C 1
ATOM 3259 O O . PHE A 1 414 ? 1.048 -2.393 22.433 1.00 89.50 414 PHE A O 1
ATOM 3266 N N . GLY A 1 415 ? 1.327 -0.175 22.696 1.00 88.81 415 GLY A N 1
ATOM 3267 C CA . GLY A 1 415 ? 2.654 -0.074 22.092 1.00 88.81 415 GLY A CA 1
ATOM 3268 C C . GLY A 1 415 ? 2.589 0.367 20.626 1.00 88.81 415 GLY A C 1
ATOM 3269 O O . GLY A 1 415 ? 1.650 0.045 19.898 1.00 88.81 415 GLY A O 1
ATOM 3270 N N . ARG A 1 416 ? 3.594 1.127 20.170 1.00 87.69 416 ARG A N 1
ATOM 3271 C CA . ARG A 1 416 ? 3.717 1.591 18.766 1.00 87.69 416 ARG A CA 1
ATOM 3272 C C . ARG A 1 416 ? 4.072 0.467 17.785 1.00 87.69 416 ARG A C 1
ATOM 3274 O O . ARG A 1 416 ? 3.964 0.647 16.578 1.00 87.69 416 ARG A O 1
ATOM 3281 N N . ASP A 1 417 ? 4.518 -0.663 18.313 1.00 87.50 417 ASP A N 1
ATOM 3282 C CA . ASP A 1 417 ? 4.798 -1.912 17.612 1.00 87.50 417 ASP A CA 1
ATOM 3283 C C . ASP A 1 417 ? 3.532 -2.732 17.332 1.00 87.50 417 ASP A C 1
ATOM 3285 O O . ASP A 1 417 ? 3.566 -3.613 16.476 1.00 87.50 417 ASP A O 1
ATOM 3289 N N . ARG A 1 418 ? 2.420 -2.437 18.019 1.00 90.31 418 ARG A N 1
ATOM 3290 C CA . ARG A 1 418 ? 1.130 -3.138 17.886 1.00 90.31 418 ARG A CA 1
ATOM 3291 C C . ARG A 1 418 ? -0.043 -2.235 17.514 1.00 90.31 418 ARG A C 1
ATOM 3293 O O . ARG A 1 418 ? -1.108 -2.733 17.168 1.00 90.31 418 ARG A O 1
ATOM 3300 N N . ALA A 1 419 ? 0.132 -0.920 17.575 1.00 91.88 419 ALA A N 1
ATOM 3301 C CA . ALA A 1 419 ? -0.865 0.055 17.159 1.00 91.88 419 ALA A CA 1
ATOM 3302 C C . ALA A 1 419 ? -0.266 1.053 16.165 1.00 91.88 419 ALA A C 1
ATOM 3304 O O . ALA A 1 419 ? 0.873 1.500 16.321 1.00 91.88 419 ALA A O 1
ATOM 3305 N N . GLY A 1 420 ? -1.054 1.437 15.164 1.00 92.38 420 GLY A N 1
ATOM 3306 C CA . GLY A 1 420 ? -0.659 2.418 14.159 1.00 92.38 420 GLY A CA 1
ATOM 3307 C C . GLY A 1 420 ? -1.863 3.074 13.501 1.00 92.38 420 GLY A C 1
ATOM 3308 O O . GLY A 1 420 ? -2.941 2.484 13.411 1.00 92.38 420 GLY A O 1
ATOM 3309 N N . LEU A 1 421 ? -1.680 4.313 13.047 1.00 93.94 421 LEU A N 1
ATOM 3310 C CA . LEU A 1 421 ? -2.680 5.004 12.242 1.00 93.94 421 LEU A CA 1
ATOM 3311 C C . LEU A 1 421 ? -2.741 4.401 10.840 1.00 93.94 421 LEU A C 1
ATOM 3313 O O . LEU A 1 421 ? -1.722 4.071 10.247 1.00 93.94 421 LEU A O 1
ATOM 3317 N N . THR A 1 422 ? -3.937 4.331 10.285 1.00 94.19 422 THR A N 1
ATOM 3318 C CA . THR A 1 422 ? -4.186 4.040 8.869 1.00 94.19 422 THR A CA 1
ATOM 3319 C C . THR A 1 422 ? -3.613 5.145 7.982 1.00 94.19 422 THR A C 1
ATOM 3321 O O . THR A 1 422 ? -3.505 6.308 8.400 1.00 94.19 422 THR A O 1
ATOM 3324 N N . ALA A 1 423 ? -3.207 4.796 6.762 1.00 92.50 423 ALA A N 1
ATOM 3325 C CA . ALA A 1 423 ? -2.791 5.785 5.780 1.00 92.50 423 ALA A CA 1
ATOM 3326 C C . ALA A 1 423 ? -3.993 6.532 5.200 1.00 92.50 423 ALA A C 1
ATOM 3328 O O . ALA A 1 423 ? -5.129 6.066 5.204 1.00 92.50 423 ALA A O 1
ATOM 3329 N N . GLU A 1 424 ? -3.707 7.686 4.614 1.00 91.44 424 GLU A N 1
ATOM 3330 C CA . GLU A 1 424 ? -4.573 8.306 3.623 1.00 91.44 424 GLU A CA 1
ATOM 3331 C C . GLU A 1 424 ? -3.756 8.515 2.345 1.00 91.44 424 GLU A C 1
ATOM 3333 O O . GLU A 1 424 ? -2.775 9.269 2.329 1.00 91.44 424 GLU A O 1
ATOM 3338 N N . ASN A 1 425 ? -4.133 7.820 1.273 1.00 89.94 425 ASN A N 1
ATOM 3339 C CA . ASN A 1 425 ? -3.463 7.932 -0.015 1.00 89.94 425 ASN A CA 1
ATOM 3340 C C . ASN A 1 425 ? -3.965 9.180 -0.746 1.00 89.94 425 ASN A C 1
ATOM 3342 O O . ASN A 1 425 ? -5.066 9.218 -1.296 1.00 89.94 425 ASN A O 1
ATOM 3346 N N . ILE A 1 426 ? -3.143 10.232 -0.760 1.00 92.06 426 ILE A N 1
ATOM 3347 C CA . ILE A 1 426 ? -3.495 11.470 -1.449 1.00 92.06 426 ILE A CA 1
ATOM 3348 C C . ILE A 1 426 ? -3.278 11.263 -2.938 1.00 92.06 426 ILE A C 1
ATOM 3350 O O . ILE A 1 426 ? -2.144 11.164 -3.409 1.00 92.06 426 ILE A O 1
ATOM 3354 N N . THR A 1 427 ? -4.374 11.227 -3.683 1.00 94.12 427 THR A N 1
ATOM 3355 C CA . THR A 1 427 ? -4.347 11.026 -5.127 1.00 94.12 427 THR A CA 1
ATOM 3356 C C . THR A 1 427 ? -4.267 12.334 -5.904 1.00 94.12 427 THR A C 1
ATOM 3358 O O . THR A 1 427 ? -4.582 13.426 -5.415 1.00 94.12 427 THR A O 1
ATOM 3361 N N . TYR A 1 428 ? -3.829 12.234 -7.153 1.00 93.00 428 TYR A N 1
ATOM 3362 C CA . TYR A 1 428 ? -3.877 13.329 -8.105 1.00 93.00 428 TYR A CA 1
ATOM 3363 C C . TYR A 1 428 ? -5.322 13.781 -8.349 1.00 93.00 428 TYR A C 1
ATOM 3365 O O . TYR A 1 428 ? -6.177 13.032 -8.826 1.00 93.00 428 TYR A O 1
ATOM 3373 N N . ARG A 1 429 ? -5.576 15.051 -8.021 1.00 90.81 429 ARG A N 1
ATOM 3374 C CA . ARG A 1 429 ? -6.817 15.772 -8.323 1.00 90.81 429 ARG A CA 1
ATOM 3375 C C . ARG A 1 429 ? -6.597 16.641 -9.563 1.00 90.81 429 ARG A C 1
ATOM 3377 O O . ARG A 1 429 ? -5.443 16.939 -9.880 1.00 90.81 429 ARG A O 1
ATOM 3384 N N . PRO A 1 430 ? -7.650 17.127 -10.239 1.00 89.38 430 PRO A N 1
ATOM 3385 C CA . PRO A 1 430 ? -7.481 17.813 -11.522 1.00 89.38 430 PRO A CA 1
ATOM 3386 C C . PRO A 1 430 ? -6.484 18.984 -11.502 1.00 89.38 430 PRO A C 1
ATOM 3388 O O . PRO A 1 430 ? -5.637 19.096 -12.386 1.00 89.38 430 PRO A O 1
ATOM 3391 N N . ARG A 1 431 ? -6.490 19.792 -10.432 1.00 89.81 431 ARG A N 1
ATOM 3392 C CA . ARG A 1 431 ? -5.527 20.888 -10.227 1.00 89.81 431 ARG A CA 1
ATOM 3393 C C . ARG A 1 431 ? -4.077 20.434 -10.140 1.00 89.81 431 ARG A C 1
ATOM 3395 O O . ARG A 1 431 ? -3.208 21.086 -10.711 1.00 89.81 431 ARG A O 1
ATOM 3402 N N . SER A 1 432 ? -3.788 19.384 -9.374 1.00 92.12 432 SER A N 1
ATOM 3403 C CA . SER A 1 432 ? -2.411 18.907 -9.218 1.00 92.12 432 SER A CA 1
ATOM 3404 C C . SER A 1 432 ? -1.946 18.147 -10.455 1.00 92.12 432 SER A C 1
ATOM 3406 O O . SER A 1 432 ? -0.804 18.327 -10.865 1.00 92.12 432 SER A O 1
ATOM 3408 N N . ALA A 1 433 ? -2.834 17.373 -11.085 1.00 92.88 433 ALA A N 1
ATOM 3409 C CA . ALA A 1 433 ? -2.531 16.615 -12.293 1.00 92.88 433 ALA A CA 1
ATOM 3410 C C . ALA A 1 433 ? -2.139 17.543 -13.449 1.00 92.88 433 ALA A C 1
ATOM 3412 O O . ALA A 1 433 ? -1.063 17.391 -14.018 1.00 92.88 433 ALA A O 1
ATOM 3413 N N . VAL A 1 434 ? -2.951 18.569 -13.729 1.00 92.31 434 VAL A N 1
ATOM 3414 C CA . VAL A 1 434 ? -2.657 19.537 -14.797 1.00 92.31 434 VAL A CA 1
ATOM 3415 C C . VAL A 1 434 ? -1.384 20.324 -14.527 1.00 92.31 434 VAL A C 1
ATOM 3417 O O . VAL A 1 434 ? -0.634 20.603 -15.459 1.00 92.31 434 VAL A O 1
ATOM 3420 N N . ARG A 1 435 ? -1.105 20.659 -13.261 1.00 94.19 435 ARG A N 1
ATOM 3421 C CA . ARG A 1 435 ? 0.140 21.347 -12.908 1.00 94.19 435 ARG A CA 1
ATOM 3422 C C . ARG A 1 435 ? 1.371 20.513 -13.210 1.00 94.19 435 ARG A C 1
ATOM 3424 O O . ARG A 1 435 ? 2.292 21.016 -13.848 1.00 94.19 435 ARG A O 1
ATOM 3431 N N . ASP A 1 436 ? 1.389 19.272 -12.748 1.00 95.69 436 ASP A N 1
ATOM 3432 C CA . ASP A 1 436 ? 2.565 18.416 -12.876 1.00 95.69 436 ASP A CA 1
ATOM 3433 C C . ASP A 1 436 ? 2.745 17.953 -14.336 1.00 95.69 436 ASP A C 1
ATOM 3435 O O . ASP A 1 436 ? 3.848 18.047 -14.874 1.00 95.69 436 ASP A O 1
ATOM 3439 N N . VAL A 1 437 ? 1.660 17.583 -15.030 1.00 96.25 437 VAL A N 1
ATOM 3440 C CA . VAL A 1 437 ? 1.698 17.228 -16.462 1.00 96.25 437 VAL A CA 1
ATOM 3441 C C . VAL A 1 437 ? 2.058 18.433 -17.329 1.00 96.25 437 VAL A C 1
ATOM 3443 O O . VAL A 1 437 ? 2.883 18.309 -18.228 1.00 96.25 437 VAL A O 1
ATOM 3446 N N . GLY A 1 438 ? 1.482 19.609 -17.069 1.00 95.44 438 GLY A N 1
ATOM 3447 C CA . GLY A 1 438 ? 1.769 20.816 -17.842 1.00 95.44 438 GLY A CA 1
ATOM 3448 C C . GLY A 1 438 ? 3.242 21.221 -17.767 1.00 95.44 438 GLY A C 1
ATOM 3449 O O . GLY A 1 438 ? 3.841 21.523 -18.797 1.00 95.44 438 GLY A O 1
ATOM 3450 N N . LYS A 1 439 ? 3.849 21.137 -16.575 1.00 96.56 439 LYS A N 1
ATOM 3451 C CA . LYS A 1 439 ? 5.295 21.344 -16.394 1.00 96.56 439 LYS A CA 1
ATOM 3452 C C . LYS A 1 439 ? 6.121 20.300 -17.143 1.00 96.56 439 LYS A C 1
ATOM 3454 O O . LYS A 1 439 ? 7.049 20.671 -17.851 1.00 96.56 439 LYS A O 1
ATOM 3459 N N . ALA A 1 440 ? 5.761 19.019 -17.042 1.00 96.88 440 ALA A N 1
ATOM 3460 C CA . ALA A 1 440 ? 6.453 17.948 -17.761 1.00 96.88 440 ALA A CA 1
ATOM 3461 C C . ALA A 1 440 ? 6.382 18.131 -19.289 1.00 96.88 440 ALA A C 1
ATOM 3463 O O . ALA A 1 440 ? 7.352 17.871 -19.992 1.00 96.88 440 ALA A O 1
ATOM 3464 N N . LEU A 1 441 ? 5.268 18.644 -19.816 1.00 96.62 441 LEU A N 1
ATOM 3465 C CA . LEU A 1 441 ? 5.114 18.972 -21.237 1.00 96.62 441 LEU A CA 1
ATOM 3466 C C . LEU A 1 441 ? 5.826 20.270 -21.663 1.00 96.62 441 LEU A C 1
ATOM 3468 O O . LEU A 1 441 ? 5.754 20.633 -22.835 1.00 96.62 441 LEU A O 1
ATOM 3472 N N . GLY A 1 442 ? 6.501 20.971 -20.745 1.00 94.94 442 GLY A N 1
ATOM 3473 C CA . GLY A 1 442 ? 7.234 22.205 -21.034 1.00 94.94 442 GLY A CA 1
ATOM 3474 C C . GLY A 1 442 ? 6.350 23.447 -21.189 1.00 94.94 442 GLY A C 1
ATOM 3475 O O . GLY A 1 442 ? 6.770 24.427 -21.802 1.00 94.94 442 GLY A O 1
ATOM 3476 N N . LEU A 1 443 ? 5.118 23.435 -20.666 1.00 93.38 443 LEU A N 1
ATOM 3477 C CA . LEU A 1 443 ? 4.268 24.628 -20.657 1.00 93.38 443 LEU A CA 1
ATOM 3478 C C . LEU A 1 443 ? 4.811 25.671 -19.672 1.00 93.38 443 LEU A C 1
ATOM 3480 O O . LEU A 1 443 ? 5.310 25.334 -18.596 1.00 93.38 443 LEU A O 1
ATOM 3484 N N . SER A 1 444 ? 4.662 26.954 -20.013 1.00 92.19 444 SER A N 1
ATOM 3485 C CA . SER A 1 444 ? 5.054 28.046 -19.120 1.00 92.19 444 SER A CA 1
ATOM 3486 C C . SER A 1 444 ? 4.257 28.008 -17.812 1.00 92.19 444 SER A C 1
ATOM 3488 O O . SER A 1 444 ? 3.083 27.629 -17.792 1.00 92.19 444 SER A O 1
ATOM 3490 N N . LEU A 1 445 ? 4.875 28.444 -16.709 1.00 93.12 445 LEU A N 1
ATOM 3491 C CA . LEU A 1 445 ? 4.220 28.457 -15.396 1.00 93.12 445 LEU A CA 1
ATOM 3492 C C . LEU A 1 445 ? 2.938 29.302 -15.387 1.00 93.12 445 LEU A C 1
ATOM 3494 O O . LEU A 1 445 ? 1.956 28.898 -14.774 1.00 93.12 445 LEU A O 1
ATOM 3498 N N . ASP A 1 446 ? 2.915 30.417 -16.123 1.00 91.75 446 ASP A N 1
ATOM 3499 C CA . ASP A 1 446 ? 1.716 31.248 -16.284 1.00 91.75 446 ASP A CA 1
ATOM 3500 C C . ASP A 1 446 ? 0.573 30.480 -16.973 1.00 91.75 446 ASP A C 1
ATOM 3502 O O . ASP A 1 446 ? -0.558 30.481 -16.485 1.00 91.75 446 ASP A O 1
ATOM 3506 N N . CYS A 1 447 ? 0.866 29.741 -18.048 1.00 89.81 447 CYS A N 1
ATOM 3507 C CA . CYS A 1 447 ? -0.121 28.884 -18.707 1.00 89.81 447 CYS A CA 1
ATOM 3508 C C . CYS A 1 447 ? -0.634 27.792 -17.755 1.00 89.81 447 CYS A C 1
ATOM 3510 O O . CYS A 1 447 ? -1.844 27.601 -17.602 1.00 89.81 447 CYS A O 1
ATOM 3512 N N . VAL A 1 448 ? 0.282 27.125 -17.050 1.00 91.44 448 VAL A N 1
ATOM 3513 C CA . VAL A 1 448 ? -0.037 26.083 -16.068 1.00 91.44 448 VAL A CA 1
ATOM 3514 C C . VAL A 1 448 ? -0.931 26.611 -14.943 1.00 91.44 448 VAL A C 1
ATOM 3516 O O . VAL A 1 448 ? -1.903 25.952 -14.568 1.00 91.44 448 VAL A O 1
ATOM 3519 N N . ASP A 1 449 ? -0.648 27.795 -14.406 1.00 90.56 449 ASP A N 1
ATOM 3520 C CA . ASP A 1 449 ? -1.446 28.373 -13.327 1.00 90.56 449 ASP A CA 1
ATOM 3521 C C . ASP A 1 449 ? -2.826 28.838 -13.795 1.00 90.56 449 ASP A C 1
ATOM 3523 O O . ASP A 1 449 ? -3.805 28.656 -13.062 1.00 90.56 449 ASP A O 1
ATOM 3527 N N . ARG A 1 450 ? -2.945 29.369 -15.018 1.00 87.81 450 ARG A N 1
ATOM 3528 C CA . ARG A 1 450 ? -4.249 29.678 -15.627 1.00 87.81 450 ARG A CA 1
ATOM 3529 C C . ARG A 1 450 ? -5.090 28.416 -15.799 1.00 87.81 450 ARG A C 1
ATOM 3531 O O . ARG A 1 450 ? -6.240 28.384 -15.352 1.00 87.81 450 ARG A O 1
ATOM 3538 N N . LEU A 1 451 ? -4.497 27.355 -16.351 1.00 86.94 451 LEU A N 1
ATOM 3539 C CA . LEU A 1 451 ? -5.140 26.049 -16.484 1.00 86.94 451 LEU A CA 1
ATOM 3540 C C . LEU A 1 451 ? -5.603 25.516 -15.122 1.00 86.94 451 LEU A C 1
ATOM 3542 O O . LEU A 1 451 ? -6.775 25.183 -14.957 1.00 86.94 451 LEU A O 1
ATOM 3546 N N . ALA A 1 452 ? -4.724 25.522 -14.118 1.00 87.31 452 ALA A N 1
ATOM 3547 C CA . ALA A 1 452 ? -5.022 25.010 -12.784 1.00 87.31 452 ALA A CA 1
ATOM 3548 C C . ALA A 1 452 ? -6.110 25.812 -12.038 1.00 87.31 452 ALA A C 1
ATOM 3550 O O . ALA A 1 452 ? -6.842 25.274 -11.202 1.00 87.31 452 ALA A O 1
ATOM 3551 N N . ARG A 1 453 ? -6.239 27.117 -12.300 1.00 84.25 453 ARG A N 1
ATOM 3552 C CA . ARG A 1 453 ? -7.320 27.935 -11.724 1.00 84.25 453 ARG A CA 1
ATOM 3553 C C . ARG A 1 453 ? -8.666 27.613 -12.353 1.00 84.25 453 ARG A C 1
ATOM 3555 O O . ARG A 1 453 ? -9.656 27.555 -11.633 1.00 84.25 453 ARG A O 1
ATOM 3562 N N . SER A 1 454 ? -8.684 27.331 -13.653 1.00 78.12 454 SER A N 1
ATOM 3563 C CA . SER A 1 454 ? -9.910 26.992 -14.377 1.00 78.12 454 SER A CA 1
ATOM 3564 C C . SER A 1 454 ? -10.526 25.638 -13.975 1.00 78.12 454 SER A C 1
ATOM 3566 O O . SER A 1 454 ? -11.670 25.381 -14.345 1.00 78.12 454 SER A O 1
ATOM 3568 N N . CYS A 1 455 ? -9.816 24.830 -13.168 1.00 73.25 455 CYS A N 1
ATOM 3569 C CA . CYS A 1 455 ? -10.232 23.507 -12.683 1.00 73.25 455 CYS A CA 1
ATOM 3570 C C . CYS A 1 455 ? -11.477 23.428 -11.813 1.00 73.25 455 CYS A C 1
ATOM 3572 O O . CYS A 1 455 ? -12.062 22.354 -11.726 1.00 73.25 455 CYS A O 1
ATOM 3574 N N . ASP A 1 456 ? -11.849 24.505 -11.121 1.00 62.06 456 ASP A N 1
ATOM 3575 C CA . ASP A 1 456 ? -12.904 24.455 -10.092 1.00 62.06 456 ASP A CA 1
ATOM 3576 C C . ASP A 1 456 ? -14.301 24.142 -10.650 1.00 62.06 456 ASP A C 1
ATOM 3578 O O . ASP A 1 456 ? -15.227 23.890 -9.887 1.00 62.06 456 ASP A O 1
ATOM 3582 N N . TRP A 1 457 ? -14.441 24.145 -11.975 1.00 49.31 457 TRP A N 1
ATOM 3583 C CA . TRP A 1 457 ? -15.690 23.938 -12.705 1.00 49.31 457 TRP A CA 1
ATOM 3584 C C . TRP A 1 457 ? -15.665 22.674 -13.581 1.00 49.31 457 TRP A C 1
ATOM 3586 O O . TRP A 1 457 ? -16.468 22.562 -14.503 1.00 49.31 457 TRP A O 1
ATOM 3596 N N . TRP A 1 458 ? -14.705 21.765 -13.373 1.00 62.53 458 TRP A N 1
ATOM 3597 C CA . TRP A 1 458 ? -14.540 20.565 -14.201 1.00 62.53 458 TRP A CA 1
ATOM 3598 C C . TRP A 1 458 ? -15.300 19.376 -13.621 1.00 62.53 458 TRP A C 1
ATOM 3600 O O . TRP A 1 458 ? -15.052 18.987 -12.480 1.00 62.53 458 TRP A O 1
ATOM 3610 N N . ASP A 1 459 ? -16.122 18.727 -14.443 1.00 53.25 459 ASP A N 1
ATOM 3611 C CA . ASP A 1 459 ? -16.373 17.302 -14.250 1.00 53.25 459 ASP A CA 1
ATOM 3612 C C . ASP A 1 459 ? -15.091 16.535 -14.587 1.00 53.25 459 ASP A C 1
ATOM 3614 O O . ASP A 1 459 ? -14.381 16.856 -15.546 1.00 53.25 459 ASP A O 1
ATOM 3618 N N . ALA A 1 460 ? -14.780 15.527 -13.770 1.00 47.44 460 ALA A N 1
ATOM 3619 C CA . ALA A 1 460 ? -13.525 14.772 -13.792 1.00 47.44 460 ALA A CA 1
ATOM 3620 C C . ALA A 1 460 ? -13.176 14.150 -15.162 1.00 47.44 460 ALA A C 1
ATOM 3622 O O . ALA A 1 460 ? -12.033 13.754 -15.392 1.00 47.44 460 ALA A O 1
ATOM 3623 N N . GLU A 1 461 ? -14.134 14.091 -16.086 1.00 51.22 461 GLU A N 1
ATOM 3624 C CA . GLU A 1 461 ? -14.021 13.375 -17.348 1.00 51.22 461 GLU A CA 1
ATOM 3625 C C . GLU A 1 461 ? -13.584 14.237 -18.540 1.00 51.22 461 GLU A C 1
ATOM 3627 O O . GLU A 1 461 ? -13.143 13.675 -19.546 1.00 51.22 461 GLU A O 1
ATOM 3632 N N . ALA A 1 462 ? -13.598 15.579 -18.488 1.00 56.75 462 ALA A N 1
ATOM 3633 C CA . ALA A 1 462 ? -13.170 16.366 -19.651 1.00 56.75 462 ALA A CA 1
ATOM 3634 C C . ALA A 1 462 ? -12.527 17.726 -19.376 1.00 56.75 462 ALA A C 1
ATOM 3636 O O . ALA A 1 462 ? -13.032 18.540 -18.617 1.00 56.75 462 ALA A O 1
ATOM 3637 N N . LEU A 1 463 ? -11.442 17.988 -20.115 1.00 66.25 463 LEU A N 1
ATOM 3638 C CA . LEU A 1 463 ? -10.957 19.325 -20.458 1.00 66.25 463 LEU A CA 1
ATOM 3639 C C . LEU A 1 463 ? -11.642 19.719 -21.779 1.00 66.25 463 LEU A C 1
ATOM 3641 O O . LEU A 1 463 ? -11.208 19.251 -22.836 1.00 66.25 463 LEU A O 1
ATOM 3645 N N . PRO A 1 464 ? -12.739 20.499 -21.758 1.00 69.62 464 PRO A N 1
ATOM 3646 C CA . PRO A 1 464 ? -13.511 20.774 -22.963 1.00 69.62 464 PRO A CA 1
ATOM 3647 C C . PRO A 1 464 ? -12.704 21.648 -23.924 1.00 69.62 464 PRO A C 1
ATOM 3649 O O . PRO A 1 464 ? -12.088 22.631 -23.507 1.00 69.62 464 PRO A O 1
ATOM 3652 N N . ALA A 1 465 ? -12.759 21.334 -25.219 1.00 72.94 465 ALA A N 1
ATOM 3653 C CA . ALA A 1 465 ? -12.011 22.046 -26.258 1.00 72.94 465 ALA A CA 1
ATOM 3654 C C . ALA A 1 465 ? -12.257 23.568 -26.240 1.00 72.94 465 ALA A C 1
ATOM 3656 O O . ALA A 1 465 ? -11.308 24.340 -26.337 1.00 72.94 465 ALA A O 1
ATOM 3657 N N . GLY A 1 466 ? -13.503 24.007 -26.023 1.00 72.69 466 GLY A N 1
ATOM 3658 C CA . GLY A 1 466 ? -13.837 25.435 -25.939 1.00 72.69 466 GLY A CA 1
ATOM 3659 C C . GLY A 1 466 ? -13.103 26.172 -24.813 1.00 72.69 466 GLY A C 1
ATOM 3660 O O . GLY A 1 466 ? -12.632 27.285 -25.009 1.00 72.69 466 GLY A O 1
ATOM 3661 N N . ARG A 1 467 ? -12.901 25.525 -23.658 1.00 74.94 467 ARG A N 1
ATOM 3662 C CA . ARG A 1 467 ? -12.192 26.129 -22.517 1.00 74.94 467 ARG A CA 1
ATOM 3663 C C . ARG A 1 467 ? -10.686 26.181 -22.733 1.00 74.94 467 ARG A C 1
ATOM 3665 O O . ARG A 1 467 ? -10.043 27.131 -22.308 1.00 74.94 467 ARG A O 1
ATOM 3672 N N . LEU A 1 468 ? -10.124 25.179 -23.406 1.00 82.25 468 LEU A N 1
ATOM 3673 C CA . LEU A 1 468 ? -8.720 25.213 -23.820 1.00 82.25 468 LEU A CA 1
ATOM 3674 C C . LEU A 1 468 ? -8.484 26.380 -24.789 1.00 82.25 468 LEU A C 1
ATOM 3676 O O . LEU A 1 468 ? -7.548 27.150 -24.581 1.00 82.25 468 LEU A O 1
ATOM 3680 N N . ALA A 1 469 ? -9.393 26.578 -25.750 1.00 82.25 469 ALA A N 1
ATOM 3681 C CA . ALA A 1 469 ? -9.340 27.700 -26.682 1.00 82.25 469 ALA A CA 1
ATOM 3682 C C . ALA A 1 469 ? -9.452 29.065 -25.974 1.00 82.25 469 ALA A C 1
ATOM 3684 O O . ALA A 1 469 ? -8.661 29.960 -26.259 1.00 82.25 469 ALA A O 1
ATOM 3685 N N . GLU A 1 470 ? -10.355 29.216 -24.995 1.00 81.31 470 GLU A N 1
ATOM 3686 C CA . GLU A 1 470 ? -10.459 30.430 -24.158 1.00 81.31 470 GLU A CA 1
ATOM 3687 C C . GLU A 1 470 ? -9.166 30.744 -23.386 1.00 81.31 470 GLU A C 1
ATOM 3689 O O . GLU A 1 470 ? -8.853 31.905 -23.128 1.00 81.31 470 GLU A O 1
ATOM 3694 N N . LEU A 1 471 ? -8.396 29.715 -23.026 1.00 81.00 471 LEU A N 1
ATOM 3695 C CA . LEU A 1 471 ? -7.099 29.849 -22.359 1.00 81.00 471 LEU A CA 1
ATOM 3696 C C . LEU A 1 471 ? -5.937 30.066 -23.343 1.00 81.00 471 LEU A C 1
ATOM 3698 O O . LEU A 1 471 ? -4.782 30.115 -22.918 1.00 81.00 471 LEU A O 1
ATOM 3702 N N . GLY A 1 472 ? -6.228 30.213 -24.639 1.00 83.56 472 GLY A N 1
ATOM 3703 C CA . GLY A 1 472 ? -5.235 30.414 -25.692 1.00 83.56 472 GLY A CA 1
ATOM 3704 C C . GLY A 1 472 ? -4.515 29.135 -26.122 1.00 83.56 472 GLY A C 1
ATOM 3705 O O . GLY A 1 472 ? -3.465 29.212 -26.759 1.00 83.56 472 GLY A O 1
ATOM 3706 N N . LEU A 1 473 ? -5.046 27.959 -25.776 1.00 86.50 473 LEU A N 1
ATOM 3707 C CA . LEU A 1 473 ? -4.524 26.671 -26.221 1.00 86.50 473 LEU A CA 1
ATOM 3708 C C . LEU A 1 473 ? -5.363 26.139 -27.372 1.00 86.50 473 LEU A C 1
ATOM 3710 O O . LEU A 1 473 ? -6.552 25.877 -27.215 1.00 86.50 473 LEU A O 1
ATOM 3714 N N . ASP A 1 474 ? -4.719 25.904 -28.510 1.00 89.06 474 ASP A N 1
ATOM 3715 C CA . ASP A 1 474 ? -5.344 25.203 -29.626 1.00 89.06 474 ASP A CA 1
ATOM 3716 C C . ASP A 1 474 ? -5.650 23.742 -29.226 1.00 89.06 474 ASP A C 1
ATOM 3718 O O . ASP A 1 474 ? -4.708 22.980 -28.959 1.00 89.06 474 ASP A O 1
ATOM 3722 N N . PRO A 1 475 ? -6.930 23.320 -29.181 1.00 87.44 475 PRO A N 1
ATOM 3723 C CA . PRO A 1 475 ? -7.312 21.948 -28.848 1.00 87.44 475 PRO A CA 1
ATOM 3724 C C . PRO A 1 475 ? -6.846 20.912 -29.880 1.00 87.44 475 PRO A C 1
ATOM 3726 O O . PRO A 1 475 ? -6.704 19.735 -29.541 1.00 87.44 475 PRO A O 1
ATOM 3729 N N . ALA A 1 476 ? -6.607 21.324 -31.129 1.00 89.19 476 ALA A N 1
ATOM 3730 C CA . ALA A 1 476 ? -6.116 20.449 -32.189 1.00 89.19 476 ALA A CA 1
ATOM 3731 C C . ALA A 1 476 ? -4.604 20.197 -32.086 1.00 89.19 476 ALA A C 1
ATOM 3733 O O . ALA A 1 476 ? -4.101 19.202 -32.613 1.00 89.19 476 ALA A O 1
ATOM 3734 N N . ARG A 1 477 ? -3.865 21.054 -31.370 1.00 92.56 477 ARG A N 1
ATOM 3735 C CA . ARG A 1 477 ? -2.419 20.905 -31.196 1.00 92.56 477 ARG A CA 1
ATOM 3736 C C . ARG A 1 477 ? -2.092 19.639 -30.403 1.00 92.56 477 ARG A C 1
ATOM 3738 O O . ARG A 1 477 ? -2.623 19.409 -29.316 1.00 92.56 477 ARG A O 1
ATOM 3745 N N . HIS A 1 478 ? -1.126 18.864 -30.895 1.00 91.31 478 HIS A N 1
ATOM 3746 C CA . HIS A 1 478 ? -0.723 17.593 -30.285 1.00 91.31 478 HIS A CA 1
ATOM 3747 C C . HIS A 1 478 ? -0.343 17.717 -28.798 1.00 91.31 478 HIS A C 1
ATOM 3749 O O . HIS A 1 478 ? -0.792 16.924 -27.975 1.00 91.31 478 HIS A O 1
ATOM 3755 N N . THR A 1 479 ? 0.423 18.747 -28.421 1.00 91.12 479 THR A N 1
ATOM 3756 C CA . THR A 1 479 ? 0.795 19.008 -27.017 1.00 91.12 479 THR A CA 1
ATOM 3757 C C . THR A 1 479 ? -0.430 19.208 -26.122 1.00 91.12 479 THR A C 1
ATOM 3759 O O . THR A 1 479 ? -0.462 18.706 -25.001 1.00 91.12 479 THR A O 1
ATOM 3762 N N . THR A 1 480 ? -1.461 19.894 -26.621 1.00 90.94 480 THR A N 1
ATOM 3763 C CA . THR A 1 480 ? -2.722 20.099 -25.901 1.00 90.94 480 THR A CA 1
ATOM 3764 C C . THR A 1 480 ? -3.477 18.780 -25.741 1.00 90.94 480 THR A C 1
ATOM 3766 O O . THR A 1 480 ? -3.954 18.465 -24.655 1.00 90.94 480 THR A O 1
ATOM 3769 N N . GLN A 1 481 ? -3.533 17.952 -26.786 1.00 91.38 481 GLN A N 1
ATOM 3770 C CA . GLN A 1 481 ? -4.152 16.625 -26.709 1.00 91.38 481 GLN A CA 1
ATOM 3771 C C . GLN A 1 481 ? -3.424 15.706 -25.716 1.00 91.38 481 GLN A C 1
ATOM 3773 O O . GLN A 1 481 ? -4.070 15.005 -24.933 1.00 91.38 481 GLN A O 1
ATOM 3778 N N . LEU A 1 482 ? -2.085 15.743 -25.698 1.00 92.88 482 LEU A N 1
ATOM 3779 C CA . LEU A 1 482 ? -1.270 15.029 -24.715 1.00 92.88 482 LEU A CA 1
ATOM 3780 C C . LEU A 1 482 ? -1.536 15.528 -23.294 1.00 92.88 482 LEU A C 1
ATOM 3782 O O . LEU A 1 482 ? -1.717 14.702 -22.404 1.00 92.88 482 LEU A O 1
ATOM 3786 N N . LEU A 1 483 ? -1.627 16.846 -23.082 1.00 92.88 483 LEU A N 1
ATOM 3787 C CA . LEU A 1 483 ? -1.986 17.427 -21.785 1.00 92.88 483 LEU A CA 1
ATOM 3788 C C . LEU A 1 483 ? -3.303 16.839 -21.279 1.00 92.88 483 LEU A C 1
ATOM 3790 O O . LEU A 1 483 ? -3.362 16.378 -20.141 1.00 92.88 483 LEU A O 1
ATOM 3794 N N . VAL A 1 484 ? -4.337 16.801 -22.124 1.00 90.56 484 VAL A N 1
ATOM 3795 C CA . VAL A 1 484 ? -5.644 16.245 -21.754 1.00 90.56 484 VAL A CA 1
ATOM 3796 C C . VAL A 1 484 ? -5.546 14.753 -21.437 1.00 90.56 484 VAL A C 1
ATOM 3798 O O . VAL A 1 484 ? -5.997 14.315 -20.377 1.00 90.56 484 VAL A O 1
ATOM 3801 N N . LYS A 1 485 ? -4.933 13.968 -22.330 1.00 92.25 485 LYS A N 1
ATOM 3802 C CA . LYS A 1 485 ? -4.806 12.510 -22.189 1.00 92.25 485 LYS A CA 1
ATOM 3803 C C . LYS A 1 485 ? -4.031 12.117 -20.928 1.00 92.25 485 LYS A C 1
ATOM 3805 O O . LYS A 1 485 ? -4.483 11.257 -20.170 1.00 92.25 485 LYS A O 1
ATOM 3810 N N . LEU A 1 486 ? -2.873 12.736 -20.709 1.00 95.12 486 LEU A N 1
ATOM 3811 C CA . LEU A 1 486 ? -1.989 12.436 -19.584 1.00 95.12 486 LEU A CA 1
ATOM 3812 C C . LEU A 1 486 ? -2.573 12.938 -18.268 1.00 95.12 486 LEU A C 1
ATOM 3814 O O . LEU A 1 486 ? -2.511 12.218 -17.280 1.00 95.12 486 LEU A O 1
ATOM 3818 N N . THR A 1 487 ? -3.220 14.109 -18.259 1.00 93.50 487 THR A N 1
ATOM 3819 C CA . THR A 1 487 ? -3.935 14.599 -17.071 1.00 93.50 487 THR A CA 1
ATOM 3820 C C . THR A 1 487 ? -5.013 13.611 -16.653 1.00 93.50 487 THR A C 1
ATOM 3822 O O . THR A 1 487 ? -5.028 13.213 -15.495 1.00 93.50 487 THR A O 1
ATOM 3825 N N . ARG A 1 488 ? -5.883 13.187 -17.584 1.00 91.12 488 ARG A N 1
ATOM 3826 C CA . ARG A 1 488 ? -6.947 12.208 -17.306 1.00 91.12 488 ARG A CA 1
ATOM 3827 C C . ARG A 1 488 ? -6.385 10.887 -16.795 1.00 91.12 488 ARG A C 1
ATOM 3829 O O . ARG A 1 488 ? -6.901 10.352 -15.828 1.00 91.12 488 ARG A O 1
ATOM 3836 N N . THR A 1 489 ? -5.316 10.399 -17.424 1.00 94.25 489 THR A N 1
ATOM 3837 C CA . THR A 1 489 ? -4.640 9.166 -16.998 1.00 94.25 489 THR A CA 1
ATOM 3838 C C . THR A 1 489 ? -4.075 9.292 -15.586 1.00 94.25 489 THR A C 1
ATOM 3840 O O . THR A 1 489 ? -4.175 8.352 -14.815 1.00 94.25 489 THR A O 1
ATOM 3843 N N . LEU A 1 490 ? -3.483 10.441 -15.251 1.00 95.00 490 LEU A N 1
ATOM 3844 C CA . LEU A 1 490 ? -2.857 10.677 -13.954 1.00 95.00 490 LEU A CA 1
ATOM 3845 C C . LEU A 1 490 ? -3.882 10.878 -12.830 1.00 95.00 490 LEU A C 1
ATOM 3847 O O . LEU A 1 490 ? -3.522 10.753 -11.663 1.00 95.00 490 LEU A O 1
ATOM 3851 N N . LEU A 1 491 ? -5.146 11.199 -13.134 1.00 92.31 491 LEU A N 1
ATOM 3852 C CA . LEU A 1 491 ? -6.183 11.293 -12.105 1.00 92.31 491 LEU A CA 1
ATOM 3853 C C . LEU A 1 491 ? -6.250 9.991 -11.310 1.00 92.31 491 LEU A C 1
ATOM 3855 O O . LEU A 1 491 ? -6.114 8.907 -11.863 1.00 92.31 491 LEU A O 1
ATOM 3859 N N . THR A 1 492 ? -6.476 10.106 -10.003 1.00 91.31 492 THR A N 1
ATOM 3860 C CA . THR A 1 492 ? -6.541 8.977 -9.055 1.00 91.31 492 THR A CA 1
ATOM 3861 C C . THR A 1 492 ? -5.226 8.234 -8.799 1.00 91.31 492 THR A C 1
ATOM 3863 O O . THR A 1 492 ? -5.171 7.468 -7.839 1.00 91.31 492 THR A O 1
ATOM 3866 N N . PHE A 1 493 ? -4.140 8.512 -9.534 1.00 95.69 493 PHE A N 1
ATOM 3867 C CA . PHE A 1 493 ? -2.823 7.979 -9.175 1.00 95.69 493 PHE A CA 1
ATOM 3868 C C . PHE A 1 493 ? -2.439 8.473 -7.777 1.00 95.69 493 PHE A C 1
ATOM 3870 O O . PHE A 1 493 ? -2.645 9.659 -7.475 1.00 95.69 493 PHE A O 1
ATOM 3877 N N . PRO A 1 494 ? -1.864 7.617 -6.920 1.00 93.94 494 PRO A N 1
ATOM 3878 C CA . PRO A 1 494 ? -1.392 8.053 -5.622 1.00 93.94 494 PRO A CA 1
ATOM 3879 C C . PRO A 1 494 ? -0.176 8.972 -5.809 1.00 93.94 494 PRO A C 1
ATOM 3881 O O . PRO A 1 494 ? 0.734 8.705 -6.593 1.00 93.94 494 PRO A O 1
ATOM 3884 N N . ARG A 1 495 ? -0.195 10.114 -5.120 1.00 89.88 495 ARG A N 1
ATOM 3885 C CA . ARG A 1 495 ? 0.838 11.155 -5.215 1.00 89.88 495 ARG A CA 1
ATOM 3886 C C . ARG A 1 495 ? 1.784 11.115 -4.026 1.00 89.88 495 ARG A C 1
ATOM 3888 O O . ARG A 1 495 ? 2.980 11.325 -4.183 1.00 89.88 495 ARG A O 1
ATOM 3895 N N . HIS A 1 496 ? 1.229 10.944 -2.833 1.00 88.00 496 HIS A N 1
ATOM 3896 C CA . HIS A 1 496 ? 1.978 10.771 -1.595 1.00 88.00 496 HIS A CA 1
ATOM 3897 C C . HIS A 1 496 ? 1.069 10.181 -0.520 1.00 88.00 496 HIS A C 1
ATOM 3899 O O . HIS A 1 496 ? -0.159 10.270 -0.599 1.00 88.00 496 HIS A O 1
ATOM 3905 N N . ARG A 1 497 ? 1.692 9.631 0.521 1.00 88.62 497 ARG A N 1
ATOM 3906 C CA . ARG A 1 497 ? 0.994 9.095 1.685 1.00 88.62 497 ARG A CA 1
ATOM 3907 C C . ARG A 1 497 ? 0.841 10.158 2.770 1.00 88.62 497 ARG A C 1
ATOM 3909 O O . ARG A 1 497 ? 1.808 10.832 3.143 1.00 88.62 497 ARG A O 1
ATOM 3916 N N . SER A 1 498 ? -0.358 10.279 3.321 1.00 87.56 498 SER A N 1
ATOM 3917 C CA . SER A 1 498 ? -0.663 11.037 4.534 1.00 87.56 498 SER A CA 1
ATOM 3918 C C . SER A 1 498 ? -1.093 10.088 5.660 1.00 87.56 498 SER A C 1
ATOM 3920 O O . SER A 1 498 ? -1.233 8.888 5.448 1.00 87.56 498 SER A O 1
ATOM 3922 N N . GLN A 1 499 ? -1.233 10.614 6.875 1.00 86.50 499 GLN A N 1
ATOM 3923 C CA . GLN A 1 499 ? -1.847 9.881 7.984 1.00 86.50 499 GLN A CA 1
ATOM 3924 C C . GLN A 1 499 ? -3.358 10.121 7.959 1.00 86.50 499 GLN A C 1
ATOM 3926 O O . GLN A 1 499 ? -3.781 11.265 7.772 1.00 86.50 499 GLN A O 1
ATOM 3931 N N . HIS A 1 500 ? -4.151 9.080 8.202 1.00 86.75 500 HIS A N 1
ATOM 3932 C CA . HIS A 1 500 ? -5.585 9.234 8.390 1.00 86.75 500 HIS A CA 1
ATOM 3933 C C . HIS A 1 500 ? -5.876 10.068 9.644 1.00 86.75 500 HIS A C 1
ATOM 3935 O O . HIS A 1 500 ? -5.101 10.125 10.609 1.00 86.75 500 HIS A O 1
ATOM 3941 N N . VAL A 1 501 ? -7.027 10.738 9.642 1.00 81.44 501 VAL A N 1
ATOM 3942 C CA . VAL A 1 501 ? -7.388 11.681 10.700 1.00 81.44 501 VAL A CA 1
ATOM 3943 C C . VAL A 1 501 ? -7.670 11.014 12.038 1.00 81.44 501 VAL A C 1
ATOM 3945 O O . VAL A 1 501 ? -7.655 11.733 13.029 1.00 81.44 501 VAL A O 1
ATOM 3948 N N . GLY A 1 502 ? -7.880 9.701 12.121 1.00 82.19 502 GLY A N 1
ATOM 3949 C CA . GLY A 1 502 ? -8.151 9.055 13.410 1.00 82.19 502 GLY A CA 1
ATOM 3950 C C . GLY A 1 502 ? -8.206 7.535 13.431 1.00 82.19 502 GLY A C 1
ATOM 3951 O O . GLY A 1 502 ? -8.308 6.981 14.516 1.00 82.19 502 GLY A O 1
ATOM 3952 N N . GLY A 1 503 ? -8.137 6.872 12.281 1.00 90.62 503 GLY A N 1
ATOM 3953 C CA . GLY A 1 503 ? -8.331 5.426 12.195 1.00 90.62 503 GLY A CA 1
ATOM 3954 C C . GLY A 1 503 ? -7.106 4.655 12.633 1.00 90.62 503 GLY A C 1
ATOM 3955 O O . GLY A 1 503 ? -6.040 4.826 12.046 1.00 90.62 503 GLY A O 1
ATOM 3956 N N . PHE A 1 504 ? -7.275 3.822 13.650 1.00 92.25 504 PHE A N 1
ATOM 3957 C CA . PHE A 1 504 ? -6.254 2.962 14.228 1.00 92.25 504 PHE A CA 1
ATOM 3958 C C . PHE A 1 504 ? -6.466 1.511 13.842 1.00 92.25 504 PHE A C 1
ATOM 3960 O O . PHE A 1 504 ? -7.577 1.000 13.951 1.00 92.25 504 PHE A O 1
ATOM 3967 N N . VAL A 1 505 ? -5.369 0.838 13.516 1.00 92.75 505 VAL A N 1
ATOM 3968 C CA . VAL A 1 505 ? -5.281 -0.623 13.517 1.00 92.75 505 VAL A CA 1
ATOM 3969 C C . VAL A 1 505 ? -4.514 -1.041 14.766 1.00 92.75 505 VAL A C 1
ATOM 3971 O O . VAL A 1 505 ? -3.497 -0.426 15.102 1.00 92.75 505 VAL A O 1
ATOM 3974 N N . ILE A 1 506 ? -5.024 -2.050 15.475 1.00 92.19 506 ILE A N 1
ATOM 3975 C CA . ILE A 1 506 ? -4.462 -2.536 16.736 1.00 92.19 506 ILE A CA 1
ATOM 3976 C C . ILE A 1 506 ? -4.405 -4.062 16.691 1.00 92.19 506 ILE A C 1
ATOM 3978 O O . ILE A 1 506 ? -5.430 -4.734 16.692 1.00 92.19 506 ILE A O 1
ATOM 3982 N N . THR A 1 507 ? -3.202 -4.620 16.695 1.00 91.50 507 THR A N 1
ATOM 3983 C CA . THR A 1 507 ? -2.975 -6.062 16.576 1.00 91.50 507 THR A CA 1
ATOM 3984 C C . THR A 1 507 ? -2.543 -6.681 17.898 1.00 91.50 507 THR A C 1
ATOM 3986 O O . THR A 1 507 ? -1.886 -6.050 18.725 1.00 91.50 507 THR A O 1
ATOM 3989 N N . ARG A 1 508 ? -2.861 -7.964 18.090 1.00 88.62 508 ARG A N 1
ATOM 3990 C CA . ARG A 1 508 ? -2.314 -8.773 19.189 1.00 88.62 508 ARG A CA 1
ATOM 3991 C C . ARG A 1 508 ? -0.798 -8.954 19.064 1.00 88.62 508 ARG A C 1
ATOM 3993 O O . ARG A 1 508 ? -0.064 -8.745 20.030 1.00 88.62 508 ARG A O 1
ATOM 4000 N N . GLY A 1 509 ? -0.351 -9.367 17.877 1.00 88.19 509 GLY A N 1
ATOM 4001 C CA . GLY A 1 509 ? 1.060 -9.525 17.522 1.00 88.19 509 GLY A CA 1
ATOM 4002 C C . GLY A 1 509 ? 1.687 -8.236 16.977 1.00 88.19 509 GLY A C 1
ATOM 4003 O O . GLY A 1 509 ? 1.019 -7.199 16.941 1.00 88.19 509 GLY A O 1
ATOM 4004 N N . PRO A 1 510 ? 2.953 -8.286 16.528 1.00 91.44 510 PRO A N 1
ATOM 4005 C CA . PRO A 1 510 ? 3.627 -7.142 15.922 1.00 91.44 510 PRO A CA 1
ATOM 4006 C C . PRO A 1 510 ? 2.894 -6.658 14.665 1.00 91.44 510 PRO A C 1
ATOM 4008 O O . PRO A 1 510 ? 2.764 -7.391 13.684 1.00 91.44 510 PRO A O 1
ATOM 4011 N N . LEU A 1 511 ? 2.456 -5.400 14.665 1.00 93.00 511 LEU A N 1
ATOM 4012 C CA . LEU A 1 511 ? 1.753 -4.777 13.543 1.00 93.00 511 LEU A CA 1
ATOM 4013 C C . LEU A 1 511 ? 2.630 -4.742 12.280 1.00 93.00 511 LEU A C 1
ATOM 4015 O O . LEU A 1 511 ? 2.125 -4.878 11.169 1.00 93.00 511 LEU A O 1
ATOM 4019 N N . CYS A 1 512 ? 3.953 -4.650 12.447 1.00 92.94 512 CYS A N 1
ATOM 4020 C CA . CYS A 1 512 ? 4.910 -4.627 11.341 1.00 92.94 512 CYS A CA 1
ATOM 4021 C C . CYS A 1 512 ? 4.996 -5.948 10.565 1.00 92.94 512 CYS A C 1
ATOM 4023 O O . CYS A 1 512 ? 5.556 -5.967 9.475 1.00 92.94 512 CYS A O 1
ATOM 4025 N N . GLU A 1 513 ? 4.445 -7.042 11.098 1.00 93.56 513 GLU A N 1
ATOM 4026 C CA . GLU A 1 513 ? 4.315 -8.319 10.386 1.00 93.56 513 GLU A CA 1
ATOM 4027 C C . GLU A 1 513 ? 2.977 -8.461 9.652 1.00 93.56 513 GLU A C 1
ATOM 4029 O O . GLU A 1 513 ? 2.767 -9.458 8.955 1.00 93.56 513 GLU A O 1
ATOM 4034 N N . LEU A 1 514 ? 2.055 -7.513 9.844 1.00 93.44 514 LEU A N 1
ATOM 4035 C CA . LEU A 1 514 ? 0.812 -7.394 9.086 1.00 93.44 514 LEU A CA 1
ATOM 4036 C C . LEU A 1 514 ? 1.005 -6.454 7.895 1.00 93.44 514 LEU A C 1
ATOM 4038 O O . LEU A 1 514 ? 0.613 -6.787 6.783 1.00 93.44 514 LEU A O 1
ATOM 4042 N N . VAL A 1 515 ? 1.623 -5.298 8.125 1.00 94.12 515 VAL A N 1
ATOM 4043 C CA . VAL A 1 515 ? 1.833 -4.242 7.128 1.00 94.12 515 VAL A CA 1
ATOM 4044 C C . VAL A 1 515 ? 3.042 -3.400 7.544 1.00 94.12 515 VAL A C 1
ATOM 4046 O O . VAL A 1 515 ? 3.235 -3.188 8.744 1.00 94.12 515 VAL A O 1
ATOM 4049 N N . PRO A 1 516 ? 3.869 -2.894 6.607 1.00 93.75 516 PRO A N 1
ATOM 4050 C CA . PRO A 1 516 ? 4.985 -2.047 6.987 1.00 93.75 516 PRO A CA 1
ATOM 4051 C C . PRO A 1 516 ? 4.526 -0.788 7.732 1.00 93.75 516 PRO A C 1
ATOM 4053 O O . PRO A 1 516 ? 3.501 -0.185 7.405 1.00 93.75 516 PRO A O 1
ATOM 4056 N N . ILE A 1 517 ? 5.308 -0.385 8.731 1.00 90.69 517 ILE A N 1
ATOM 4057 C CA . ILE A 1 517 ? 5.046 0.795 9.557 1.00 90.69 517 ILE A CA 1
ATOM 4058 C C . ILE A 1 517 ? 6.110 1.853 9.268 1.00 90.69 517 ILE A C 1
ATOM 4060 O O . ILE A 1 517 ? 7.286 1.538 9.082 1.00 90.69 517 ILE A O 1
ATOM 4064 N N . GLU A 1 518 ? 5.709 3.120 9.265 1.00 86.81 518 GLU A N 1
ATOM 4065 C CA . GLU A 1 518 ? 6.625 4.256 9.219 1.00 86.81 518 GLU A CA 1
ATOM 4066 C C . GLU A 1 518 ? 6.264 5.322 10.260 1.00 86.81 518 GLU A C 1
ATOM 4068 O O . GLU A 1 518 ? 5.156 5.366 10.806 1.00 86.81 518 GLU A O 1
ATOM 4073 N N . ASN A 1 519 ? 7.217 6.208 10.553 1.00 84.31 519 ASN A N 1
ATOM 4074 C CA . ASN A 1 519 ? 6.944 7.369 11.391 1.00 84.31 519 ASN A CA 1
ATOM 4075 C C . ASN A 1 519 ? 6.018 8.340 10.646 1.00 84.31 519 ASN A C 1
ATOM 4077 O O . ASN A 1 519 ? 6.249 8.695 9.487 1.00 84.31 519 ASN A O 1
ATOM 4081 N N . ALA A 1 520 ? 4.975 8.812 11.326 1.00 83.12 520 ALA A N 1
ATOM 4082 C CA . ALA A 1 520 ? 4.143 9.872 10.780 1.00 83.12 520 ALA A CA 1
ATOM 4083 C C . ALA A 1 520 ? 4.867 11.230 10.855 1.00 83.12 520 ALA A C 1
ATOM 4085 O O . ALA A 1 520 ? 5.871 11.394 11.545 1.00 83.12 520 ALA A O 1
ATOM 4086 N N . ALA A 1 521 ? 4.328 12.237 10.158 1.00 79.12 521 ALA A N 1
ATOM 4087 C CA . ALA A 1 521 ? 4.904 13.586 10.159 1.00 79.12 521 ALA A CA 1
ATOM 4088 C C . ALA A 1 521 ? 4.842 14.260 11.541 1.00 79.12 521 ALA A C 1
ATOM 4090 O O . ALA A 1 521 ? 5.670 15.111 11.854 1.00 79.12 521 ALA A O 1
ATOM 4091 N N . MET A 1 522 ? 3.850 13.898 12.360 1.00 80.19 522 MET A N 1
ATOM 4092 C CA . MET A 1 522 ? 3.759 14.403 13.726 1.00 80.19 522 MET A CA 1
ATOM 4093 C C . MET A 1 522 ? 4.557 13.507 14.678 1.00 80.19 522 MET A C 1
ATOM 4095 O O . MET A 1 522 ? 4.520 12.284 14.512 1.00 80.19 522 MET A O 1
ATOM 4099 N N . PRO A 1 523 ? 5.252 14.094 15.672 1.00 79.50 523 PRO A N 1
ATOM 4100 C CA . PRO A 1 523 ? 6.034 13.330 16.631 1.00 79.50 523 PRO A CA 1
ATOM 4101 C C . PRO A 1 523 ? 5.215 12.229 17.303 1.00 79.50 523 PRO A C 1
ATOM 4103 O O . PRO A 1 523 ? 4.034 12.404 17.592 1.00 79.50 523 PRO A O 1
ATOM 4106 N N . ASP A 1 524 ? 5.874 11.098 17.547 1.00 83.06 524 ASP A N 1
ATOM 4107 C CA . ASP A 1 524 ? 5.362 9.995 18.365 1.00 83.06 524 ASP A CA 1
ATOM 4108 C C . ASP A 1 524 ? 4.055 9.387 17.848 1.00 83.06 524 ASP A C 1
ATOM 4110 O O . ASP A 1 524 ? 3.216 8.894 18.598 1.00 83.06 524 ASP A O 1
ATOM 4114 N N . ARG A 1 525 ? 3.921 9.378 16.520 1.00 85.94 525 ARG A N 1
ATOM 4115 C CA . ARG A 1 525 ? 2.882 8.660 15.794 1.00 85.94 525 ARG A CA 1
ATOM 4116 C C . ARG A 1 525 ? 3.503 7.724 14.765 1.00 85.94 525 ARG A C 1
ATOM 4118 O O . ARG A 1 525 ? 4.511 8.047 14.135 1.00 85.94 525 ARG A O 1
ATOM 4125 N N . THR A 1 526 ? 2.884 6.567 14.587 1.00 88.62 526 THR A N 1
ATOM 4126 C CA . THR A 1 526 ? 3.185 5.617 13.514 1.00 88.62 526 THR A CA 1
ATOM 4127 C C . THR A 1 526 ? 2.015 5.543 12.551 1.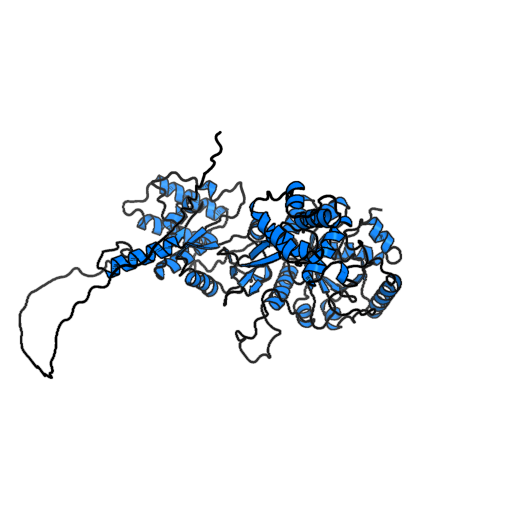00 88.62 526 THR A C 1
ATOM 4129 O O . THR A 1 526 ? 0.864 5.744 12.939 1.00 88.62 526 THR A O 1
ATOM 4132 N N . VAL A 1 527 ? 2.313 5.280 11.285 1.00 91.00 527 VAL A N 1
ATOM 4133 C CA . VAL A 1 527 ? 1.317 5.082 10.236 1.00 91.00 527 VAL A CA 1
ATOM 4134 C C . VAL A 1 527 ? 1.649 3.805 9.467 1.00 91.00 527 VAL A C 1
ATOM 4136 O O . VAL A 1 527 ? 2.823 3.516 9.234 1.00 91.00 527 VAL A O 1
ATOM 4139 N N . ILE A 1 528 ? 0.631 3.021 9.128 1.00 93.56 528 ILE A N 1
ATOM 4140 C CA . ILE A 1 528 ? 0.752 1.859 8.242 1.00 93.56 528 ILE A CA 1
ATOM 4141 C C . ILE A 1 528 ? 0.656 2.298 6.781 1.00 93.56 528 ILE A C 1
ATOM 4143 O O . ILE A 1 528 ? 0.247 3.417 6.492 1.00 93.56 528 ILE A O 1
ATOM 4147 N N . GLU A 1 529 ? 1.025 1.436 5.838 1.00 92.69 529 GLU A N 1
ATOM 4148 C CA . GLU A 1 529 ? 1.018 1.804 4.413 1.00 92.69 529 GLU A CA 1
ATOM 4149 C C . GLU A 1 529 ? -0.362 1.802 3.754 1.00 92.69 529 GLU A C 1
ATOM 4151 O O . GLU A 1 529 ? -0.527 2.432 2.707 1.00 92.69 529 GLU A O 1
ATOM 4156 N N . TRP A 1 530 ? -1.308 1.086 4.357 1.00 94.81 530 TRP A N 1
ATOM 4157 C CA . TRP A 1 530 ? -2.630 0.796 3.811 1.00 94.81 530 TRP A CA 1
ATOM 4158 C C . TRP A 1 530 ? -3.662 1.826 4.251 1.00 94.81 530 TRP A C 1
ATOM 4160 O O . TRP A 1 530 ? -3.677 2.262 5.410 1.00 94.81 530 TRP A O 1
ATOM 4170 N N . ASP A 1 531 ? -4.493 2.238 3.296 1.00 93.62 531 ASP A N 1
ATOM 4171 C CA . ASP A 1 531 ? -5.605 3.148 3.545 1.00 93.62 531 ASP A CA 1
ATOM 4172 C C . ASP A 1 531 ? -6.855 2.397 4.027 1.00 93.62 531 ASP A C 1
ATOM 4174 O O . ASP A 1 531 ? -6.809 1.202 4.319 1.00 93.62 531 ASP A O 1
ATOM 4178 N N . LYS A 1 532 ? -7.966 3.128 4.174 1.00 90.19 532 LYS A N 1
ATOM 4179 C CA . LYS A 1 532 ? -9.243 2.562 4.612 1.00 90.19 532 LYS A CA 1
ATOM 4180 C C . LYS A 1 532 ? -9.741 1.455 3.668 1.00 90.19 532 LYS A C 1
ATOM 4182 O O . LYS A 1 532 ? -10.208 0.426 4.139 1.00 90.19 532 LYS A O 1
ATOM 4187 N N . ASP A 1 533 ? -9.649 1.660 2.360 1.00 91.00 533 ASP A N 1
ATOM 4188 C CA . ASP A 1 533 ? -10.201 0.706 1.397 1.00 91.00 533 ASP A CA 1
ATOM 4189 C C . ASP A 1 533 ? -9.372 -0.589 1.408 1.00 91.00 533 ASP A C 1
ATOM 4191 O O . ASP A 1 533 ? -9.917 -1.689 1.320 1.00 91.00 533 ASP A O 1
ATOM 4195 N N . ASP A 1 534 ? -8.055 -0.461 1.592 1.00 93.75 534 ASP A N 1
ATOM 4196 C CA . ASP A 1 534 ? -7.137 -1.592 1.704 1.00 93.75 534 ASP A CA 1
ATOM 4197 C C . ASP A 1 534 ? -7.413 -2.439 2.973 1.00 93.75 534 ASP A C 1
ATOM 4199 O O . ASP A 1 534 ? -7.468 -3.668 2.909 1.00 93.75 534 ASP A O 1
ATOM 4203 N N . ILE A 1 535 ? -7.611 -1.814 4.142 1.00 91.19 535 ILE A N 1
ATOM 4204 C CA . ILE A 1 535 ? -7.920 -2.557 5.382 1.00 91.19 535 ILE A CA 1
ATOM 4205 C C . ILE A 1 535 ? -9.311 -3.200 5.343 1.00 91.19 535 ILE A C 1
ATOM 4207 O O . ILE A 1 535 ? -9.461 -4.327 5.819 1.00 91.19 535 ILE A O 1
ATOM 4211 N N . ASP A 1 536 ? -10.295 -2.526 4.739 1.00 89.12 536 ASP A N 1
ATOM 4212 C CA . ASP A 1 536 ? -11.659 -3.035 4.598 1.00 89.12 536 ASP A CA 1
ATOM 4213 C C . ASP A 1 536 ? -11.658 -4.274 3.682 1.00 89.12 536 ASP A C 1
ATOM 4215 O O . ASP A 1 536 ? -12.263 -5.293 4.018 1.00 89.12 536 ASP A O 1
ATOM 4219 N N . ALA A 1 537 ? -10.892 -4.244 2.582 1.00 90.06 537 ALA A N 1
ATOM 4220 C CA . ALA A 1 537 ? -10.735 -5.377 1.664 1.00 90.06 537 ALA A CA 1
ATOM 4221 C C . ALA A 1 537 ? -10.108 -6.625 2.316 1.00 90.06 537 ALA A C 1
ATOM 4223 O O . ALA A 1 537 ? -10.373 -7.747 1.883 1.00 90.06 537 ALA A O 1
ATOM 4224 N N . LEU A 1 538 ? -9.289 -6.443 3.357 1.00 90.62 538 LEU A N 1
ATOM 4225 C CA . LEU A 1 538 ? -8.678 -7.531 4.127 1.00 90.62 538 LEU A CA 1
ATOM 4226 C C . LEU A 1 538 ? -9.473 -7.916 5.385 1.00 90.62 538 LEU A C 1
ATOM 4228 O O . LEU A 1 538 ? -9.046 -8.799 6.128 1.00 90.62 538 LEU A O 1
ATOM 4232 N N . GLY A 1 539 ? -10.609 -7.266 5.653 1.00 87.44 539 GLY A N 1
ATOM 4233 C CA . GLY A 1 539 ? -11.416 -7.530 6.846 1.00 87.44 539 GLY A CA 1
ATOM 4234 C C . GLY A 1 539 ? -10.737 -7.116 8.159 1.00 87.44 539 GLY A C 1
ATOM 4235 O O . GLY A 1 539 ? -11.019 -7.687 9.214 1.00 87.44 539 GLY A O 1
ATOM 4236 N N . ILE A 1 540 ? -9.817 -6.150 8.114 1.00 88.62 540 ILE A N 1
ATOM 4237 C CA . ILE A 1 540 ? -9.096 -5.652 9.290 1.00 88.62 540 ILE A CA 1
ATOM 4238 C C . ILE A 1 540 ? -9.962 -4.605 10.001 1.00 88.62 540 ILE A C 1
ATOM 4240 O O . ILE A 1 540 ? -10.300 -3.571 9.431 1.00 88.62 540 ILE A O 1
ATOM 4244 N N . LEU A 1 541 ? -10.287 -4.834 11.277 1.00 86.62 541 LEU A N 1
ATOM 4245 C CA . LEU A 1 541 ? -11.092 -3.885 12.055 1.00 86.62 541 LEU A CA 1
ATOM 4246 C C . LEU A 1 541 ? -10.254 -2.672 12.476 1.00 86.62 541 LEU A C 1
ATOM 4248 O O . LEU A 1 541 ? -9.174 -2.819 13.065 1.00 86.62 541 LEU A O 1
ATOM 4252 N N . LYS A 1 542 ? -10.823 -1.480 12.303 1.00 88.56 542 LYS A N 1
ATOM 4253 C CA . LYS A 1 542 ? -10.242 -0.207 12.746 1.00 88.56 542 LYS A CA 1
ATOM 4254 C C . LYS A 1 542 ? -11.050 0.463 13.857 1.00 88.56 542 LYS A C 1
ATOM 4256 O O . LYS A 1 542 ? -12.249 0.245 14.001 1.00 88.56 542 LYS A O 1
ATOM 4261 N N . VAL A 1 543 ? -10.380 1.297 14.650 1.00 88.94 543 VAL A N 1
ATOM 4262 C CA . VAL A 1 543 ? -11.009 2.194 15.636 1.00 88.94 543 VAL A CA 1
ATOM 4263 C C . VAL A 1 543 ? -10.782 3.633 15.207 1.00 88.94 543 VAL A C 1
ATOM 4265 O O . VAL A 1 543 ? -9.637 4.081 15.148 1.00 88.94 543 VAL A O 1
ATOM 4268 N N . ASP A 1 544 ? -11.855 4.380 14.972 1.00 90.50 544 ASP A N 1
ATOM 4269 C CA . ASP A 1 544 ? -11.766 5.774 14.547 1.00 90.50 544 ASP A CA 1
ATOM 4270 C C . ASP A 1 544 ? -11.815 6.730 15.753 1.00 90.50 544 ASP A C 1
ATOM 4272 O O . ASP A 1 544 ? -12.845 6.944 16.397 1.00 90.50 544 ASP A O 1
ATOM 4276 N N . VAL A 1 545 ? -10.663 7.343 16.047 1.00 92.25 545 VAL A N 1
ATOM 4277 C CA . VAL A 1 545 ? -10.482 8.396 17.057 1.00 92.25 545 VAL A CA 1
ATOM 4278 C C . VAL A 1 545 ? -10.587 9.760 16.385 1.00 92.25 545 VAL A C 1
ATOM 4280 O O . VAL A 1 545 ? -9.588 10.372 15.989 1.00 92.25 545 VAL A O 1
ATOM 4283 N N . LEU A 1 546 ? -11.815 10.245 16.231 1.00 92.56 546 LEU A N 1
ATOM 4284 C CA . LEU A 1 546 ? -12.117 11.445 15.454 1.00 92.56 546 LEU A CA 1
ATOM 4285 C C . LEU A 1 546 ? -12.119 12.699 16.329 1.00 92.56 546 LEU A C 1
ATOM 4287 O O . LEU A 1 546 ? -12.312 12.652 17.540 1.00 92.56 546 LEU A O 1
ATOM 4291 N N . GLY A 1 547 ? -11.837 13.854 15.726 1.00 92.44 547 GLY A N 1
ATOM 4292 C CA . GLY A 1 547 ? -11.805 15.135 16.433 1.00 92.44 547 GLY A CA 1
ATOM 4293 C C . GLY A 1 547 ? -12.918 16.050 15.956 1.00 92.44 547 GLY A C 1
ATOM 4294 O O . GLY A 1 547 ? -12.877 16.493 14.810 1.00 92.44 547 GLY A O 1
ATOM 4295 N N . LEU A 1 548 ? -13.850 16.403 16.841 1.00 94.25 548 LEU A N 1
ATOM 4296 C CA . LEU A 1 548 ? -14.981 17.273 16.529 1.00 94.25 548 LEU A CA 1
ATOM 4297 C C . LEU A 1 548 ? -14.860 18.614 17.264 1.00 94.25 548 LEU A C 1
ATOM 4299 O O . LEU A 1 548 ? -14.938 18.693 18.492 1.00 94.25 548 LEU A O 1
ATOM 4303 N N . GLY A 1 549 ? -14.708 19.703 16.503 1.00 94.12 549 GLY A N 1
ATOM 4304 C CA . GLY A 1 549 ? -14.553 21.055 17.062 1.00 94.12 549 GLY A CA 1
ATOM 4305 C C . GLY A 1 549 ? -15.754 21.516 17.899 1.00 94.12 549 GLY A C 1
ATOM 4306 O O . GLY A 1 549 ? -15.591 22.252 18.871 1.00 94.12 549 GLY A O 1
ATOM 4307 N N . MET A 1 550 ? -16.958 21.024 17.586 1.00 95.19 550 MET A N 1
ATOM 4308 C CA . MET A 1 550 ? -18.165 21.336 18.356 1.00 95.19 550 MET A CA 1
ATOM 4309 C C . MET A 1 550 ? -18.104 20.778 19.785 1.00 95.19 550 MET A C 1
ATOM 4311 O O . MET A 1 550 ? -18.532 21.453 20.719 1.00 95.19 550 MET A O 1
ATOM 4315 N N . LEU A 1 551 ? -17.509 19.595 19.992 1.00 94.56 551 LEU A N 1
ATOM 4316 C CA . LEU A 1 551 ? -17.316 19.051 21.341 1.00 94.56 551 LEU A CA 1
ATOM 4317 C C . LEU A 1 551 ? -16.367 19.930 22.156 1.00 94.56 551 LEU A C 1
ATOM 4319 O O . LEU A 1 551 ? -16.650 20.222 23.315 1.00 94.56 551 LEU A O 1
ATOM 4323 N N . THR A 1 552 ? -15.297 20.439 21.540 1.00 93.81 552 THR A N 1
ATOM 4324 C CA . THR A 1 552 ? -14.408 21.417 22.182 1.00 93.81 552 THR A CA 1
ATOM 4325 C C . THR A 1 552 ? -15.157 22.701 22.550 1.00 93.81 552 THR A C 1
ATOM 4327 O O . THR A 1 552 ? -14.990 23.216 23.659 1.00 93.81 552 THR A O 1
ATOM 4330 N N . ALA A 1 553 ? -16.008 23.218 21.659 1.00 96.00 553 ALA A N 1
ATOM 4331 C CA . ALA A 1 553 ? -16.813 24.408 21.934 1.00 96.00 553 ALA A CA 1
ATOM 4332 C C . ALA A 1 553 ? -17.767 24.192 23.124 1.00 96.00 553 ALA A C 1
ATOM 4334 O O . ALA A 1 553 ? -17.813 25.023 24.033 1.00 96.00 553 ALA A O 1
ATOM 4335 N N . ILE A 1 554 ? -18.457 23.048 23.173 1.00 94.25 554 ILE A N 1
ATOM 4336 C CA . ILE A 1 554 ? -19.334 22.662 24.290 1.00 94.25 554 ILE A CA 1
ATOM 4337 C C . ILE A 1 554 ? -18.530 22.514 25.591 1.00 94.25 554 ILE A C 1
ATOM 4339 O O . ILE A 1 554 ? -18.921 23.055 26.627 1.00 94.25 554 ILE A O 1
ATOM 4343 N N . GLY A 1 555 ? -17.371 21.851 25.546 1.00 91.56 555 GLY A N 1
ATOM 4344 C CA . GLY A 1 555 ? -16.489 21.689 26.704 1.00 91.56 555 GLY A CA 1
ATOM 4345 C C . GLY A 1 555 ? -15.985 23.026 27.256 1.00 91.56 555 GLY A C 1
ATOM 4346 O O . GLY A 1 555 ? -15.905 23.222 28.472 1.00 91.56 555 GLY A O 1
ATOM 4347 N N . ARG A 1 556 ? -15.692 23.996 26.382 1.00 92.50 556 ARG A N 1
ATOM 4348 C CA . ARG A 1 556 ? -15.376 25.380 26.776 1.00 92.50 556 ARG A CA 1
ATOM 4349 C C . ARG A 1 556 ? -16.582 26.082 27.397 1.00 92.50 556 ARG A C 1
ATOM 4351 O O . ARG A 1 556 ? -16.424 26.714 28.439 1.00 92.50 556 ARG A O 1
ATOM 4358 N N . ALA A 1 557 ? -17.774 25.933 26.819 1.00 93.94 557 ALA A N 1
ATOM 4359 C CA . ALA A 1 557 ? -18.999 26.523 27.355 1.00 93.94 557 ALA A CA 1
ATOM 4360 C C . ALA A 1 557 ? -19.309 26.011 28.772 1.00 93.94 557 ALA A C 1
ATOM 4362 O O . ALA A 1 557 ? -19.562 26.818 29.667 1.00 93.94 557 ALA A O 1
ATOM 4363 N N . PHE A 1 558 ? -19.199 24.701 29.024 1.00 91.56 558 PHE A N 1
ATOM 4364 C CA . PHE A 1 558 ? -19.375 24.148 30.372 1.00 91.56 558 PHE A CA 1
ATOM 4365 C C . PHE A 1 558 ? -18.367 24.717 31.374 1.00 91.56 558 PHE A C 1
ATOM 4367 O O . PHE A 1 558 ? -18.770 25.144 32.455 1.00 91.56 558 PHE A O 1
ATOM 4374 N N . ARG A 1 559 ? -17.084 24.826 31.000 1.00 89.00 559 ARG A N 1
ATOM 4375 C CA . ARG A 1 559 ? -16.059 25.452 31.854 1.00 89.00 559 ARG A CA 1
ATOM 4376 C C . ARG A 1 559 ? -16.357 26.924 32.155 1.00 89.00 559 ARG A C 1
ATOM 4378 O O . ARG A 1 559 ? -16.138 27.369 33.278 1.00 89.00 559 ARG A O 1
ATOM 4385 N N . MET A 1 560 ? -16.879 27.677 31.186 1.00 91.62 560 MET A N 1
ATOM 4386 C CA . MET A 1 560 ? -17.274 29.077 31.390 1.00 91.62 560 MET A CA 1
ATOM 4387 C C . MET A 1 560 ? -18.468 29.213 32.340 1.00 91.62 560 MET A C 1
ATOM 4389 O O . MET A 1 560 ? -18.481 30.120 33.172 1.00 91.62 560 MET A O 1
ATOM 4393 N N . VAL A 1 561 ? -19.458 28.321 32.238 1.00 91.94 561 VAL A N 1
ATOM 4394 C CA . VAL A 1 561 ? -20.617 28.295 33.145 1.00 91.94 561 VAL A CA 1
ATOM 4395 C C . VAL A 1 561 ? -20.175 27.958 34.571 1.00 91.94 561 VAL A C 1
ATOM 4397 O O . VAL A 1 561 ? -20.539 28.680 35.499 1.00 91.94 561 VAL A O 1
ATOM 4400 N N . GLU A 1 562 ? -19.337 26.931 34.740 1.00 87.94 562 GLU A N 1
ATOM 4401 C CA . GLU A 1 562 ? -18.764 26.548 36.039 1.00 87.94 562 GLU A CA 1
ATOM 4402 C C . GLU A 1 562 ? -17.960 27.695 36.664 1.00 87.94 562 GLU A C 1
ATOM 4404 O O . GLU A 1 562 ? -18.151 28.024 37.835 1.00 87.94 562 GLU A O 1
ATOM 4409 N N . GLY A 1 563 ? -17.117 28.365 35.870 1.00 84.62 563 GLY A N 1
ATOM 4410 C CA . GLY A 1 563 ? -16.306 29.499 36.320 1.00 84.62 563 GLY A CA 1
ATOM 4411 C C . GLY A 1 563 ? -17.117 30.723 36.761 1.00 84.62 563 GLY A C 1
ATOM 4412 O O . GLY A 1 563 ? -16.611 31.548 37.517 1.00 84.62 563 GLY A O 1
ATOM 4413 N N . ARG A 1 564 ? -18.381 30.838 36.333 1.00 86.38 564 ARG A N 1
ATOM 4414 C CA . ARG A 1 564 ? -19.313 31.908 36.736 1.00 86.38 564 ARG A CA 1
ATOM 4415 C C . ARG A 1 564 ? -20.266 31.493 37.865 1.00 86.38 564 ARG A C 1
ATOM 4417 O O . ARG A 1 564 ? -21.210 32.220 38.156 1.00 86.38 564 ARG A O 1
ATOM 4424 N N . GLY A 1 565 ? -20.041 30.337 38.495 1.00 74.62 565 GLY A N 1
ATOM 4425 C CA . GLY A 1 565 ? -20.886 29.820 39.577 1.00 74.62 565 GLY A CA 1
ATOM 4426 C C . GLY A 1 565 ? -22.193 29.172 39.104 1.00 74.62 565 GLY A C 1
ATOM 4427 O O . GLY A 1 565 ? -23.054 28.856 39.924 1.00 74.62 565 GLY A O 1
ATOM 4428 N N . GLY A 1 566 ? -22.355 28.953 37.796 1.00 67.88 566 GLY A N 1
ATOM 4429 C CA . GLY A 1 566 ? -23.468 28.181 37.256 1.00 67.88 566 GLY A CA 1
ATOM 4430 C C . GLY A 1 566 ? -23.291 26.691 37.552 1.00 67.88 566 GLY A C 1
ATOM 4431 O O . GLY A 1 566 ? -22.202 26.139 37.402 1.00 67.88 566 GLY A O 1
ATOM 4432 N N . MET A 1 567 ? -24.364 26.011 37.964 1.00 59.88 567 MET A N 1
ATOM 4433 C CA . MET A 1 567 ? -24.323 24.560 38.158 1.00 59.88 567 MET A CA 1
ATOM 4434 C C . MET A 1 567 ? -24.415 23.826 36.817 1.00 59.88 567 MET A C 1
ATOM 4436 O O . MET A 1 567 ? -25.484 23.749 36.212 1.00 59.88 567 MET A O 1
ATOM 4440 N N . THR A 1 568 ? -23.334 23.180 36.402 1.00 57.62 568 THR A N 1
ATOM 4441 C CA . THR A 1 568 ? -23.361 22.124 35.384 1.00 57.62 568 THR A CA 1
ATOM 4442 C C . THR A 1 568 ? -23.655 20.780 36.065 1.00 57.62 568 THR A C 1
ATOM 4444 O O . THR A 1 568 ? -22.924 20.301 36.931 1.00 57.62 568 THR A O 1
ATOM 4447 N N . LYS A 1 569 ? -24.753 20.112 35.683 1.00 53.16 569 LYS A N 1
ATOM 4448 C CA . LYS A 1 569 ? -25.073 18.753 36.179 1.00 53.16 569 LYS A CA 1
ATOM 4449 C C . LYS A 1 569 ? -24.107 17.667 35.663 1.00 53.16 569 LYS A C 1
ATOM 4451 O O . LYS A 1 569 ? -24.166 16.540 36.147 1.00 53.16 569 LYS A O 1
ATOM 4456 N N . ALA A 1 570 ? -23.204 17.995 34.735 1.00 46.47 570 ALA A N 1
ATOM 4457 C CA . ALA A 1 570 ? -22.367 17.044 33.997 1.00 46.47 570 ALA A CA 1
ATOM 4458 C C . ALA A 1 570 ? -21.356 16.247 34.855 1.00 46.47 570 ALA A C 1
ATOM 4460 O O . ALA A 1 570 ? -20.869 15.213 34.413 1.00 46.47 570 ALA A O 1
ATOM 4461 N N . ARG A 1 571 ? -21.064 16.667 36.096 1.00 40.03 571 ARG A N 1
ATOM 4462 C CA . ARG A 1 571 ? -20.070 16.015 36.978 1.00 40.03 571 ARG A CA 1
ATOM 4463 C C . ARG A 1 571 ? -20.637 15.086 38.063 1.00 40.03 571 ARG A C 1
ATOM 4465 O O . ARG A 1 571 ? -19.874 14.551 38.864 1.00 40.03 571 ARG A O 1
ATOM 4472 N N . ARG A 1 572 ? -21.956 14.864 38.127 1.00 38.38 572 ARG A N 1
ATOM 4473 C CA . ARG A 1 572 ? -22.598 14.129 39.244 1.00 38.38 572 ARG A CA 1
ATOM 4474 C C . ARG A 1 572 ? -22.503 12.594 39.210 1.00 38.38 572 ARG A C 1
ATOM 4476 O O . ARG A 1 572 ? -23.125 11.960 40.052 1.00 38.38 572 ARG A O 1
ATOM 4483 N N . GLY A 1 573 ? -21.701 11.999 38.329 1.00 34.38 573 GLY A N 1
ATOM 4484 C CA . GLY A 1 573 ? -21.526 10.540 38.266 1.00 34.38 573 GLY A CA 1
ATOM 4485 C C . GLY A 1 573 ? -20.576 9.919 39.302 1.00 34.38 573 GLY A C 1
ATOM 4486 O O . GLY A 1 573 ? -20.434 8.707 39.299 1.00 34.38 573 GLY A O 1
ATOM 4487 N N . GLY A 1 574 ? -19.895 10.699 40.159 1.00 33.38 574 GLY A N 1
ATOM 4488 C CA . GLY A 1 574 ? -18.751 10.160 40.924 1.00 33.38 574 GLY A CA 1
ATOM 4489 C C . GLY A 1 574 ? -18.692 10.375 42.438 1.00 33.38 574 GLY A C 1
ATOM 4490 O O . GLY A 1 574 ? -17.840 9.768 43.074 1.00 33.38 574 GLY A O 1
ATOM 4491 N N . ARG A 1 575 ? -19.515 11.229 43.061 1.00 32.50 575 ARG A N 1
ATOM 4492 C CA . ARG A 1 575 ? -19.405 11.479 44.517 1.00 32.50 575 ARG A CA 1
ATOM 4493 C C . ARG A 1 575 ? -20.736 11.869 45.149 1.00 32.50 575 ARG A C 1
ATOM 4495 O O . ARG A 1 575 ? -21.076 13.049 45.213 1.00 32.50 575 ARG A O 1
ATOM 4502 N N . ARG A 1 576 ? -21.456 10.885 45.684 1.00 28.92 576 ARG A N 1
ATOM 4503 C CA . ARG A 1 576 ? -22.365 11.081 46.822 1.00 28.92 576 ARG A CA 1
ATOM 4504 C C . ARG A 1 576 ? -22.267 9.884 47.761 1.00 28.92 576 ARG A C 1
ATOM 4506 O O . ARG A 1 576 ? -23.165 9.064 47.828 1.00 28.92 576 ARG A O 1
ATOM 4513 N N . GLU A 1 577 ? -21.189 9.863 48.528 1.00 35.16 577 GLU A N 1
ATOM 4514 C CA . GLU A 1 577 ? -21.165 9.223 49.838 1.00 35.16 577 GLU A CA 1
ATOM 4515 C C . GLU A 1 577 ? -20.495 10.169 50.836 1.00 35.16 577 GLU A C 1
ATOM 4517 O O . GLU A 1 577 ? -19.661 10.995 50.466 1.00 35.16 577 GLU A O 1
ATOM 4522 N N . ALA A 1 578 ? -20.912 10.037 52.094 1.00 30.92 578 ALA A N 1
ATOM 4523 C CA . ALA A 1 578 ? -20.495 10.782 53.280 1.00 30.92 578 ALA A CA 1
ATOM 4524 C C . ALA A 1 578 ? -21.074 12.202 53.455 1.00 30.92 578 ALA A C 1
ATOM 4526 O O . ALA A 1 578 ? -20.475 13.213 53.095 1.00 30.92 578 ALA A O 1
ATOM 4527 N N . ARG A 1 579 ? -22.215 12.274 54.158 1.00 28.88 579 ARG A N 1
ATOM 4528 C CA . ARG A 1 579 ? -22.280 12.750 55.562 1.00 28.88 579 ARG A CA 1
ATOM 4529 C C . ARG A 1 579 ? -23.743 12.842 56.020 1.00 28.88 579 ARG A C 1
ATOM 4531 O O . ARG A 1 579 ? -24.418 13.849 55.830 1.00 28.88 579 ARG A O 1
ATOM 4538 N N . ARG A 1 580 ? -24.221 11.762 56.640 1.00 32.31 580 ARG A N 1
ATOM 4539 C CA . ARG A 1 580 ? -25.258 11.792 57.686 1.00 32.31 580 ARG A CA 1
ATOM 4540 C C . ARG A 1 580 ? -24.544 11.608 59.030 1.00 32.31 580 ARG A C 1
ATOM 4542 O O . ARG A 1 580 ? -23.532 10.916 59.046 1.00 32.31 580 ARG A O 1
ATOM 4549 N N . HIS A 1 581 ? -25.139 12.135 60.104 1.00 31.22 581 HIS A N 1
ATOM 4550 C CA . HIS A 1 581 ? -24.629 12.364 61.476 1.00 31.22 581 HIS A CA 1
ATOM 4551 C C . HIS A 1 581 ? -24.020 13.769 61.611 1.00 31.22 581 HIS A C 1
ATOM 4553 O O . HIS A 1 581 ? -23.143 14.132 60.840 1.00 31.22 581 HIS A O 1
ATOM 4559 N N . GLY A 1 582 ? -24.436 14.655 62.513 1.00 25.92 582 GLY A N 1
ATOM 4560 C CA . GLY A 1 582 ? -25.293 14.551 63.692 1.00 25.92 582 GLY A CA 1
ATOM 4561 C C . GLY A 1 582 ? -24.699 15.484 64.758 1.00 25.92 582 GLY A C 1
ATOM 4562 O O . GLY A 1 582 ? -23.497 15.440 64.977 1.00 25.92 582 GLY A O 1
ATOM 4563 N N . GLY A 1 583 ? -25.519 16.319 65.402 1.00 25.30 583 GLY A N 1
ATOM 4564 C CA . GLY A 1 583 ? -25.220 16.834 66.745 1.00 25.30 583 GLY A CA 1
ATOM 4565 C C . GLY A 1 583 ? -24.473 18.171 66.911 1.00 25.30 583 GLY A C 1
ATOM 4566 O O . GLY A 1 583 ? -23.273 18.281 66.704 1.00 25.30 583 GLY A O 1
ATOM 4567 N N . THR A 1 584 ? -25.205 19.097 67.542 1.00 27.38 584 THR A N 1
ATOM 4568 C CA . THR A 1 584 ? -24.809 19.965 68.679 1.00 27.38 584 THR A CA 1
ATOM 4569 C C . THR A 1 584 ? -24.047 21.294 68.500 1.00 27.38 584 THR A C 1
ATOM 4571 O O . THR A 1 584 ? -22.957 21.401 67.955 1.00 27.38 584 THR A O 1
ATOM 4574 N N . LYS A 1 585 ? -24.688 22.315 69.095 1.00 30.36 585 LYS A N 1
ATOM 4575 C CA . LYS A 1 585 ? -24.273 23.688 69.429 1.00 30.36 585 LYS A CA 1
ATOM 4576 C C . LYS A 1 585 ? -22.956 23.757 70.226 1.00 30.36 585 LYS A C 1
ATOM 4578 O O . LYS A 1 585 ? -22.811 22.970 71.150 1.00 30.36 585 LYS A O 1
ATOM 4583 N N . ALA A 1 586 ? -22.153 24.818 70.030 1.00 28.47 586 ALA A N 1
ATOM 4584 C CA . ALA A 1 586 ? -21.753 25.783 71.083 1.00 28.47 586 ALA A CA 1
ATOM 4585 C C . ALA A 1 586 ? -20.683 26.815 70.631 1.00 28.47 586 ALA A C 1
ATOM 4587 O O . ALA A 1 586 ? -19.577 26.465 70.255 1.00 28.47 586 ALA A O 1
ATOM 4588 N N . ARG A 1 587 ? -21.068 28.100 70.722 1.00 27.23 587 ARG A N 1
ATOM 4589 C CA . ARG A 1 587 ? -20.425 29.268 71.381 1.00 27.23 587 ARG A CA 1
ATOM 4590 C C . ARG A 1 587 ? -18.890 29.490 71.443 1.00 27.23 587 ARG A C 1
ATOM 4592 O O . ARG A 1 587 ? -18.146 28.635 71.892 1.00 27.23 587 ARG A O 1
ATOM 4599 N N . ARG A 1 588 ? -18.582 30.808 71.353 1.00 27.28 588 ARG A N 1
ATOM 4600 C CA . ARG A 1 588 ? -17.407 31.603 71.828 1.00 27.28 588 ARG A CA 1
ATOM 4601 C C . ARG A 1 588 ? -16.167 31.466 70.943 1.00 27.28 588 ARG A C 1
ATOM 4603 O O . ARG A 1 588 ? -15.756 30.365 70.642 1.00 27.28 588 ARG A O 1
ATOM 4610 N N . GLY A 1 589 ? -15.565 32.529 70.415 1.00 25.58 589 GLY A N 1
ATOM 4611 C CA . GLY A 1 589 ? -15.120 33.820 70.976 1.00 25.58 589 GLY A CA 1
ATOM 4612 C C . GLY A 1 589 ? -13.676 33.954 70.450 1.00 25.58 589 GLY A C 1
ATOM 4613 O O . GLY A 1 589 ? -13.018 32.942 70.288 1.00 25.58 589 GLY A O 1
ATOM 4614 N N . GLY A 1 590 ? -13.076 35.064 70.055 1.00 24.75 590 GLY A N 1
ATOM 4615 C CA . GLY A 1 590 ? -13.247 36.492 70.237 1.00 24.75 590 GLY A CA 1
ATOM 4616 C C . GLY A 1 590 ? -11.825 37.070 70.113 1.00 24.75 590 GLY A C 1
ATOM 4617 O O . GLY A 1 590 ? -10.884 36.402 70.530 1.00 24.75 590 GLY A O 1
ATOM 4618 N N . ARG A 1 591 ? -11.700 38.317 69.624 1.00 26.06 591 ARG A N 1
ATOM 4619 C CA . ARG A 1 591 ? -10.486 39.177 69.670 1.00 26.06 591 ARG A CA 1
ATOM 4620 C C . ARG A 1 591 ? -9.321 38.730 68.759 1.00 26.06 591 ARG A C 1
ATOM 4622 O O . ARG A 1 591 ? -9.133 37.553 68.530 1.00 26.06 591 ARG A O 1
ATOM 4629 N N . ARG A 1 592 ? -8.461 39.593 68.217 1.00 26.89 592 ARG A N 1
ATOM 4630 C CA . ARG A 1 592 ? -8.309 41.058 68.165 1.00 26.89 592 ARG A CA 1
ATOM 4631 C C . ARG A 1 592 ? -7.250 41.334 67.084 1.00 26.89 592 ARG A C 1
ATOM 4633 O O . ARG A 1 592 ? -6.249 40.636 67.041 1.00 26.89 592 ARG A O 1
ATOM 4640 N N . GLU A 1 593 ? -7.495 42.354 66.267 1.00 26.42 593 GLU A N 1
ATOM 4641 C CA . GLU A 1 593 ? -6.569 43.466 65.988 1.00 26.42 593 GLU A CA 1
ATOM 4642 C C . GLU A 1 593 ? -5.060 43.188 65.852 1.00 26.42 593 GLU A C 1
ATOM 4644 O O . GLU A 1 593 ? -4.378 42.947 66.840 1.00 26.42 593 GLU A O 1
ATOM 4649 N N . ALA A 1 594 ? -4.512 43.515 64.677 1.00 29.92 594 ALA A N 1
ATOM 4650 C CA . ALA A 1 594 ? -3.354 44.409 64.588 1.00 29.92 594 ALA A CA 1
ATOM 4651 C C . ALA A 1 594 ? -3.277 45.044 63.191 1.00 29.92 594 ALA A C 1
ATOM 4653 O O . ALA A 1 594 ? -2.953 44.408 62.193 1.00 29.92 594 ALA A O 1
ATOM 4654 N N . ARG A 1 595 ? -3.585 46.343 63.152 1.00 27.52 595 ARG A N 1
ATOM 4655 C CA . ARG A 1 595 ? -3.231 47.271 62.076 1.00 27.52 595 ARG A CA 1
ATOM 4656 C C . ARG A 1 595 ? -1.708 47.381 61.997 1.00 27.52 595 ARG A C 1
ATOM 4658 O O . ARG A 1 595 ? -1.091 47.566 63.041 1.00 27.52 595 ARG A O 1
ATOM 4665 N N . ARG A 1 596 ? -1.139 47.504 60.795 1.00 28.61 596 ARG A N 1
ATOM 4666 C CA . ARG A 1 596 ? -0.114 48.531 60.550 1.00 28.61 596 ARG A CA 1
ATOM 4667 C C . ARG A 1 596 ? -0.301 49.194 59.191 1.00 28.61 596 ARG A C 1
ATOM 4669 O O . ARG A 1 596 ? -0.555 48.559 58.177 1.00 28.61 596 ARG A O 1
ATOM 4676 N N . HIS A 1 597 ? -0.249 50.514 59.287 1.00 27.22 597 HIS A N 1
ATOM 4677 C CA . HIS A 1 597 ? -0.434 51.538 58.280 1.00 27.22 597 HIS A CA 1
ATOM 4678 C C . HIS A 1 597 ? 0.837 51.799 57.468 1.00 27.22 597 HIS A C 1
ATOM 4680 O O . HIS A 1 597 ? 1.945 51.663 57.976 1.00 27.22 597 HIS A O 1
ATOM 4686 N N . GLY A 1 598 ? 0.611 52.346 56.277 1.00 27.64 598 GLY A N 1
ATOM 4687 C CA . GLY A 1 598 ? 1.505 53.210 55.503 1.00 27.64 598 GLY A CA 1
ATOM 4688 C C . GLY A 1 598 ? 0.921 53.276 54.092 1.00 27.64 598 GLY A C 1
ATOM 4689 O O . GLY A 1 598 ? 1.063 52.321 53.348 1.00 27.64 598 GLY A O 1
ATOM 4690 N N . GLY A 1 599 ? 0.037 54.218 53.735 1.00 26.59 599 GLY A N 1
ATOM 4691 C CA . GLY A 1 599 ? 0.299 55.662 53.661 1.00 26.59 599 GLY A CA 1
ATOM 4692 C C . GLY A 1 599 ? 1.202 55.882 52.444 1.00 26.59 599 GLY A C 1
ATOM 4693 O O . GLY A 1 599 ? 2.338 55.448 52.494 1.00 26.59 599 GLY A O 1
ATOM 4694 N N . THR A 1 600 ? 0.760 56.405 51.299 1.00 28.77 600 THR A N 1
ATOM 4695 C CA . THR A 1 600 ? 0.121 57.713 51.050 1.00 28.77 600 THR A CA 1
ATOM 4696 C C . THR A 1 600 ? -0.513 57.702 49.638 1.00 28.77 600 THR A C 1
ATOM 4698 O O . THR A 1 600 ? 0.021 57.081 48.731 1.00 28.77 600 THR A O 1
ATOM 4701 N N . ARG A 1 601 ? -1.768 58.171 49.460 1.00 28.64 601 ARG A N 1
ATOM 4702 C CA . ARG A 1 601 ? -2.178 59.493 48.889 1.00 28.64 601 ARG A CA 1
ATOM 4703 C C . ARG A 1 601 ? -1.483 59.813 47.557 1.00 28.64 601 ARG A C 1
ATOM 4705 O O . ARG A 1 601 ? -0.272 59.769 47.512 1.00 28.64 601 ARG A O 1
ATOM 4712 N N . ARG A 1 602 ? -2.089 60.288 46.468 1.00 29.12 602 ARG A N 1
ATOM 4713 C CA . ARG A 1 602 ? -3.348 60.941 46.021 1.00 29.12 602 ARG A CA 1
ATOM 4714 C C . ARG A 1 602 ? -3.172 60.938 44.473 1.00 29.12 602 ARG A C 1
ATOM 4716 O O . ARG A 1 602 ? -2.040 60.927 44.022 1.00 29.12 602 ARG A O 1
ATOM 4723 N N . GLY A 1 603 ? -4.135 61.006 43.566 1.00 27.66 603 GLY A N 1
ATOM 4724 C CA . GLY A 1 603 ? -5.549 61.323 43.579 1.00 27.66 603 GLY A CA 1
ATOM 4725 C C . GLY A 1 603 ? -5.978 61.675 42.139 1.00 27.66 603 GLY A C 1
ATOM 4726 O O . GLY A 1 603 ? -5.140 61.870 41.270 1.00 27.66 603 GLY A O 1
ATOM 4727 N N . ARG A 1 604 ? -7.297 61.830 41.968 1.00 28.70 604 ARG A N 1
ATOM 4728 C CA . ARG A 1 604 ? -8.024 62.526 40.883 1.00 28.70 604 ARG A CA 1
ATOM 4729 C C . ARG A 1 604 ? -8.120 61.880 39.488 1.00 28.70 604 ARG A C 1
ATOM 4731 O O . ARG A 1 604 ? -7.247 61.993 38.646 1.00 28.70 604 ARG A O 1
ATOM 4738 N N . ARG A 1 605 ? -9.322 61.324 39.273 1.00 30.03 605 ARG A N 1
ATOM 4739 C CA . ARG A 1 605 ? -10.304 61.622 38.206 1.00 30.03 605 ARG A CA 1
ATOM 4740 C C . ARG A 1 605 ? -9.791 62.356 36.957 1.00 30.03 605 ARG A C 1
ATOM 4742 O O . ARG A 1 605 ? -9.395 63.512 37.044 1.00 30.03 605 ARG A O 1
ATOM 4749 N N . GLY A 1 606 ? -10.081 61.756 35.808 1.00 26.70 606 GLY A N 1
ATOM 4750 C CA . GLY A 1 606 ? -10.281 62.435 34.531 1.00 26.70 606 GLY A CA 1
ATOM 4751 C C . GLY A 1 606 ? -10.869 61.440 33.536 1.00 26.70 606 GLY A C 1
ATOM 4752 O O . GLY A 1 606 ? -10.177 60.520 33.121 1.00 26.70 606 GLY A O 1
ATOM 4753 N N . GLY A 1 607 ? -12.161 61.563 33.227 1.00 28.48 607 GLY A N 1
ATOM 4754 C CA . GLY A 1 607 ? -12.776 60.834 32.120 1.00 28.48 607 GLY A CA 1
ATOM 4755 C C . GLY A 1 607 ? -12.493 61.555 30.808 1.00 28.48 607 GLY A C 1
ATOM 4756 O O . GLY A 1 607 ? -12.522 62.781 30.795 1.00 28.48 607 GLY A O 1
ATOM 4757 N N . ILE A 1 608 ? -12.250 60.806 29.730 1.00 26.80 608 ILE A N 1
ATOM 4758 C CA . ILE A 1 608 ? -12.289 61.304 28.350 1.00 26.80 608 ILE A CA 1
ATOM 4759 C C . ILE A 1 608 ? -12.846 60.201 27.438 1.00 26.80 608 ILE A C 1
ATOM 4761 O O . ILE A 1 608 ? -12.355 59.077 27.402 1.00 26.80 608 ILE A O 1
ATOM 4765 N N . THR A 1 609 ? -13.893 60.581 26.716 1.00 31.00 609 THR A N 1
ATOM 4766 C CA . THR A 1 609 ? -14.485 59.991 25.509 1.00 31.00 609 THR A CA 1
ATOM 4767 C C . THR A 1 609 ? -13.561 60.079 24.289 1.00 31.00 609 THR A C 1
ATOM 4769 O O . THR A 1 609 ? -13.033 61.156 24.028 1.00 31.00 609 THR A O 1
ATOM 4772 N N . VAL A 1 610 ? -13.491 59.025 23.467 1.00 28.44 610 VAL A N 1
ATOM 4773 C CA . VAL A 1 610 ? -13.065 59.059 22.045 1.00 28.44 610 VAL A CA 1
ATOM 4774 C C . VAL A 1 610 ? -13.890 57.977 21.323 1.00 28.44 610 VAL A C 1
ATOM 4776 O O . VAL A 1 610 ? -13.848 56.827 21.745 1.00 28.44 610 VAL A O 1
ATOM 4779 N N . ARG A 1 611 ? -14.912 58.321 20.529 1.00 25.11 611 ARG A N 1
ATOM 4780 C CA . ARG A 1 611 ? -14.955 58.763 19.114 1.00 25.11 611 ARG A CA 1
ATOM 4781 C C . ARG A 1 611 ? -14.675 57.674 18.068 1.00 25.11 611 ARG A C 1
ATOM 4783 O O . ARG A 1 611 ? -13.660 56.991 18.103 1.00 25.11 611 ARG A O 1
ATOM 4790 N N . ASP A 1 612 ? -15.630 57.632 17.142 1.00 27.08 612 ASP A N 1
ATOM 4791 C CA . ASP A 1 612 ? -15.810 56.828 15.937 1.00 27.08 612 ASP A CA 1
ATOM 4792 C C . ASP A 1 612 ? -14.674 56.879 14.908 1.00 27.08 612 ASP A C 1
ATOM 4794 O O . ASP A 1 612 ? -13.959 57.877 14.797 1.00 27.08 612 ASP A O 1
ATOM 4798 N N . GLY A 1 613 ? -14.648 55.862 14.034 1.00 24.23 613 GLY A N 1
ATOM 4799 C CA . GLY A 1 613 ? -14.138 56.033 12.677 1.00 24.23 613 GLY A CA 1
ATOM 4800 C C . GLY A 1 613 ? -13.943 54.761 11.836 1.00 24.23 613 GLY A C 1
ATOM 4801 O O . GLY A 1 613 ? -12.979 54.045 12.066 1.00 24.23 613 GLY A O 1
ATOM 4802 N N . TRP A 1 614 ? -14.762 54.643 10.771 1.00 24.94 614 TRP A N 1
ATOM 4803 C CA . TRP A 1 614 ? -14.564 53.909 9.492 1.00 24.94 614 TRP A CA 1
ATOM 4804 C C . TRP A 1 614 ? -14.795 52.375 9.534 1.00 24.94 614 TRP A C 1
ATOM 4806 O O . TRP A 1 614 ? -14.099 51.664 10.240 1.00 24.94 614 TRP A O 1
ATOM 4816 N N . GLY A 1 615 ? -15.787 51.750 8.870 1.00 23.48 615 GLY A N 1
ATOM 4817 C CA . GLY A 1 615 ? -16.369 51.948 7.524 1.00 23.48 615 GLY A CA 1
ATOM 4818 C C . GLY A 1 615 ? -15.522 51.185 6.487 1.00 23.48 615 GLY A C 1
ATOM 4819 O O . GLY A 1 615 ? -14.348 51.488 6.370 1.00 23.48 615 GLY A O 1
ATOM 4820 N N . GLY A 1 616 ? -15.949 50.190 5.703 1.00 23.92 616 GLY A N 1
ATOM 4821 C CA . GLY A 1 616 ? -17.221 49.520 5.434 1.00 23.92 616 GLY A CA 1
ATOM 4822 C C . GLY A 1 616 ? -16.994 48.426 4.359 1.00 23.92 616 GLY A C 1
ATOM 4823 O O . GLY A 1 616 ? -15.889 48.275 3.842 1.00 23.92 616 GLY A O 1
ATOM 4824 N N . THR A 1 617 ? -18.069 47.722 3.983 1.00 25.19 617 THR A N 1
ATOM 4825 C CA . THR A 1 617 ? -18.224 46.733 2.881 1.00 25.19 617 THR A CA 1
ATOM 4826 C C . THR A 1 617 ? -17.900 45.249 3.137 1.00 25.19 617 THR A C 1
ATOM 4828 O O . THR A 1 617 ? -17.029 44.647 2.516 1.00 25.19 617 THR A O 1
ATOM 4831 N N . GLU A 1 618 ? -18.746 44.597 3.941 1.00 25.48 618 GLU A N 1
ATOM 4832 C CA . GLU A 1 618 ? -19.013 43.156 3.819 1.00 25.48 618 GLU A CA 1
ATOM 4833 C C . GLU A 1 618 ? -19.917 42.882 2.601 1.00 25.48 618 GLU A C 1
ATOM 4835 O O . GLU A 1 618 ? -21.081 43.289 2.560 1.00 25.48 618 GLU A O 1
ATOM 4840 N N . ARG A 1 619 ? -19.404 42.149 1.604 1.00 25.69 619 ARG A N 1
ATOM 4841 C CA . ARG A 1 619 ? -20.249 41.469 0.612 1.00 25.69 619 ARG A CA 1
ATOM 4842 C C . ARG A 1 619 ? -20.668 40.117 1.176 1.00 25.69 619 ARG A C 1
ATOM 4844 O O . ARG A 1 619 ? -19.844 39.237 1.402 1.00 25.69 619 ARG A O 1
ATOM 4851 N N . ARG A 1 620 ? -21.978 39.963 1.359 1.00 25.92 620 ARG A N 1
ATOM 4852 C CA . ARG A 1 620 ? -22.665 38.704 1.658 1.00 25.92 620 ARG A CA 1
ATOM 4853 C C . ARG A 1 620 ? -22.337 37.643 0.600 1.00 25.92 620 ARG A C 1
ATOM 4855 O O . ARG A 1 620 ? -22.778 37.765 -0.539 1.00 25.92 620 ARG A O 1
ATOM 4862 N N . ALA A 1 621 ? -21.663 36.568 0.997 1.00 24.42 621 ALA A N 1
ATOM 4863 C CA . ALA A 1 621 ? -21.711 35.289 0.296 1.00 24.42 621 ALA A CA 1
ATOM 4864 C C . ALA A 1 621 ? -22.718 34.385 1.027 1.00 24.42 621 ALA A C 1
ATOM 4866 O O . ALA A 1 621 ? -22.405 33.742 2.025 1.00 24.42 621 ALA A O 1
ATOM 4867 N N . MET A 1 622 ? -23.966 34.387 0.553 1.00 23.08 622 MET A N 1
ATOM 4868 C CA . MET A 1 622 ? -24.965 33.383 0.924 1.00 23.08 622 MET A CA 1
ATOM 4869 C C . MET A 1 622 ? -24.522 32.029 0.362 1.00 23.08 622 MET A C 1
ATOM 4871 O O . MET A 1 622 ? -24.696 31.761 -0.825 1.00 23.08 622 MET A O 1
ATOM 4875 N N . CYS A 1 623 ? -23.979 31.162 1.213 1.00 22.78 623 CYS A N 1
ATOM 4876 C CA . CYS A 1 623 ? -23.781 29.758 0.880 1.00 22.78 623 CYS A CA 1
ATOM 4877 C C . CYS A 1 623 ? -25.144 29.048 0.966 1.00 22.78 623 CYS A C 1
ATOM 4879 O O . CYS A 1 623 ? -25.628 28.724 2.050 1.00 22.78 623 CYS A O 1
ATOM 4881 N N . ARG A 1 624 ? -25.821 28.880 -0.177 1.00 24.42 624 ARG A N 1
ATOM 4882 C CA . ARG A 1 624 ? -27.019 28.036 -0.291 1.00 24.42 624 ARG A CA 1
ATOM 4883 C C . ARG A 1 624 ? -26.578 26.575 -0.410 1.00 24.42 624 ARG A C 1
ATOM 4885 O O . ARG A 1 624 ? -26.290 26.112 -1.508 1.00 24.42 624 ARG A O 1
ATOM 4892 N N . CYS A 1 625 ? -26.589 25.836 0.697 1.00 23.03 625 CYS A N 1
ATOM 4893 C CA . CYS A 1 625 ? -26.622 24.374 0.658 1.00 23.03 625 CYS A CA 1
ATOM 4894 C C . CYS A 1 625 ? -27.999 23.921 0.146 1.00 23.03 625 CYS A C 1
ATOM 4896 O O . CYS A 1 625 ? -28.969 23.887 0.901 1.00 23.03 625 CYS A O 1
ATOM 4898 N N . ARG A 1 626 ? -28.102 23.594 -1.147 1.00 23.52 626 ARG A N 1
ATOM 4899 C CA . ARG A 1 626 ? -29.220 22.804 -1.681 1.00 23.52 626 ARG A CA 1
ATOM 4900 C C . ARG A 1 626 ? -28.899 21.325 -1.475 1.00 23.52 626 ARG A C 1
ATOM 4902 O O . ARG A 1 626 ? -28.100 20.754 -2.205 1.00 23.52 626 ARG A O 1
ATOM 4909 N N . LEU A 1 627 ? -29.540 20.728 -0.475 1.00 24.27 627 LEU A N 1
ATOM 4910 C CA . LEU A 1 627 ? -29.710 19.283 -0.353 1.00 24.27 627 LEU A CA 1
ATOM 4911 C C . LEU A 1 627 ? -30.662 18.822 -1.468 1.00 24.27 627 LEU A C 1
ATOM 4913 O O . LEU A 1 627 ? -31.843 19.163 -1.446 1.00 24.27 627 LEU A O 1
ATOM 4917 N N . MET A 1 628 ? -30.149 18.083 -2.453 1.00 22.81 628 MET A N 1
ATOM 4918 C CA . MET A 1 628 ? -30.979 17.271 -3.345 1.00 22.81 628 MET A CA 1
ATOM 4919 C C . MET A 1 628 ? -31.257 15.939 -2.648 1.00 22.81 628 MET A C 1
ATOM 4921 O O . MET A 1 628 ? -30.349 15.142 -2.436 1.00 22.81 628 MET A O 1
ATOM 4925 N N . TRP A 1 629 ? -32.514 15.725 -2.271 1.00 24.17 629 TRP A N 1
ATOM 4926 C CA . TRP A 1 629 ? -33.059 14.398 -1.997 1.00 24.17 629 TRP A CA 1
ATOM 4927 C C . TRP A 1 629 ? -33.533 13.782 -3.321 1.00 24.17 629 TRP A C 1
ATOM 4929 O O . TRP A 1 629 ? -34.236 14.474 -4.064 1.00 24.17 629 TRP A O 1
ATOM 4939 N N . PRO A 1 630 ? -33.223 12.510 -3.617 1.00 25.17 630 PRO A N 1
ATOM 4940 C CA . PRO A 1 630 ? -33.924 11.779 -4.661 1.00 25.17 630 PRO A CA 1
ATOM 4941 C C . PRO A 1 630 ? -35.354 11.488 -4.182 1.00 25.17 630 PRO A C 1
ATOM 4943 O O . PRO A 1 630 ? -35.563 10.974 -3.082 1.00 25.17 630 PRO A O 1
ATOM 4946 N N . ARG A 1 631 ? -36.349 11.872 -4.986 1.00 26.36 631 ARG A N 1
ATOM 4947 C CA . ARG A 1 631 ? -37.719 11.366 -4.843 1.00 26.36 631 ARG A CA 1
ATOM 4948 C C . ARG A 1 631 ? -37.793 9.989 -5.504 1.00 26.36 631 ARG A C 1
ATOM 4950 O O . ARG A 1 631 ? -37.176 9.796 -6.547 1.00 26.36 631 ARG A O 1
ATOM 4957 N N . VAL A 1 632 ? -38.528 9.100 -4.835 1.00 33.41 632 VAL A N 1
ATOM 4958 C CA . VAL A 1 632 ? -39.046 7.808 -5.317 1.00 33.41 632 VAL A CA 1
ATOM 4959 C C . VAL A 1 632 ? -39.642 7.935 -6.712 1.00 33.41 632 VAL A C 1
ATOM 4961 O O . VAL A 1 632 ? -40.316 8.968 -6.948 1.00 33.41 632 VAL A O 1
#

pLDDT: mean 82.97, std 21.91, range [22.78, 98.81]

Foldseek 3Di:
DPQEFEAAAAEACLLPLQFLHALLLQLVLCLVLVYQAYEYAYALFQQRVLVNQVSCVVSVHQYWYWYWYPEPAFFIKIKTALALLLLLLSLLLSQPQFAFADDDPPPDDDDPVGHDPHPGGHHHPVSCLVSLPLMAIEGEQPHPPDDPDPAGIADPVSCCVSQPVRYEYEQEQQVDPCNVVSVVRSVVNCVVSVHHYAYHHNARYADLVSLLLSLLSLCLVVVAASVPCPPSGRPGSRNHDDRSVVSCVSCVVPVSNRVVSVVSSVSRPYHLLVLDFAAAQPLDDPPDGLLRRLLVQLVQLQCVVCVVDRDPVLVVQLVVVSVLCVVLVCSSVLSVLLVLVVVCVVVVKDKAKDDLCLLHSSCVSSPNHVRDCVVDPGDNCNQPPPVVLFAGATAMATAQVCLVVSVVVVCVVQNLQFKAFEKDQDADDLLNLLLSSCSRNVHDPVLSVVSSVVRPPDDLQDPDQVVCVVSVHHCPDPSNVSSTVSSSSRGRSGNDIATDQFKMFGGNHGVSSSFRWHDHPDPPHIYGSHHPVSCRSSSGYIYGSHHDNVSNVVSVVVVVCVVVVHDDPVPPPPDDDDDDDDDDDDDDDDDDDDDDDDDDDDDDDDDDDDDDDDDDDDDDDPPDPDDDDDDD

Secondary structure (DSSP, 8-state):
-----EEEEE--TTSTTT--S-HHHHHHHHHHTT-SEEEEEEET--TTHHHHHHHHHHHT-EEEEEEEE--TTS-EEEEE-SSHHHHHHHHHHHHHHHH--S---TTSPPPGGGPPPTT-----HHHHHHT-TT-EEEEETT-SSS-S-SSPPPPPHHHHHHTTTTEEEEEE----TTHHHHHHHHHHHHHHHTPPEEEE--B-BSSGGGHHHHHHHHHHHHT--GGG-GGGS-SSS-SBPPPHHHHHHHTTT-HHHHHHHHHHHHH----GGG------STTSPTTS-HHHHHHHHHHHHHHHH-TT---HHHHHHHHHHHHHHHHTT-HHHHHHHHHHHHHHHHTT--EEE-GGGGG-HHHHHHTS----TTTS---GGGTS-TTT-PPP-EEEEEEGGGHHHHHHHHHHHH-TTTEEEEEEEEEPPHHHHHHHHHHHTT--HHHHHHHHHHGGG--TT---HHHHHHTT--TTSHHHHHHHHHHHHHTT-EEEEEEEEEEEEE-SS-GGGTS-EEE-SSTT-EEES--HHHHHHTT--EEEEEEEHHHHHHHHHHHHHHHTT---GGGTTS------------------------------------------------------PPP-

Radius of gyration: 32.0 Å; chains: 1; bounding box: 70×90×104 Å

Sequence (632 aa):
MFTHYAELQCTTNYSYLRGASHPEELVKQAAQLGLYALAITDENTLGGVVRAHSAAKDAGLKLLIGARITPVDGPDVLLYATNRAAYGRLARLITIGKSNAIQPPRTTAPSSADRIEKGTCRLSVDDIVAHSDDLIALVSPFSRTRSESTQPSPIPPALIDAFRGRLYIAATRPYGPDDAARLRDLRCLADAHRLPLAATNDVHYHAPARRQMQDALTCIRERCAISEAGYRLFANAERHLKPADEMCRLFRDMPAAIDATTEITDRCRFSLDELRYEYPVEIAPSGLTPMAHLTQLTWRGARERFPDGTPDKVRRQIEHELQLIEELSYEAYFLTVYDVVRFARSRGILCQGRGSAANSAVCYCIGVTSVDPARVDLLFERFISRERNEPPDIDVDFEHERREEVIQYIYARFGRDRAGLTAENITYRPRSAVRDVGKALGLSLDCVDRLARSCDWWDAEALPAGRLAELGLDPARHTTQLLVKLTRTLLTFPRHRSQHVGGFVITRGPLCELVPIENAAMPDRTVIEWDKDDIDALGILKVDVLGLGMLTAIGRAFRMVEGRGGMTKARRGGRREARRHGGTKARRGGRREARRHGGTRRGRRGGITVRDGWGGTERRAMCRCRLMWPRV